Protein AF-A0A9R1QWF2-F1 (afdb_monomer_lite)

Radius of gyration: 31.18 Å; chains: 1; bounding box: 60×82×82 Å

Secondary structure (DSSP, 8-state):
--EEEEEEE-TT-HHHHHHHHHTTTEEEEEEEEEEEEPPTT---HHHHHHHHHSSPPP-BBSSSS----B-HHHHHHHHHTT---EEEEEEEEEEESSHHHHHHHHHHHTTT-HHHHHH-----SSHHHHHHHHHHHHHHHHHHHH-SS-----TT--HHHHHHHHHHHHHHH-----GGGEEEES-HHHHHHHHHHHH--SSEEEEHHHHTTS-HHHHH----S---S------EEEE-SSHHHHHHHHHHH--SEEEE---TTGGGSSHHHHHHHHHHHHHT-EEEEE-GGG---SSSPPP-HHHHHHHHSPPPTTEEEEEE----SS-TT---EEEEES-HHHHHHHHHHHHHTT-PPPHHHHHHHHHHHHHHHHHHHHHHHHHHHHHHHTT-EE----SSSEEEEE-TTTTT-EEEETTEEEE--TTTHHHHHHHHH----B-HHHHTSTTPEEEE--S-HHHHHHHHHHHHHHHHTT-

Structure (mmCIF, N/CA/C/O backbone):
data_AF-A0A9R1QWF2-F1
#
_entry.id   AF-A0A9R1QWF2-F1
#
loop_
_atom_site.group_PDB
_atom_site.id
_atom_site.type_symbol
_atom_site.label_atom_id
_atom_site.label_alt_id
_atom_site.label_comp_id
_atom_site.label_asym_id
_atom_site.label_entity_id
_atom_site.label_seq_id
_atom_site.pdbx_PDB_ins_code
_atom_site.Cartn_x
_atom_site.Cartn_y
_atom_site.Cartn_z
_atom_site.occupancy
_atom_site.B_iso_or_equiv
_atom_site.auth_seq_id
_atom_site.auth_comp_id
_atom_site.auth_asym_id
_atom_site.auth_atom_id
_atom_site.pdbx_PDB_model_num
ATOM 1 N N . MET A 1 1 ? 13.665 15.224 -20.829 1.00 56.19 1 MET A N 1
ATOM 2 C CA . MET A 1 1 ? 13.701 13.744 -20.873 1.00 56.19 1 MET A CA 1
ATOM 3 C C . MET A 1 1 ? 14.618 13.334 -22.013 1.00 56.19 1 MET A C 1
ATOM 5 O O . MET A 1 1 ? 14.443 13.864 -23.101 1.00 56.19 1 MET A O 1
ATOM 9 N N . GLY A 1 2 ? 15.626 12.495 -21.759 1.00 81.38 2 GLY A N 1
ATOM 10 C CA . GLY A 1 2 ? 16.551 12.016 -22.794 1.00 81.38 2 GLY A CA 1
ATOM 11 C C . GLY A 1 2 ? 16.104 10.662 -23.343 1.00 81.38 2 GLY A C 1
ATOM 12 O O . GLY A 1 2 ? 15.724 9.793 -22.562 1.00 81.38 2 GLY A O 1
ATOM 13 N N . ILE A 1 3 ? 16.146 10.501 -24.665 1.00 90.56 3 ILE A N 1
ATOM 14 C CA . ILE A 1 3 ? 15.928 9.225 -25.359 1.00 90.56 3 ILE A CA 1
ATOM 15 C C . ILE A 1 3 ? 17.285 8.752 -25.872 1.00 90.56 3 ILE A C 1
ATOM 17 O O . ILE A 1 3 ? 18.030 9.538 -26.458 1.00 90.56 3 ILE A O 1
ATOM 21 N N . MET A 1 4 ? 17.601 7.479 -25.658 1.00 93.19 4 MET A N 1
ATOM 22 C CA . MET A 1 4 ? 18.781 6.837 -26.231 1.00 93.19 4 MET A CA 1
ATOM 23 C C . MET A 1 4 ? 18.343 5.823 -27.277 1.00 93.19 4 MET A C 1
ATOM 25 O O . MET A 1 4 ? 17.410 5.059 -27.045 1.00 93.19 4 MET A O 1
ATOM 29 N N . VAL A 1 5 ? 19.014 5.813 -28.425 1.00 94.19 5 VAL A N 1
ATOM 30 C CA . VAL A 1 5 ? 18.746 4.851 -29.497 1.00 94.19 5 VAL A CA 1
ATOM 31 C C . VAL A 1 5 ? 19.926 3.899 -29.591 1.00 94.19 5 VAL A C 1
ATOM 33 O O . VAL A 1 5 ? 21.056 4.335 -29.805 1.00 94.19 5 VAL A O 1
ATOM 36 N N . PHE A 1 6 ? 19.661 2.605 -29.426 1.00 93.31 6 PHE A N 1
ATOM 37 C CA . PHE A 1 6 ? 20.675 1.557 -29.484 1.00 93.31 6 PHE A CA 1
ATOM 38 C C . PHE A 1 6 ? 20.437 0.656 -30.689 1.00 93.31 6 PHE A C 1
ATOM 40 O O . PHE A 1 6 ? 19.319 0.194 -30.912 1.00 93.31 6 PHE A O 1
ATOM 47 N N . ASN A 1 7 ? 21.504 0.388 -31.439 1.00 92.88 7 ASN A N 1
ATOM 48 C CA . ASN A 1 7 ? 21.533 -0.632 -32.479 1.00 92.88 7 ASN A CA 1
ATOM 49 C C . ASN A 1 7 ? 22.229 -1.881 -31.924 1.00 92.88 7 ASN A C 1
ATOM 51 O O . ASN A 1 7 ? 23.383 -1.795 -31.502 1.00 92.88 7 ASN A O 1
ATOM 55 N N . ILE A 1 8 ? 21.525 -3.013 -31.880 1.00 90.44 8 ILE A N 1
ATOM 56 C CA . ILE A 1 8 ? 21.968 -4.213 -31.165 1.00 90.44 8 ILE A CA 1
ATOM 57 C C . ILE A 1 8 ? 21.843 -5.438 -32.055 1.00 90.44 8 ILE A C 1
ATOM 59 O O . ILE A 1 8 ? 20.774 -5.735 -32.591 1.00 90.44 8 ILE A O 1
ATOM 63 N N . GLY A 1 9 ? 22.940 -6.186 -32.157 1.00 85.62 9 GLY A N 1
ATOM 64 C CA . GLY A 1 9 ? 22.927 -7.524 -32.732 1.00 85.62 9 GLY A CA 1
ATOM 65 C C . GLY A 1 9 ? 22.258 -8.506 -31.771 1.00 85.62 9 GLY A C 1
ATOM 66 O O . GLY A 1 9 ? 22.758 -8.751 -30.678 1.00 85.62 9 GLY A O 1
ATOM 67 N N . GLY A 1 10 ? 21.153 -9.102 -32.197 1.00 78.81 10 GLY A N 1
ATOM 68 C CA . GLY A 1 10 ? 20.351 -10.074 -31.458 1.00 78.81 10 GLY A CA 1
ATOM 69 C C . GLY A 1 10 ? 20.951 -11.477 -31.377 1.00 78.81 10 GLY A C 1
ATOM 70 O O . GLY A 1 10 ? 20.193 -12.429 -31.252 1.00 78.81 10 GLY A O 1
ATOM 71 N N . ARG A 1 11 ? 22.284 -11.636 -31.446 1.00 85.62 11 ARG A N 1
ATOM 72 C CA . ARG A 1 11 ? 22.936 -12.954 -31.292 1.00 85.62 11 ARG A CA 1
ATOM 73 C C . ARG A 1 11 ? 22.627 -13.601 -29.937 1.00 85.62 11 ARG A C 1
ATOM 75 O O . ARG A 1 11 ? 22.307 -14.781 -29.942 1.00 85.62 11 ARG A O 1
ATOM 82 N N . PRO A 1 12 ? 22.643 -12.874 -28.799 1.00 84.12 12 PRO A N 1
ATOM 83 C CA . PRO A 1 12 ? 22.240 -13.437 -27.505 1.00 84.12 12 PRO A CA 1
ATOM 84 C C . PRO A 1 12 ? 20.747 -13.787 -27.412 1.00 84.12 12 PRO A C 1
ATOM 86 O O . PRO A 1 12 ? 20.313 -14.315 -26.396 1.00 84.12 12 PRO A O 1
ATOM 89 N N . GLY A 1 13 ? 19.968 -13.455 -28.441 1.00 84.94 13 GLY A N 1
ATOM 90 C CA . GLY A 1 13 ? 18.524 -13.574 -28.472 1.00 84.94 13 GLY A CA 1
ATOM 91 C C . GLY A 1 13 ? 17.808 -12.281 -28.117 1.00 84.94 13 GLY A C 1
ATOM 92 O O . GLY A 1 13 ? 18.287 -11.470 -27.319 1.00 84.94 13 GLY A O 1
ATOM 93 N N . GLN A 1 14 ? 16.646 -12.067 -28.734 1.00 85.31 14 GLN A N 1
ATOM 94 C CA . GLN A 1 14 ? 15.902 -10.821 -28.576 1.00 85.31 14 GLN A CA 1
ATOM 95 C C . GLN A 1 14 ? 15.504 -10.578 -27.115 1.00 85.31 14 GLN A C 1
ATOM 97 O O . GLN A 1 14 ? 15.698 -9.473 -26.610 1.00 85.31 14 GLN A O 1
ATOM 102 N N . GLY A 1 15 ? 15.017 -11.615 -26.426 1.00 86.38 15 GLY A N 1
ATOM 103 C CA . GLY A 1 15 ? 14.621 -11.514 -25.020 1.00 86.38 15 GLY A CA 1
ATOM 104 C C . GLY A 1 15 ? 15.783 -11.113 -24.111 1.00 86.38 15 GLY A C 1
ATOM 105 O O . GLY A 1 15 ? 15.614 -10.270 -23.236 1.00 86.38 15 GLY A O 1
ATOM 106 N N . VAL A 1 16 ? 16.990 -11.634 -24.363 1.00 87.81 16 VAL A N 1
ATOM 107 C CA . VAL A 1 16 ? 18.196 -11.253 -23.609 1.00 87.81 16 VAL A CA 1
ATOM 108 C C . VAL A 1 16 ? 18.565 -9.795 -23.884 1.00 87.81 16 VAL A C 1
ATOM 110 O O . VAL A 1 16 ? 18.841 -9.046 -22.948 1.00 87.81 16 VAL A O 1
ATOM 113 N N . CYS A 1 17 ? 18.529 -9.362 -25.148 1.00 88.31 17 CYS A N 1
ATOM 114 C CA . CYS A 1 17 ? 18.815 -7.972 -25.507 1.00 88.31 17 CYS A CA 1
ATOM 115 C C . CYS A 1 17 ? 17.845 -6.982 -24.848 1.00 88.31 17 CYS A C 1
ATOM 117 O O . CYS A 1 17 ? 18.280 -5.938 -24.370 1.00 88.31 17 CYS A O 1
ATOM 119 N N . GLU A 1 18 ? 16.551 -7.297 -24.819 1.00 91.38 18 GLU A N 1
ATOM 120 C CA . GLU A 1 18 ? 15.528 -6.468 -24.172 1.00 91.38 18 GLU A CA 1
ATOM 121 C C . GLU A 1 18 ? 15.712 -6.446 -22.647 1.00 91.38 18 GLU A C 1
ATOM 123 O O . GLU A 1 18 ? 15.714 -5.374 -22.037 1.00 91.38 18 GLU A O 1
ATOM 128 N N . CYS A 1 19 ? 15.973 -7.611 -22.047 1.00 89.69 19 CYS A N 1
ATOM 129 C CA . CYS A 1 19 ? 16.187 -7.787 -20.610 1.00 89.69 19 CYS A CA 1
ATOM 130 C C . CYS A 1 19 ? 17.323 -6.902 -20.061 1.00 89.69 19 CYS A C 1
ATOM 132 O O . CYS A 1 19 ? 17.163 -6.273 -19.016 1.00 89.69 19 CYS A O 1
ATOM 134 N N . VAL A 1 20 ? 18.428 -6.736 -20.804 1.00 89.19 20 VAL A N 1
ATOM 135 C CA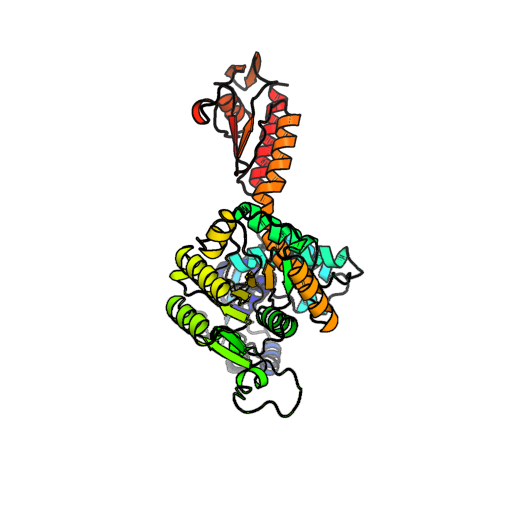 . VAL A 1 20 ? 19.549 -5.854 -20.407 1.00 89.19 20 VAL A CA 1
ATOM 136 C C . VAL A 1 20 ? 19.101 -4.411 -20.137 1.00 89.19 20 VAL A C 1
ATOM 138 O O . VAL A 1 20 ? 19.641 -3.758 -19.241 1.00 89.19 20 VAL A O 1
ATOM 141 N N . PHE A 1 21 ? 18.118 -3.900 -20.882 1.00 91.75 21 PHE A N 1
ATOM 142 C CA . PHE A 1 21 ? 17.558 -2.570 -20.637 1.00 91.75 21 PHE A CA 1
ATOM 143 C C . PHE A 1 21 ? 16.490 -2.598 -19.554 1.00 91.75 21 PHE A C 1
ATOM 145 O O . PHE A 1 21 ? 16.507 -1.757 -18.654 1.00 91.75 21 PHE A O 1
ATOM 152 N N . LEU A 1 22 ? 15.568 -3.556 -19.636 1.00 91.75 22 LEU A N 1
ATOM 153 C CA . LEU A 1 22 ? 14.432 -3.629 -18.727 1.00 91.75 22 LEU A CA 1
ATOM 154 C C . LEU A 1 22 ? 14.894 -3.780 -17.272 1.00 91.75 22 LEU A C 1
ATOM 156 O O . LEU A 1 22 ? 14.526 -2.949 -16.449 1.00 91.75 22 LEU A O 1
ATOM 160 N N . CYS A 1 23 ? 15.822 -4.697 -16.976 1.00 90.56 23 CYS A N 1
ATOM 161 C CA . CYS A 1 23 ? 16.387 -4.882 -15.631 1.00 90.56 23 CYS A CA 1
ATOM 162 C C . CYS A 1 23 ? 17.116 -3.641 -15.087 1.00 90.56 23 CYS A C 1
ATOM 164 O O . CYS A 1 23 ? 17.403 -3.556 -13.896 1.00 90.56 23 CYS A O 1
ATOM 166 N N . ARG A 1 24 ? 17.427 -2.656 -15.940 1.00 90.00 24 ARG A N 1
ATOM 167 C CA . ARG A 1 24 ? 18.054 -1.379 -15.561 1.00 90.00 24 ARG A CA 1
ATOM 168 C C . ARG A 1 24 ? 17.062 -0.218 -15.475 1.00 90.00 24 ARG A C 1
ATOM 170 O O . ARG A 1 24 ? 17.482 0.927 -15.319 1.00 90.00 24 ARG A O 1
ATOM 177 N N . GLY A 1 25 ? 15.762 -0.508 -15.529 1.00 89.44 25 GLY A N 1
ATOM 178 C CA . GLY A 1 25 ? 14.688 0.463 -15.348 1.00 89.44 25 GLY A CA 1
ATOM 179 C C . GLY A 1 25 ? 14.391 1.277 -16.604 1.00 89.44 25 GLY A C 1
ATOM 180 O O . GLY A 1 25 ? 13.864 2.384 -16.509 1.00 89.44 25 GLY A O 1
ATOM 181 N N . PHE A 1 26 ? 14.746 0.778 -17.789 1.00 91.31 26 PHE A N 1
ATOM 182 C CA . PHE A 1 26 ? 14.366 1.420 -19.044 1.00 91.31 26 PHE A CA 1
ATOM 183 C C . PHE A 1 26 ? 12.976 0.976 -19.494 1.00 91.31 26 PHE A C 1
ATOM 185 O O . PHE A 1 26 ? 12.634 -0.200 -19.450 1.00 91.31 26 PHE A O 1
ATOM 192 N N . HIS A 1 27 ? 12.200 1.922 -20.009 1.00 90.50 27 HIS A N 1
ATOM 193 C CA . HIS A 1 27 ? 11.139 1.642 -20.958 1.00 90.50 27 HIS A CA 1
ATOM 194 C C . HIS A 1 27 ? 11.763 1.523 -22.352 1.00 90.50 27 HIS A C 1
ATOM 196 O O . HIS A 1 27 ? 12.524 2.404 -22.771 1.00 90.50 27 HIS A O 1
ATOM 202 N N . ILE A 1 28 ? 11.461 0.441 -23.065 1.00 92.75 28 ILE A N 1
ATOM 203 C CA . ILE A 1 28 ? 11.996 0.192 -24.402 1.00 92.75 28 ILE A CA 1
ATOM 204 C C . ILE A 1 28 ? 10.879 0.136 -25.433 1.00 92.75 28 ILE A C 1
ATOM 206 O O . ILE A 1 28 ? 9.812 -0.423 -25.204 1.00 92.75 28 ILE A O 1
ATOM 210 N N . LYS A 1 29 ? 11.157 0.683 -26.612 1.00 93.50 29 LYS A N 1
ATOM 211 C CA . LYS A 1 29 ? 10.315 0.550 -27.794 1.00 93.50 29 LYS A CA 1
ATOM 212 C C . LYS A 1 29 ? 11.178 0.069 -28.944 1.00 93.50 29 LYS A C 1
ATOM 214 O O . LYS A 1 29 ? 12.112 0.763 -29.351 1.00 93.50 29 LYS A O 1
ATOM 219 N N . LYS A 1 30 ? 10.857 -1.101 -29.494 1.00 93.88 30 LYS A N 1
ATOM 220 C CA . LYS A 1 30 ? 11.484 -1.572 -30.728 1.00 93.88 30 LYS A CA 1
ATOM 221 C C . LYS A 1 30 ? 11.053 -0.657 -31.875 1.00 93.88 30 LYS A C 1
ATOM 223 O O . LYS A 1 30 ? 9.866 -0.534 -32.164 1.00 93.88 30 LYS A O 1
ATOM 228 N N . LEU A 1 31 ? 12.016 0.025 -32.485 1.00 95.00 31 LEU A N 1
ATOM 229 C CA . LEU A 1 31 ? 11.779 0.939 -33.601 1.00 95.00 31 LEU A CA 1
ATOM 230 C C . LEU A 1 31 ? 11.854 0.215 -34.940 1.00 95.00 31 LEU A C 1
ATOM 232 O O . LEU A 1 31 ? 11.118 0.543 -35.865 1.00 95.00 31 LEU A O 1
ATOM 236 N N . TRP A 1 32 ? 12.775 -0.742 -35.044 1.00 94.56 32 TRP A N 1
ATOM 237 C CA . TRP A 1 32 ? 13.059 -1.449 -36.281 1.00 94.56 32 TRP A CA 1
ATOM 238 C C . TRP A 1 32 ? 13.791 -2.761 -36.000 1.00 94.56 32 TRP A C 1
ATOM 240 O O . TRP A 1 32 ? 14.501 -2.876 -35.000 1.00 94.56 32 TRP A O 1
ATOM 250 N N . GLN A 1 33 ? 13.633 -3.736 -36.891 1.00 92.31 33 GLN A N 1
ATOM 251 C CA . GLN A 1 33 ? 14.361 -4.999 -36.859 1.00 92.31 33 GLN A CA 1
ATOM 252 C C . GLN A 1 33 ? 14.559 -5.524 -38.281 1.00 92.31 33 GLN A C 1
ATOM 254 O O . GLN A 1 33 ? 13.670 -5.405 -39.122 1.00 92.31 33 GLN A O 1
ATOM 259 N N . THR A 1 34 ? 15.710 -6.142 -38.528 1.00 93.00 34 THR A N 1
ATOM 260 C CA . THR A 1 34 ? 15.962 -6.977 -39.707 1.00 93.00 34 THR A CA 1
ATOM 261 C C . THR A 1 34 ? 16.809 -8.188 -39.324 1.00 93.00 34 THR A C 1
ATOM 263 O O . THR A 1 34 ? 17.256 -8.296 -38.184 1.00 93.00 34 THR A O 1
ATOM 266 N N . LYS A 1 35 ? 17.079 -9.078 -40.278 1.00 93.88 35 LYS A N 1
ATOM 267 C CA . LYS A 1 35 ? 18.139 -10.086 -40.175 1.00 93.88 35 LYS A CA 1
ATOM 268 C C . LYS A 1 35 ? 19.293 -9.679 -41.086 1.00 93.88 35 LYS A C 1
ATOM 270 O O . LYS A 1 35 ? 19.072 -9.187 -42.192 1.00 93.88 35 LYS A O 1
ATOM 275 N N . ILE A 1 36 ? 20.522 -9.854 -40.613 1.00 93.12 36 ILE A N 1
ATOM 276 C CA . ILE A 1 36 ? 21.732 -9.599 -41.398 1.00 93.12 36 ILE A CA 1
ATOM 277 C C . ILE A 1 36 ? 22.572 -10.863 -41.489 1.00 93.12 36 ILE A C 1
ATOM 279 O O . ILE A 1 36 ? 22.667 -11.630 -40.530 1.00 93.12 36 ILE A O 1
ATOM 283 N N . MET A 1 37 ? 23.185 -11.079 -42.653 1.00 93.56 37 MET A N 1
ATOM 284 C CA . MET A 1 37 ? 24.086 -12.209 -42.853 1.00 93.56 37 MET A CA 1
ATOM 285 C C . MET A 1 37 ? 25.285 -12.095 -41.917 1.00 93.56 37 MET A C 1
ATOM 287 O O . MET A 1 37 ? 25.895 -11.031 -41.792 1.00 93.56 37 MET A O 1
ATOM 291 N N . GLN A 1 38 ? 25.634 -13.205 -41.275 1.00 90.44 38 GLN A N 1
ATOM 292 C CA . GLN A 1 38 ? 26.868 -13.299 -40.517 1.00 90.44 38 GLN A CA 1
ATOM 293 C C . GLN A 1 38 ? 28.043 -13.313 -41.494 1.00 90.44 38 GLN A C 1
ATOM 295 O O . GLN A 1 38 ? 28.044 -14.071 -42.466 1.00 90.44 38 GLN A O 1
ATOM 300 N N . ALA A 1 39 ? 29.049 -12.480 -41.232 1.00 86.62 39 ALA A N 1
ATOM 301 C CA . ALA A 1 39 ? 30.271 -12.504 -42.020 1.00 86.62 39 ALA A CA 1
ATOM 302 C C . ALA A 1 39 ? 30.956 -13.874 -41.874 1.00 86.62 39 ALA A C 1
ATOM 304 O O . ALA A 1 39 ? 31.026 -14.427 -40.774 1.00 86.62 39 ALA A O 1
ATOM 305 N N . ALA A 1 40 ? 31.423 -14.431 -42.993 1.00 79.75 40 ALA A N 1
ATOM 306 C CA . ALA A 1 40 ? 31.933 -15.802 -43.061 1.00 79.75 40 ALA A CA 1
ATOM 307 C C . ALA A 1 40 ? 33.188 -16.038 -42.198 1.00 79.75 40 ALA A C 1
ATOM 309 O O . ALA A 1 40 ? 33.485 -17.173 -41.838 1.00 79.75 40 ALA A O 1
ATOM 310 N N . ASP A 1 41 ? 33.909 -14.970 -41.865 1.00 83.56 41 ASP A N 1
ATOM 311 C CA . ASP A 1 41 ? 35.109 -14.948 -41.031 1.00 83.56 41 ASP A CA 1
ATOM 312 C C . ASP A 1 41 ? 34.816 -14.762 -39.533 1.00 83.56 41 ASP A C 1
ATOM 314 O O . ASP A 1 41 ? 35.733 -14.835 -38.715 1.00 83.56 41 ASP A O 1
ATOM 318 N N . THR A 1 42 ? 33.558 -14.530 -39.141 1.00 85.12 42 THR A N 1
ATOM 319 C CA . THR A 1 42 ? 33.220 -14.367 -37.726 1.00 85.12 42 THR A CA 1
ATOM 320 C C . THR A 1 42 ? 33.252 -15.710 -37.011 1.00 85.12 42 THR A C 1
ATOM 322 O O . THR A 1 42 ? 32.419 -16.580 -37.270 1.00 85.12 42 THR A O 1
ATOM 325 N N . ASP A 1 43 ? 34.163 -15.852 -36.052 1.00 87.00 43 ASP A N 1
ATOM 326 C CA . ASP A 1 43 ? 34.163 -17.005 -35.162 1.00 87.00 43 ASP A CA 1
ATOM 327 C C . ASP A 1 43 ? 33.065 -16.876 -34.096 1.00 87.00 43 ASP A C 1
ATOM 329 O O . ASP A 1 43 ? 33.016 -15.908 -33.335 1.00 87.00 43 ASP A O 1
ATOM 333 N N . ILE A 1 44 ? 32.173 -17.866 -34.054 1.00 89.81 44 ILE A N 1
ATOM 334 C CA . ILE A 1 44 ? 31.098 -17.978 -33.060 1.00 89.81 44 ILE A CA 1
ATOM 335 C C . ILE A 1 44 ? 31.347 -19.108 -32.051 1.00 89.81 44 ILE A C 1
ATOM 337 O O . ILE A 1 44 ? 30.464 -19.404 -31.251 1.00 89.81 44 ILE A O 1
ATOM 341 N N . SER A 1 45 ? 32.529 -19.737 -32.064 1.00 89.56 45 SER A N 1
ATOM 342 C CA . SER A 1 45 ? 32.904 -20.821 -31.141 1.00 89.56 45 SER A CA 1
ATOM 343 C C . SER A 1 45 ? 32.735 -20.432 -29.666 1.00 89.56 45 SER A C 1
ATOM 345 O O . SER A 1 45 ? 32.169 -21.199 -28.892 1.00 89.56 45 SER A O 1
ATOM 347 N N . ALA A 1 46 ? 33.096 -19.198 -29.302 1.00 89.44 46 ALA A N 1
ATOM 348 C CA . ALA A 1 46 ? 32.910 -18.663 -27.953 1.00 89.44 46 ALA A CA 1
ATOM 349 C C . ALA A 1 46 ? 31.433 -18.636 -27.512 1.00 89.44 46 ALA A C 1
ATOM 351 O O . ALA A 1 46 ? 31.130 -18.815 -26.337 1.00 89.44 46 ALA A O 1
ATOM 352 N N . LEU A 1 47 ? 30.490 -18.444 -28.444 1.00 90.31 47 LEU A N 1
ATOM 353 C CA . LEU A 1 47 ? 29.057 -18.482 -28.128 1.00 90.31 47 LEU A CA 1
ATOM 354 C C . LEU A 1 47 ? 28.570 -19.914 -27.881 1.00 90.31 47 LEU A C 1
ATOM 356 O O . LEU A 1 47 ? 27.672 -20.112 -27.070 1.00 90.31 47 LEU A O 1
ATOM 360 N N . VAL A 1 48 ? 29.181 -20.910 -28.534 1.00 90.31 48 VAL A N 1
ATOM 361 C CA . VAL A 1 48 ? 28.916 -22.332 -28.259 1.00 90.31 48 VAL A CA 1
ATOM 362 C C . VAL A 1 48 ? 29.379 -22.697 -26.848 1.00 90.31 48 VAL A C 1
ATOM 364 O O . VAL A 1 48 ? 28.642 -23.352 -26.120 1.00 90.31 48 VAL A O 1
ATOM 367 N N . GLU A 1 49 ? 30.560 -22.225 -26.441 1.00 89.56 49 GLU A N 1
ATOM 368 C CA . GLU A 1 49 ? 31.091 -22.441 -25.088 1.00 89.56 49 GLU A CA 1
ATOM 369 C C . GLU A 1 49 ? 30.229 -21.759 -24.010 1.00 89.56 49 GLU A C 1
ATOM 371 O O . GLU A 1 49 ? 29.978 -22.330 -22.946 1.00 89.56 49 GLU A O 1
ATOM 376 N N . ILE A 1 50 ? 29.714 -20.555 -24.288 1.00 86.50 50 ILE A N 1
ATOM 377 C CA . ILE A 1 50 ? 28.776 -19.867 -23.389 1.00 86.50 50 ILE A CA 1
ATOM 378 C C . ILE A 1 50 ? 27.478 -20.672 -23.232 1.00 86.50 50 ILE A C 1
ATOM 380 O O . ILE A 1 50 ? 27.019 -20.843 -22.106 1.00 86.50 50 ILE A O 1
ATOM 384 N N . GLU A 1 51 ? 26.908 -21.204 -24.320 1.00 89.56 51 GLU A N 1
ATOM 385 C CA . GLU A 1 51 ? 25.696 -22.043 -24.271 1.00 89.56 51 GLU A CA 1
ATOM 386 C C . GLU A 1 51 ? 25.884 -23.352 -23.484 1.00 89.56 51 GLU A C 1
ATOM 388 O O . GLU A 1 51 ? 24.907 -23.928 -23.010 1.00 89.56 51 GLU A O 1
ATOM 393 N N . GLU A 1 52 ? 27.113 -23.850 -23.340 1.00 86.94 52 GLU A N 1
ATOM 394 C CA . GLU A 1 52 ? 27.399 -25.049 -22.538 1.00 86.94 52 GLU A CA 1
ATOM 395 C C . GLU A 1 52 ? 27.386 -24.776 -21.037 1.00 86.94 52 GLU A C 1
ATOM 397 O O . GLU A 1 52 ? 27.030 -25.653 -20.250 1.00 86.94 52 GLU A O 1
ATOM 402 N N . ASN A 1 53 ? 27.728 -23.548 -20.651 1.00 86.81 53 ASN A N 1
ATOM 403 C CA . ASN A 1 53 ? 27.862 -23.131 -19.259 1.00 86.81 53 ASN A CA 1
ATOM 404 C C . ASN A 1 53 ? 26.715 -22.217 -18.791 1.00 86.81 53 ASN A C 1
ATOM 406 O O . ASN A 1 53 ? 26.694 -21.793 -17.636 1.00 86.81 53 ASN A O 1
ATOM 410 N N . SER A 1 54 ? 25.761 -21.896 -19.671 1.00 81.75 54 SER A N 1
ATOM 411 C CA . SER A 1 54 ? 24.662 -20.965 -19.417 1.00 81.75 54 SER A CA 1
ATOM 412 C C . SER A 1 54 ? 23.320 -21.537 -19.885 1.00 81.75 54 SER A C 1
ATOM 414 O O . SER A 1 54 ? 23.258 -22.177 -20.932 1.00 81.75 54 SER A O 1
ATOM 416 N N . PRO A 1 55 ? 22.208 -21.264 -19.175 1.00 80.56 55 PRO A N 1
ATOM 417 C CA . PRO A 1 55 ? 20.872 -21.605 -19.664 1.00 80.56 55 PRO A CA 1
ATOM 418 C C . PRO A 1 55 ? 20.433 -20.756 -20.874 1.00 80.56 55 PRO A C 1
ATOM 420 O O . PRO A 1 55 ? 19.418 -21.066 -21.499 1.00 80.56 55 PRO A O 1
ATOM 423 N N . HIS A 1 56 ? 21.156 -19.680 -21.206 1.00 82.12 56 HIS A N 1
ATOM 424 C CA . HIS A 1 56 ? 20.814 -18.800 -22.319 1.00 82.12 56 HIS A CA 1
ATOM 425 C C . HIS A 1 56 ? 21.222 -19.401 -23.664 1.00 82.12 56 HIS A C 1
ATOM 427 O O . HIS A 1 56 ? 22.368 -19.794 -23.863 1.00 82.12 56 HIS A O 1
ATOM 433 N N . ARG A 1 57 ? 20.277 -19.418 -24.610 1.00 85.31 57 ARG A N 1
ATOM 434 C CA . ARG A 1 57 ? 20.511 -19.827 -25.997 1.00 85.31 57 ARG A CA 1
ATOM 435 C C . ARG A 1 57 ? 20.653 -18.607 -26.890 1.00 85.31 57 ARG A C 1
ATOM 437 O O . ARG A 1 57 ? 19.829 -17.702 -26.829 1.00 85.31 57 ARG A O 1
ATOM 444 N N . SER A 1 58 ? 21.669 -18.625 -27.741 1.00 90.62 58 SER A N 1
ATOM 445 C CA . SER A 1 58 ? 21.822 -17.656 -28.819 1.00 90.62 58 SER A CA 1
ATOM 446 C C . SER A 1 58 ? 20.750 -17.874 -29.890 1.00 90.62 58 SER A C 1
ATOM 448 O O . SER A 1 58 ? 20.285 -18.997 -30.099 1.00 90.62 58 SER A O 1
ATOM 450 N N . GLU A 1 59 ? 20.393 -16.811 -30.605 1.00 93.06 59 GLU A N 1
ATOM 451 C CA . GLU A 1 59 ? 19.433 -16.847 -31.709 1.00 93.06 59 GLU A CA 1
ATOM 452 C C . GLU A 1 59 ? 20.137 -16.545 -33.037 1.00 93.06 59 GLU A C 1
ATOM 454 O O . GLU A 1 59 ? 20.506 -15.406 -33.340 1.00 93.06 59 GLU A O 1
ATOM 459 N N . PHE A 1 60 ? 20.295 -17.587 -33.850 1.00 94.44 60 PHE A N 1
ATOM 460 C CA . PHE A 1 60 ? 20.743 -17.501 -35.239 1.00 94.44 60 PHE A CA 1
ATOM 461 C C . PHE A 1 60 ? 19.667 -18.031 -36.178 1.00 94.44 60 PHE A C 1
ATOM 463 O O . PHE A 1 60 ? 18.815 -18.806 -35.768 1.00 94.44 60 PHE A O 1
ATOM 470 N N . PHE A 1 61 ? 19.734 -17.680 -37.455 1.00 95.25 61 PHE A N 1
ATOM 471 C CA . PHE A 1 61 ? 18.837 -18.204 -38.483 1.00 95.25 61 PHE A CA 1
ATOM 472 C C . PHE A 1 61 ? 19.668 -18.778 -39.629 1.00 95.25 61 PHE A C 1
ATOM 474 O O . PHE A 1 61 ? 20.776 -18.317 -39.894 1.00 95.25 61 PHE A O 1
ATOM 481 N N . MET A 1 62 ? 19.156 -19.804 -40.304 1.00 94.19 62 MET A N 1
ATOM 482 C CA . MET A 1 62 ? 19.870 -20.476 -41.402 1.00 94.19 62 MET A CA 1
ATOM 483 C C . MET A 1 62 ? 19.750 -19.740 -42.747 1.00 94.19 62 MET A C 1
ATOM 485 O O . MET A 1 62 ? 20.377 -20.141 -43.724 1.00 94.19 62 MET A O 1
ATOM 489 N N . ASP A 1 63 ? 18.951 -18.673 -42.801 1.00 90.69 63 ASP A N 1
ATOM 490 C CA . ASP A 1 63 ? 18.787 -17.777 -43.944 1.00 90.69 63 ASP A CA 1
ATOM 491 C C . ASP A 1 63 ? 18.231 -16.408 -43.467 1.00 90.69 63 ASP A C 1
ATOM 493 O O . ASP A 1 63 ? 18.195 -16.133 -42.264 1.00 90.69 63 ASP A O 1
ATOM 497 N N . LEU A 1 64 ? 17.857 -15.509 -44.387 1.00 92.06 64 LEU A N 1
ATOM 498 C CA . LEU A 1 64 ? 17.314 -14.174 -44.065 1.00 92.06 64 LEU A CA 1
ATOM 499 C C . LEU A 1 64 ? 15.789 -14.130 -43.877 1.00 92.06 64 LEU A C 1
ATOM 501 O O . LEU A 1 64 ? 15.272 -13.128 -43.388 1.00 92.06 64 LEU A O 1
ATOM 505 N N . VAL A 1 65 ? 15.065 -15.166 -44.289 1.00 89.19 65 VAL A N 1
ATOM 506 C CA . VAL A 1 65 ? 13.597 -15.181 -44.387 1.00 89.19 65 VAL A CA 1
ATOM 507 C C . VAL A 1 65 ? 12.970 -16.046 -43.292 1.00 89.19 65 VAL A C 1
ATOM 509 O O . VAL A 1 65 ? 11.924 -15.697 -42.764 1.00 89.19 65 VAL A O 1
ATOM 512 N N . GLY A 1 66 ? 13.615 -17.141 -42.908 1.00 85.38 66 GLY A N 1
ATOM 513 C CA . GLY A 1 66 ? 13.148 -18.124 -41.947 1.00 85.38 66 GLY A CA 1
ATOM 514 C C . GLY A 1 66 ? 13.066 -17.557 -40.539 1.00 85.38 66 GLY A C 1
ATOM 515 O O . GLY A 1 66 ? 13.994 -16.911 -40.056 1.00 85.38 66 GLY A O 1
ATOM 516 N N . ASP A 1 67 ? 11.946 -17.807 -39.871 1.00 86.44 67 ASP A N 1
ATOM 517 C CA . ASP A 1 67 ? 11.629 -17.235 -38.557 1.00 86.44 67 ASP A CA 1
ATOM 518 C C . ASP A 1 67 ? 11.973 -18.146 -37.385 1.00 86.44 67 ASP A C 1
ATOM 520 O O . ASP A 1 67 ? 11.841 -17.743 -36.233 1.00 86.44 67 ASP A O 1
ATOM 524 N N . GLN A 1 68 ? 12.441 -19.362 -37.664 1.00 92.00 68 GLN A N 1
ATOM 525 C CA . GLN A 1 68 ? 12.809 -20.309 -36.627 1.00 92.00 68 GLN A CA 1
ATOM 526 C C . GLN A 1 68 ? 14.286 -20.141 -36.248 1.00 92.00 68 GLN A C 1
ATOM 528 O O . GLN A 1 68 ? 15.157 -20.443 -37.071 1.00 92.00 68 GLN A O 1
ATOM 533 N N . PRO A 1 69 ? 14.589 -19.678 -35.020 1.00 93.31 69 PRO A N 1
ATOM 534 C CA . PRO A 1 69 ? 15.962 -19.551 -34.579 1.00 93.31 69 PRO A CA 1
ATOM 535 C C . PRO A 1 69 ? 16.573 -20.920 -34.253 1.00 93.31 69 PRO A C 1
ATOM 537 O O . PRO A 1 69 ? 15.896 -21.853 -33.812 1.00 93.31 69 PRO A O 1
ATOM 540 N N . VAL A 1 70 ? 17.887 -21.013 -34.420 1.00 93.94 70 VAL A N 1
ATOM 541 C CA . VAL A 1 70 ? 18.739 -22.131 -34.014 1.00 93.94 70 VAL A CA 1
ATOM 542 C C . VAL A 1 70 ? 19.791 -21.642 -33.016 1.00 93.94 70 VAL A C 1
ATOM 544 O O . VAL A 1 70 ? 20.209 -20.485 -33.058 1.00 93.94 70 VAL A O 1
ATOM 547 N N . CYS A 1 71 ? 20.229 -22.531 -32.121 1.00 93.19 71 CYS A N 1
ATOM 548 C CA . CYS A 1 71 ? 21.264 -22.220 -31.132 1.00 93.19 71 CYS A CA 1
ATOM 549 C C . CYS A 1 71 ? 22.656 -22.069 -31.768 1.00 93.19 71 CYS A C 1
ATOM 551 O O . CYS A 1 71 ? 22.887 -22.534 -32.892 1.00 93.19 71 CYS A O 1
ATOM 553 N N . ALA A 1 72 ? 23.607 -21.489 -31.030 1.00 93.56 72 ALA A N 1
ATOM 554 C CA . ALA A 1 72 ? 24.983 -21.290 -31.485 1.00 93.56 72 ALA A CA 1
ATOM 555 C C . ALA A 1 72 ? 25.638 -22.606 -31.918 1.00 93.56 72 ALA A C 1
ATOM 557 O O . ALA A 1 72 ? 26.285 -22.644 -32.963 1.00 93.56 72 ALA A O 1
ATOM 558 N N . ARG A 1 73 ? 25.424 -23.709 -31.182 1.00 93.31 73 ARG A N 1
ATOM 559 C CA . ARG A 1 73 ? 25.974 -25.030 -31.556 1.00 93.31 73 ARG A CA 1
ATOM 560 C C . ARG A 1 73 ? 25.514 -25.487 -32.944 1.00 93.31 73 ARG A C 1
ATOM 562 O O . ARG A 1 73 ? 26.322 -25.958 -33.745 1.00 93.31 73 ARG A O 1
ATOM 569 N N . THR A 1 74 ? 24.222 -25.342 -33.234 1.00 94.38 74 THR A N 1
ATOM 570 C CA . THR A 1 74 ? 23.641 -25.738 -34.529 1.00 94.38 74 THR A CA 1
ATOM 571 C C . THR A 1 74 ? 24.115 -24.804 -35.637 1.00 94.38 74 THR A C 1
ATOM 573 O O . THR A 1 74 ? 24.528 -25.267 -36.698 1.00 94.38 74 THR A O 1
ATOM 576 N N . ALA A 1 75 ? 24.122 -23.496 -35.371 1.00 94.19 75 ALA A N 1
ATOM 577 C CA . ALA A 1 75 ? 24.617 -22.486 -36.298 1.00 94.19 75 ALA A CA 1
ATOM 578 C C . ALA A 1 75 ? 26.091 -22.718 -36.670 1.00 94.19 75 ALA A C 1
ATOM 580 O O . ALA A 1 75 ? 26.445 -22.676 -37.847 1.00 94.19 75 ALA A O 1
ATOM 581 N N . TRP A 1 76 ? 26.935 -23.042 -35.687 1.00 93.81 76 TRP A N 1
ATOM 582 C CA . TRP A 1 76 ? 28.353 -23.329 -35.893 1.00 93.81 76 TRP A CA 1
ATOM 583 C C . TRP A 1 76 ? 28.567 -24.590 -36.735 1.00 93.81 76 TRP A C 1
ATOM 585 O O . TRP A 1 76 ? 29.328 -24.562 -37.703 1.00 93.81 76 TRP A O 1
ATOM 595 N N . ALA A 1 77 ? 27.850 -25.678 -36.432 1.00 93.81 77 ALA A N 1
ATOM 596 C CA . ALA A 1 77 ? 27.915 -26.911 -37.220 1.00 93.81 77 ALA A CA 1
ATOM 597 C C . ALA A 1 77 ? 27.441 -26.699 -38.670 1.00 93.81 77 ALA A C 1
ATOM 599 O O . ALA A 1 77 ? 28.055 -27.206 -39.615 1.00 93.81 77 ALA A O 1
ATOM 600 N N . TYR A 1 78 ? 26.384 -25.904 -38.860 1.00 94.25 78 TYR A N 1
ATOM 601 C CA . TYR A 1 78 ? 25.869 -25.559 -40.182 1.00 94.25 78 TYR A CA 1
ATOM 602 C C . TYR A 1 78 ? 26.868 -24.708 -40.982 1.00 94.25 78 TYR A C 1
ATOM 604 O O . TYR A 1 78 ? 27.156 -25.039 -42.133 1.00 94.25 78 TYR A O 1
ATOM 612 N N . MET A 1 79 ? 27.487 -23.697 -40.357 1.00 92.31 79 MET A N 1
ATOM 613 C CA . MET A 1 79 ? 28.559 -22.901 -40.975 1.00 92.31 79 MET A CA 1
ATOM 614 C C . MET A 1 79 ? 29.754 -23.759 -41.400 1.00 92.31 79 MET A C 1
ATOM 616 O O . MET A 1 79 ? 30.252 -23.621 -42.516 1.00 92.31 79 MET A O 1
ATOM 620 N N . LYS A 1 80 ? 30.208 -24.683 -40.540 1.00 91.31 80 LYS A N 1
ATOM 621 C CA . LYS A 1 80 ? 31.322 -25.597 -40.859 1.00 91.31 80 LYS A CA 1
ATOM 622 C C . LYS A 1 80 ? 31.016 -26.537 -42.024 1.00 91.31 80 LYS A C 1
ATOM 624 O O . LYS A 1 80 ? 31.943 -26.989 -42.688 1.00 91.31 80 LYS A O 1
ATOM 629 N N . SER A 1 81 ? 29.736 -26.781 -42.295 1.00 92.69 81 SER A N 1
ATOM 630 C CA . SER A 1 81 ? 29.264 -27.594 -43.419 1.00 92.69 81 SER A CA 1
ATOM 631 C C . SER A 1 81 ? 29.087 -26.792 -44.721 1.00 92.69 81 SER A C 1
ATOM 633 O O . SER A 1 81 ? 28.585 -27.332 -45.701 1.00 92.69 81 SER A O 1
ATOM 635 N N . GLY A 1 82 ? 29.484 -25.512 -44.745 1.00 91.12 82 GLY A N 1
ATOM 636 C CA . GLY A 1 82 ? 29.345 -24.617 -45.901 1.00 91.12 82 GLY A CA 1
ATOM 637 C C . GLY A 1 82 ? 28.029 -23.834 -45.946 1.00 91.12 82 GLY A C 1
ATOM 638 O O . GLY A 1 82 ? 27.782 -23.125 -46.919 1.00 91.12 82 GLY A O 1
ATOM 639 N N . GLY A 1 83 ? 27.186 -23.947 -44.915 1.00 91.44 83 GLY A N 1
ATOM 640 C CA . GLY A 1 83 ? 25.970 -23.151 -44.776 1.00 91.44 83 GLY A CA 1
ATOM 641 C C . GLY A 1 83 ? 26.264 -21.700 -44.390 1.00 91.44 83 GLY A C 1
ATOM 642 O O . GLY A 1 83 ? 27.292 -21.385 -43.791 1.00 91.44 83 GLY A O 1
ATOM 643 N N . HIS A 1 84 ? 25.332 -20.802 -44.695 1.00 91.88 84 HIS A N 1
ATOM 644 C CA . HIS A 1 84 ? 25.387 -19.418 -44.233 1.00 91.88 84 HIS A CA 1
ATOM 645 C C . HIS A 1 84 ? 24.360 -19.194 -43.130 1.00 91.88 84 HIS A C 1
ATOM 647 O O . HIS A 1 84 ? 23.256 -19.716 -43.207 1.00 91.88 84 HIS A O 1
ATOM 653 N N . ILE A 1 85 ? 24.706 -18.400 -42.121 1.00 94.69 85 ILE A N 1
ATOM 654 C CA . ILE A 1 85 ? 23.774 -18.032 -41.052 1.00 94.69 85 ILE A CA 1
ATOM 655 C C . ILE A 1 85 ? 23.528 -16.527 -41.052 1.00 94.69 85 ILE A C 1
ATOM 657 O O . ILE A 1 85 ? 24.342 -15.742 -41.542 1.00 94.69 85 ILE A O 1
ATOM 661 N N . SER A 1 86 ? 22.415 -16.123 -40.464 1.00 94.25 86 SER A N 1
ATOM 662 C CA . SER A 1 86 ? 22.074 -14.737 -40.185 1.00 94.25 86 SER A CA 1
ATOM 663 C C . SER A 1 86 ? 21.744 -14.564 -38.700 1.00 94.25 86 SER A C 1
ATOM 665 O O . SER A 1 86 ? 21.554 -15.537 -37.966 1.00 94.25 86 SER A O 1
ATOM 667 N N . HIS A 1 87 ? 21.712 -13.320 -38.235 1.00 93.31 87 HIS A N 1
ATOM 668 C CA . HIS A 1 87 ? 21.227 -12.971 -36.901 1.00 93.31 87 HIS A CA 1
ATOM 669 C C . HIS A 1 87 ? 20.362 -11.715 -36.966 1.00 93.31 87 HIS A C 1
ATOM 671 O O . HIS A 1 87 ? 20.483 -10.901 -37.886 1.00 93.31 87 HIS A O 1
ATOM 677 N N . SER A 1 88 ? 19.496 -11.549 -35.969 1.00 92.31 88 SER A N 1
ATOM 678 C CA . SER A 1 88 ? 18.665 -10.352 -35.844 1.00 92.31 88 SER A CA 1
ATOM 679 C C . SER A 1 88 ? 19.524 -9.112 -35.591 1.00 92.31 88 SER A C 1
ATOM 681 O O . SER A 1 88 ? 20.476 -9.155 -34.819 1.00 92.31 88 SER A O 1
ATOM 683 N N . LEU A 1 89 ? 19.156 -7.987 -36.188 1.00 92.62 89 LEU A N 1
ATOM 684 C CA . LEU A 1 89 ? 19.660 -6.656 -35.877 1.00 92.62 89 LEU A CA 1
ATOM 685 C C . LEU A 1 89 ? 18.456 -5.789 -35.519 1.00 92.62 89 LEU A C 1
ATOM 687 O O . LEU A 1 89 ? 17.581 -5.579 -36.360 1.00 92.62 89 LEU A O 1
ATOM 691 N N . SER A 1 90 ? 18.410 -5.304 -34.283 1.00 94.00 90 SER A N 1
ATOM 692 C CA . SER A 1 90 ? 17.274 -4.551 -33.754 1.00 94.00 90 SER A CA 1
ATOM 693 C C . SER A 1 90 ? 17.703 -3.163 -33.307 1.00 94.00 90 SER A C 1
ATOM 695 O O . SER A 1 90 ? 18.757 -2.984 -32.695 1.00 94.00 90 SER A O 1
ATOM 697 N N . VAL A 1 91 ? 16.846 -2.181 -33.575 1.00 94.88 91 VAL A N 1
ATOM 698 C CA . VAL A 1 91 ? 16.996 -0.810 -33.092 1.00 94.88 91 VAL A CA 1
ATOM 699 C C . VAL A 1 91 ? 15.948 -0.555 -32.020 1.00 94.88 91 VAL A C 1
ATOM 701 O O . VAL A 1 91 ? 14.745 -0.652 -32.278 1.00 94.88 91 VAL A O 1
ATOM 704 N N . TYR A 1 92 ? 16.407 -0.193 -30.826 1.00 95.12 92 TYR A N 1
ATOM 705 C CA . TYR A 1 92 ? 15.555 0.126 -29.685 1.00 95.12 92 TYR A CA 1
ATOM 706 C C . TYR A 1 92 ? 15.667 1.605 -29.324 1.00 95.12 92 TYR A C 1
ATOM 708 O O . TYR A 1 92 ? 16.763 2.162 -29.265 1.00 95.12 92 TYR A O 1
ATOM 716 N N . SER A 1 93 ? 14.523 2.228 -29.057 1.00 95.44 93 SER A N 1
ATOM 717 C CA . SER A 1 93 ? 14.427 3.482 -28.316 1.00 95.44 93 SER A CA 1
ATOM 718 C C . SER A 1 93 ? 14.301 3.146 -26.841 1.00 95.44 93 SER A C 1
ATOM 720 O O . SER A 1 93 ? 13.337 2.491 -26.449 1.00 95.44 93 SER A O 1
ATOM 722 N N . CYS A 1 94 ? 15.234 3.623 -26.030 1.00 94.69 94 CYS A N 1
ATOM 723 C CA . CYS A 1 94 ? 15.278 3.383 -24.597 1.00 94.69 94 CYS A CA 1
ATOM 724 C C . CYS A 1 94 ? 15.109 4.706 -23.849 1.00 94.69 94 CYS A C 1
ATOM 726 O O . CYS A 1 94 ? 15.835 5.677 -24.086 1.00 94.69 94 CYS A O 1
ATOM 728 N N . GLN A 1 95 ? 14.165 4.730 -22.916 1.00 92.38 95 GLN A N 1
ATOM 729 C CA . GLN A 1 95 ? 13.883 5.868 -22.053 1.00 92.38 95 GLN A CA 1
ATOM 730 C C . GLN A 1 95 ? 13.936 5.418 -20.598 1.00 92.38 95 GLN A C 1
ATOM 732 O O . GLN A 1 95 ? 13.260 4.473 -20.210 1.00 92.38 95 GLN A O 1
ATOM 737 N N . LEU A 1 96 ? 14.760 6.075 -19.784 1.00 90.38 96 LEU A N 1
ATOM 738 C CA . LEU A 1 96 ? 14.903 5.707 -18.378 1.00 90.38 96 LEU A CA 1
ATOM 739 C C . LEU A 1 96 ? 13.636 6.092 -17.598 1.00 90.38 96 LEU A C 1
ATOM 741 O O . LEU A 1 96 ? 13.210 7.251 -17.665 1.00 90.38 96 LEU A O 1
ATOM 745 N N . ARG A 1 97 ? 13.058 5.145 -16.851 1.00 87.75 97 ARG A N 1
ATOM 746 C CA . ARG A 1 97 ? 11.975 5.420 -15.894 1.00 87.75 97 ARG A CA 1
ATOM 747 C C . ARG A 1 97 ? 12.528 6.275 -14.760 1.00 87.75 97 ARG A C 1
ATOM 749 O O . ARG A 1 97 ? 13.657 6.060 -14.331 1.00 87.75 97 ARG A O 1
ATOM 756 N N . ASN A 1 98 ? 11.760 7.270 -14.315 1.00 85.44 98 ASN A N 1
ATOM 757 C CA . ASN A 1 98 ? 12.075 8.129 -13.163 1.00 85.44 98 ASN A CA 1
ATOM 758 C C . ASN A 1 98 ? 13.589 8.467 -13.040 1.00 85.44 98 ASN A C 1
ATOM 760 O O . ASN A 1 98 ? 14.240 8.057 -12.074 1.00 85.44 98 ASN A O 1
ATOM 764 N N . PRO A 1 99 ? 14.194 9.186 -14.015 1.00 89.25 99 PRO A N 1
ATOM 765 C CA . PRO A 1 99 ? 15.655 9.257 -14.160 1.00 89.25 99 PRO A CA 1
ATOM 766 C C . PRO A 1 99 ? 16.400 9.745 -12.915 1.00 89.25 99 PRO A C 1
ATOM 768 O O . PRO A 1 99 ? 17.496 9.276 -12.615 1.00 89.25 99 PRO A O 1
ATOM 771 N N . ASN A 1 100 ? 15.802 10.681 -12.175 1.00 87.88 100 ASN A N 1
ATOM 772 C CA . ASN A 1 100 ? 16.389 11.227 -10.955 1.00 87.88 100 ASN A CA 1
ATOM 773 C C . ASN A 1 100 ? 16.412 10.190 -9.824 1.00 87.88 100 ASN A C 1
ATOM 775 O O . ASN A 1 100 ? 17.389 10.110 -9.084 1.00 87.88 100 ASN A O 1
ATOM 779 N N . GLN A 1 101 ? 15.351 9.395 -9.693 1.00 89.44 101 GLN A N 1
ATOM 780 C CA . GLN A 1 101 ? 15.231 8.324 -8.710 1.00 89.44 101 GLN A CA 1
ATOM 781 C C . GLN A 1 101 ? 16.210 7.194 -9.036 1.00 89.44 101 GLN A C 1
ATOM 783 O O . GLN A 1 101 ? 17.003 6.812 -8.179 1.00 89.44 101 GLN A O 1
ATOM 788 N N . VAL A 1 102 ? 16.245 6.739 -10.292 1.00 91.06 102 VAL A N 1
ATOM 789 C CA . VAL A 1 102 ? 17.188 5.696 -10.724 1.00 91.06 102 VAL A CA 1
ATOM 790 C C . VAL A 1 102 ? 18.637 6.141 -10.531 1.00 91.06 102 VAL A C 1
ATOM 792 O O . VAL A 1 102 ? 19.457 5.376 -10.023 1.00 91.06 102 VAL A O 1
ATOM 795 N N . LYS A 1 103 ? 18.955 7.405 -10.840 1.00 90.12 103 LYS A N 1
ATOM 796 C CA . LYS A 1 103 ? 20.276 7.979 -10.559 1.00 90.12 103 LYS A CA 1
ATOM 797 C C . LYS A 1 103 ? 20.648 7.858 -9.076 1.00 90.12 103 LYS A C 1
ATOM 799 O O . LYS A 1 103 ? 21.743 7.384 -8.788 1.00 90.12 103 LYS A O 1
ATOM 804 N N . LYS A 1 104 ? 19.750 8.221 -8.151 1.00 90.81 104 LYS A N 1
ATOM 805 C CA . LYS A 1 104 ? 19.994 8.103 -6.699 1.00 90.81 104 LYS A CA 1
ATOM 806 C C . LYS A 1 104 ? 20.286 6.663 -6.271 1.00 90.81 104 LYS A C 1
ATOM 808 O O . LYS A 1 104 ? 21.214 6.447 -5.497 1.00 90.81 104 LYS A O 1
ATOM 813 N N . ILE A 1 105 ? 19.533 5.692 -6.798 1.00 92.75 105 ILE A N 1
ATOM 814 C CA . ILE A 1 105 ? 19.736 4.263 -6.505 1.00 92.75 105 ILE A CA 1
ATOM 815 C C . ILE A 1 105 ? 21.147 3.837 -6.924 1.00 92.75 105 ILE A C 1
ATOM 817 O O . ILE A 1 105 ? 21.911 3.318 -6.113 1.00 92.75 105 ILE A O 1
ATOM 821 N N . PHE A 1 106 ? 21.535 4.103 -8.175 1.00 90.62 106 PHE A N 1
ATOM 822 C CA . PHE A 1 106 ? 22.850 3.693 -8.673 1.00 90.62 106 PHE A CA 1
ATOM 823 C C . PHE A 1 106 ? 24.012 4.483 -8.059 1.00 90.62 106 PHE A C 1
ATOM 825 O O . PHE A 1 106 ? 25.109 3.943 -7.946 1.00 90.62 106 PHE A O 1
ATOM 832 N N . GLU A 1 107 ? 23.811 5.738 -7.652 1.00 91.38 107 GLU A N 1
ATOM 833 C CA . GLU A 1 107 ? 24.815 6.494 -6.892 1.00 91.38 107 GLU A CA 1
ATOM 834 C C . GLU A 1 107 ? 25.077 5.875 -5.519 1.00 91.38 107 GLU A C 1
ATOM 836 O O . GLU A 1 107 ? 26.235 5.767 -5.128 1.00 91.38 107 GLU A O 1
ATOM 841 N N . PHE A 1 108 ? 24.032 5.425 -4.819 1.00 90.94 108 PHE A N 1
ATOM 842 C CA . PHE A 1 108 ? 24.178 4.690 -3.562 1.00 90.94 108 PHE A CA 1
ATOM 843 C C . PHE A 1 108 ? 24.891 3.349 -3.769 1.00 90.94 108 PHE A C 1
ATOM 845 O O . PHE A 1 108 ? 25.836 3.034 -3.056 1.00 90.94 108 PHE A O 1
ATOM 852 N N . LEU A 1 109 ? 24.505 2.584 -4.794 1.00 90.69 109 LEU A N 1
ATOM 853 C CA . LEU A 1 109 ? 25.084 1.258 -5.036 1.00 90.69 109 LEU A CA 1
ATOM 854 C C . LEU A 1 109 ? 26.568 1.284 -5.430 1.00 90.69 109 LEU A C 1
ATOM 856 O O . LEU A 1 109 ? 27.285 0.310 -5.205 1.00 90.69 109 LEU A O 1
ATOM 860 N N . LYS A 1 110 ? 27.045 2.393 -6.008 1.00 88.56 110 LYS A N 1
ATOM 861 C CA . LYS A 1 110 ? 28.474 2.597 -6.296 1.00 88.56 110 LYS A CA 1
ATOM 862 C C . LYS A 1 110 ? 29.326 2.718 -5.029 1.00 88.56 110 LYS A C 1
ATOM 864 O O . LYS A 1 110 ? 30.527 2.483 -5.107 1.00 88.56 110 LYS A O 1
ATOM 869 N N . ASP A 1 111 ? 28.726 3.059 -3.893 1.00 83.62 111 ASP A N 1
ATOM 870 C CA . ASP A 1 111 ? 29.405 3.263 -2.613 1.00 83.62 111 ASP A CA 1
ATOM 871 C C . ASP A 1 111 ? 29.469 1.954 -1.800 1.00 83.62 111 ASP A C 1
ATOM 873 O O . ASP A 1 111 ? 28.880 1.825 -0.730 1.00 83.62 111 ASP A O 1
ATOM 877 N N . GLY A 1 112 ? 30.144 0.934 -2.347 1.00 76.19 112 GLY A N 1
ATOM 878 C CA . GLY A 1 112 ? 30.449 -0.315 -1.630 1.00 76.19 112 GLY A CA 1
ATOM 879 C C . GLY A 1 112 ? 29.453 -1.474 -1.786 1.00 76.19 112 GLY A C 1
ATOM 880 O O . GLY A 1 112 ? 29.682 -2.531 -1.206 1.00 76.19 112 GLY A O 1
ATOM 881 N N . PHE A 1 113 ? 28.402 -1.343 -2.606 1.00 84.38 113 PHE A N 1
ATOM 882 C CA . PHE A 1 113 ? 27.381 -2.385 -2.823 1.00 84.38 113 PHE A CA 1
ATOM 883 C C . PHE A 1 113 ? 27.458 -3.022 -4.222 1.00 84.38 113 PHE A C 1
ATOM 885 O O . PHE A 1 113 ? 26.451 -3.174 -4.918 1.00 84.38 113 PHE A O 1
ATOM 892 N N . HIS A 1 114 ? 28.659 -3.408 -4.663 1.00 82.31 114 HIS A N 1
ATOM 893 C CA . HIS A 1 114 ? 28.870 -3.948 -6.013 1.00 82.31 114 HIS A CA 1
ATOM 894 C C . HIS A 1 114 ? 28.063 -5.226 -6.305 1.00 82.31 114 HIS A C 1
ATOM 896 O O . HIS A 1 114 ? 27.505 -5.339 -7.394 1.00 82.31 114 HIS A O 1
ATOM 902 N N . GLU A 1 115 ? 27.940 -6.139 -5.337 1.00 82.88 115 GLU A N 1
ATOM 903 C CA . GLU A 1 115 ? 27.149 -7.377 -5.477 1.00 82.88 115 GLU A CA 1
ATOM 904 C C . GLU A 1 115 ? 25.639 -7.109 -5.590 1.00 82.88 115 GLU A C 1
ATOM 906 O O . GLU A 1 115 ? 24.920 -7.777 -6.333 1.00 82.88 115 GLU A O 1
ATOM 911 N N . VAL A 1 116 ? 25.142 -6.082 -4.895 1.00 84.38 116 VAL A N 1
ATOM 912 C CA . VAL A 1 116 ? 23.741 -5.650 -5.014 1.00 84.38 116 VAL A CA 1
ATOM 913 C C . VAL A 1 116 ? 23.518 -4.945 -6.354 1.00 84.38 116 VAL A C 1
ATOM 915 O O . VAL A 1 116 ? 22.488 -5.115 -6.993 1.00 84.38 116 VAL A O 1
ATOM 918 N N . SER A 1 117 ? 24.506 -4.188 -6.839 1.00 84.44 117 SER A N 1
ATOM 919 C CA . SER A 1 117 ? 24.441 -3.497 -8.134 1.00 84.44 117 SER A CA 1
ATOM 920 C C . SER A 1 117 ? 24.336 -4.447 -9.329 1.00 84.44 117 SER A C 1
ATOM 922 O O . SER A 1 117 ? 23.680 -4.122 -10.321 1.00 84.44 117 SER A O 1
ATOM 924 N N . SER A 1 118 ? 24.976 -5.618 -9.257 1.00 80.75 118 SER A N 1
ATOM 925 C CA . SER A 1 118 ? 24.868 -6.645 -10.297 1.00 80.75 118 SER A CA 1
ATOM 926 C C . SER A 1 118 ? 23.563 -7.441 -10.228 1.00 80.75 118 SER A C 1
ATOM 928 O O . SER A 1 118 ? 23.145 -7.959 -11.259 1.00 80.75 118 SER A O 1
ATOM 930 N N . SER A 1 119 ? 22.921 -7.513 -9.059 1.00 84.62 119 SER A N 1
ATOM 931 C CA . SER A 1 119 ? 21.679 -8.266 -8.829 1.00 84.62 119 SER A CA 1
ATOM 932 C C . SER A 1 119 ? 20.408 -7.410 -8.805 1.00 84.62 119 SER A C 1
ATOM 934 O O . SER A 1 119 ? 19.311 -7.964 -8.789 1.00 84.62 119 SER A O 1
ATOM 936 N N . LEU A 1 120 ? 20.524 -6.076 -8.819 1.00 88.25 120 LEU A N 1
ATOM 937 C CA . LEU A 1 120 ? 19.371 -5.181 -8.862 1.00 88.25 120 LEU A CA 1
ATOM 938 C C . LEU A 1 120 ? 18.562 -5.414 -10.142 1.00 88.25 120 LEU A C 1
ATOM 940 O O . LEU A 1 120 ? 19.026 -5.100 -11.240 1.00 88.25 120 LEU A O 1
ATOM 944 N N . ASP A 1 121 ? 17.330 -5.879 -9.957 1.00 88.44 121 ASP A N 1
ATOM 945 C CA . ASP A 1 121 ? 16.370 -6.091 -11.030 1.00 88.44 121 ASP A CA 1
ATOM 946 C C . ASP A 1 121 ? 15.222 -5.068 -10.973 1.00 88.44 121 ASP A C 1
ATOM 948 O O . ASP A 1 121 ? 14.427 -5.010 -10.021 1.00 88.44 121 ASP A O 1
ATOM 952 N N . LEU A 1 122 ? 15.181 -4.233 -12.011 1.00 91.12 122 LEU A N 1
ATOM 953 C CA . LEU A 1 122 ? 14.135 -3.253 -12.295 1.00 91.12 122 LEU A CA 1
ATOM 954 C C . LEU A 1 122 ? 13.291 -3.659 -13.518 1.00 91.12 122 LEU A C 1
ATOM 956 O O . LEU A 1 122 ? 12.750 -2.790 -14.201 1.00 91.12 122 LEU A O 1
ATOM 960 N N . LEU A 1 123 ? 13.209 -4.955 -13.823 1.00 88.69 123 LEU A N 1
ATOM 961 C CA . LEU A 1 123 ? 12.210 -5.503 -14.732 1.00 88.69 123 LEU A CA 1
ATOM 962 C C . LEU A 1 123 ? 10.834 -5.457 -14.058 1.00 88.69 123 LEU A C 1
ATOM 964 O O . LEU A 1 123 ? 10.688 -5.787 -12.880 1.00 88.69 123 LEU A O 1
ATOM 968 N N . PHE A 1 124 ? 9.826 -5.046 -14.822 1.00 85.88 124 PHE A N 1
ATOM 969 C CA . PHE A 1 124 ? 8.451 -4.923 -14.357 1.00 85.88 124 PHE A CA 1
ATOM 970 C C . PHE A 1 124 ? 7.497 -5.405 -15.440 1.00 85.88 124 PHE A C 1
ATOM 972 O O . PHE A 1 124 ? 7.633 -4.994 -16.594 1.00 85.88 124 PHE A O 1
ATOM 979 N N . ASP A 1 125 ? 6.517 -6.215 -15.048 1.00 81.06 125 ASP A N 1
ATOM 980 C CA . ASP A 1 125 ? 5.409 -6.606 -15.924 1.00 81.06 125 ASP A CA 1
ATOM 981 C C . ASP A 1 125 ? 4.327 -5.513 -15.999 1.00 81.06 125 ASP A C 1
ATOM 983 O O . ASP A 1 125 ? 3.626 -5.398 -17.003 1.00 81.06 125 ASP A O 1
ATOM 987 N N . ASP A 1 126 ? 4.214 -4.690 -14.950 1.00 83.38 126 ASP A N 1
ATOM 988 C CA . ASP A 1 126 ? 3.229 -3.615 -14.807 1.00 83.38 126 ASP A CA 1
ATOM 989 C C . ASP A 1 126 ? 3.931 -2.288 -14.468 1.00 83.38 126 ASP A C 1
ATOM 991 O O . ASP A 1 126 ? 4.759 -2.211 -13.554 1.00 83.38 126 ASP A O 1
ATOM 995 N N . ASP A 1 127 ? 3.591 -1.229 -15.205 1.00 81.69 127 ASP A N 1
ATOM 996 C CA . ASP A 1 127 ? 4.138 0.114 -15.001 1.00 81.69 127 ASP A CA 1
ATOM 997 C C . ASP A 1 127 ? 3.812 0.671 -13.606 1.00 81.69 127 ASP A C 1
ATOM 999 O O . ASP A 1 127 ? 4.649 1.357 -13.022 1.00 81.69 127 ASP A O 1
ATOM 1003 N N . SER A 1 128 ? 2.662 0.314 -13.025 1.00 82.38 128 SER A N 1
ATOM 1004 C CA . SER A 1 128 ? 2.273 0.744 -11.676 1.00 82.38 128 SER A CA 1
ATOM 1005 C C . SER A 1 128 ? 3.206 0.201 -10.588 1.00 82.38 128 SER A C 1
ATOM 1007 O O . SER A 1 128 ? 3.543 0.916 -9.645 1.00 82.38 128 SER A O 1
ATOM 1009 N N . VAL A 1 129 ? 3.711 -1.027 -10.752 1.00 87.62 129 VAL A N 1
ATOM 1010 C CA . VAL A 1 129 ? 4.710 -1.620 -9.848 1.00 87.62 129 VAL A CA 1
ATOM 1011 C C . VAL A 1 129 ? 6.035 -0.865 -9.959 1.00 87.62 129 VAL A C 1
ATOM 1013 O O . VAL A 1 129 ? 6.705 -0.634 -8.950 1.00 87.62 129 VAL A O 1
ATOM 1016 N N . ALA A 1 130 ? 6.415 -0.442 -11.168 1.00 86.44 130 ALA A N 1
ATOM 1017 C CA . ALA A 1 130 ? 7.615 0.363 -11.388 1.00 86.44 130 ALA A CA 1
ATOM 1018 C C . ALA A 1 130 ? 7.506 1.747 -10.730 1.00 86.44 130 ALA A C 1
ATOM 1020 O O . ALA A 1 130 ? 8.457 2.198 -10.079 1.00 86.44 130 ALA A O 1
ATOM 1021 N N . ASP A 1 131 ? 6.343 2.382 -10.883 1.00 83.44 131 ASP A N 1
ATOM 1022 C CA . ASP A 1 131 ? 6.031 3.706 -10.346 1.00 83.44 131 ASP A CA 1
ATOM 1023 C C . ASP A 1 131 ? 6.023 3.735 -8.812 1.00 83.44 131 ASP A C 1
ATOM 1025 O O . ASP A 1 131 ? 6.263 4.790 -8.233 1.00 83.44 131 ASP A O 1
ATOM 1029 N N . GLU A 1 132 ? 5.847 2.590 -8.149 1.00 87.00 132 GLU A N 1
ATOM 1030 C CA . GLU A 1 132 ? 5.964 2.464 -6.693 1.00 87.00 132 GLU A CA 1
ATOM 1031 C C . GLU A 1 132 ? 7.371 2.014 -6.245 1.00 87.00 132 GLU A C 1
ATOM 1033 O O . GLU A 1 132 ? 7.996 2.627 -5.368 1.00 87.00 132 GLU A O 1
ATOM 1038 N N . LYS A 1 133 ? 7.930 0.968 -6.875 1.00 91.06 133 LYS A N 1
ATOM 1039 C CA . LYS A 1 133 ? 9.218 0.371 -6.475 1.00 91.06 133 LYS A CA 1
ATOM 1040 C C . LYS A 1 133 ? 10.382 1.339 -6.654 1.00 91.06 133 LYS A C 1
ATOM 1042 O O . LYS A 1 133 ? 11.244 1.430 -5.780 1.00 91.06 133 LYS A O 1
ATOM 1047 N N . ILE A 1 134 ? 10.452 2.049 -7.785 1.00 90.56 134 ILE A N 1
ATOM 1048 C CA . ILE A 1 134 ? 11.599 2.918 -8.095 1.00 90.56 134 ILE A CA 1
ATOM 1049 C C . ILE A 1 134 ? 11.685 4.098 -7.109 1.00 90.56 134 ILE A C 1
ATOM 1051 O O . ILE A 1 134 ? 12.771 4.322 -6.559 1.00 90.56 134 ILE A O 1
ATOM 1055 N N . PRO A 1 135 ? 10.601 4.852 -6.832 1.00 88.56 135 PRO A N 1
ATOM 1056 C CA . PRO A 1 135 ? 10.634 5.887 -5.802 1.00 88.56 135 PRO A CA 1
ATOM 1057 C C . PRO A 1 135 ? 10.980 5.347 -4.418 1.00 88.56 135 PRO A C 1
ATOM 1059 O O . PRO A 1 135 ? 11.821 5.951 -3.746 1.00 88.56 135 PRO A O 1
ATOM 1062 N N . PHE A 1 136 ? 10.420 4.199 -4.019 1.00 91.44 136 PHE A N 1
ATOM 1063 C CA . PHE A 1 136 ? 10.747 3.605 -2.725 1.00 91.44 136 PHE A CA 1
ATOM 1064 C C . PHE A 1 136 ? 12.225 3.213 -2.621 1.00 91.44 136 PHE A C 1
ATOM 1066 O O . PHE A 1 136 ? 12.878 3.559 -1.640 1.00 91.44 136 PHE A O 1
ATOM 1073 N N . LEU A 1 137 ? 12.800 2.561 -3.635 1.00 92.62 137 LEU A N 1
ATOM 1074 C CA . LEU A 1 137 ? 14.225 2.214 -3.639 1.00 92.62 137 LEU A CA 1
ATOM 1075 C C . LEU A 1 137 ? 15.119 3.457 -3.571 1.00 92.62 137 LEU A C 1
ATOM 1077 O O . LEU A 1 137 ? 16.135 3.452 -2.876 1.00 92.62 137 LEU A O 1
ATOM 1081 N N . ALA A 1 138 ? 14.744 4.540 -4.256 1.00 91.31 138 ALA A N 1
ATOM 1082 C CA . ALA A 1 138 ? 15.471 5.803 -4.174 1.00 91.31 138 ALA A CA 1
ATOM 1083 C C . ALA A 1 138 ? 15.367 6.439 -2.778 1.00 91.31 138 ALA A C 1
ATOM 1085 O O . ALA A 1 138 ? 16.359 6.970 -2.274 1.00 91.31 138 ALA A O 1
ATOM 1086 N N . TYR A 1 139 ? 14.192 6.370 -2.146 1.00 90.44 139 TYR A N 1
ATOM 1087 C CA . TYR A 1 139 ? 13.995 6.784 -0.758 1.00 90.44 139 TYR A CA 1
ATOM 1088 C C . TYR A 1 139 ? 14.838 5.939 0.202 1.00 90.44 139 TYR A C 1
ATOM 1090 O O . TYR A 1 139 ? 15.561 6.498 1.023 1.00 90.44 139 TYR A O 1
ATOM 1098 N N . LEU A 1 140 ? 14.803 4.612 0.063 1.00 91.00 140 LEU A N 1
ATOM 1099 C CA . LEU A 1 140 ? 15.554 3.675 0.891 1.00 91.00 140 LEU A CA 1
ATOM 1100 C C . LEU A 1 140 ? 17.062 3.917 0.772 1.00 91.00 140 LEU A C 1
ATOM 1102 O O . LEU A 1 140 ? 17.752 3.974 1.784 1.00 91.00 140 LEU A O 1
ATOM 1106 N N . ALA A 1 141 ? 17.567 4.135 -0.444 1.00 90.62 141 ALA A N 1
ATOM 1107 C CA . ALA A 1 141 ? 18.963 4.490 -0.684 1.00 90.62 141 ALA A CA 1
ATOM 1108 C C . ALA A 1 141 ? 19.371 5.775 0.061 1.00 90.62 141 ALA A C 1
ATOM 1110 O O . ALA A 1 141 ? 20.422 5.815 0.698 1.00 90.62 141 ALA A O 1
ATOM 1111 N N . SER A 1 142 ? 18.535 6.820 0.027 1.00 88.31 142 SER A N 1
ATOM 1112 C CA . SER A 1 142 ? 18.770 8.042 0.812 1.00 88.31 142 SER A CA 1
ATOM 1113 C C . SER A 1 142 ? 18.698 7.778 2.318 1.00 88.31 142 SER A C 1
ATOM 1115 O O . SER A 1 142 ? 19.600 8.174 3.050 1.00 88.31 142 SER A O 1
ATOM 1117 N N . PHE A 1 143 ? 17.682 7.046 2.777 1.00 85.88 143 PHE A N 1
ATOM 1118 C CA . PHE A 1 143 ? 17.496 6.709 4.185 1.00 85.88 143 PHE A CA 1
ATOM 1119 C C . PHE A 1 143 ? 18.695 5.950 4.766 1.00 85.88 143 PHE A C 1
ATOM 1121 O O . PHE A 1 143 ? 19.181 6.322 5.832 1.00 85.88 143 PHE A O 1
ATOM 1128 N N . LEU A 1 144 ? 19.194 4.930 4.060 1.00 86.69 144 LEU A N 1
ATOM 1129 C CA . LEU A 1 144 ? 20.345 4.126 4.481 1.00 86.69 144 LEU A CA 1
ATOM 1130 C C . LEU A 1 144 ? 21.657 4.918 4.443 1.00 86.69 144 LEU A C 1
ATOM 1132 O O . LEU A 1 144 ? 22.538 4.693 5.270 1.00 86.69 144 LEU A O 1
ATOM 1136 N N . LYS A 1 145 ? 21.792 5.855 3.498 1.00 86.50 145 LYS A N 1
ATOM 1137 C CA . LYS A 1 145 ? 22.961 6.735 3.413 1.00 86.50 145 LYS A CA 1
ATOM 1138 C C . LYS A 1 145 ? 23.023 7.717 4.585 1.00 86.50 145 LYS A C 1
ATOM 1140 O O . LYS A 1 145 ? 24.100 7.929 5.145 1.00 86.50 145 LYS A O 1
ATOM 1145 N N . ASP A 1 146 ? 21.879 8.293 4.946 1.00 83.06 146 ASP A N 1
ATOM 1146 C CA . ASP A 1 146 ? 21.778 9.324 5.980 1.00 83.06 146 ASP A CA 1
ATOM 1147 C C . ASP A 1 146 ? 21.748 8.720 7.398 1.00 83.06 146 ASP A C 1
ATOM 1149 O O . ASP A 1 146 ? 22.320 9.289 8.329 1.00 83.06 146 ASP A O 1
ATOM 1153 N N . ASN A 1 147 ? 21.150 7.535 7.572 1.00 69.50 147 ASN A N 1
ATOM 1154 C CA . ASN A 1 147 ? 21.007 6.859 8.866 1.00 69.50 147 ASN A CA 1
ATOM 1155 C C . ASN A 1 147 ? 21.948 5.655 8.986 1.00 69.50 147 ASN A C 1
ATOM 1157 O O . ASN A 1 147 ? 21.535 4.501 8.880 1.00 69.50 147 ASN A O 1
ATOM 1161 N N . LYS A 1 148 ? 23.231 5.917 9.266 1.00 61.53 148 LYS A N 1
ATOM 1162 C CA . LYS A 1 148 ? 24.239 4.852 9.460 1.00 61.53 148 LYS A CA 1
ATOM 1163 C C . LYS A 1 148 ? 23.961 3.944 10.661 1.00 61.53 148 LYS A C 1
ATOM 1165 O O . LYS A 1 148 ? 24.409 2.802 10.683 1.00 61.53 148 LYS A O 1
ATOM 1170 N N . THR A 1 149 ? 23.250 4.443 11.668 1.00 60.81 149 THR A N 1
ATOM 1171 C CA . THR A 1 149 ? 22.801 3.653 12.817 1.00 60.81 149 THR A CA 1
ATOM 1172 C C . THR A 1 149 ? 21.319 3.376 12.650 1.00 60.81 149 THR A C 1
ATOM 1174 O O . THR A 1 149 ? 20.527 4.309 12.738 1.00 60.81 149 THR A O 1
ATOM 1177 N N . ASN A 1 150 ? 20.946 2.120 12.411 1.00 60.09 150 ASN A N 1
ATOM 1178 C CA . ASN A 1 150 ? 19.546 1.709 12.382 1.00 60.09 150 ASN A CA 1
ATOM 1179 C C . ASN A 1 150 ? 18.998 1.742 13.823 1.00 60.09 150 ASN A C 1
ATOM 1181 O O . ASN A 1 150 ? 19.426 0.912 14.632 1.00 60.09 150 ASN A O 1
ATOM 1185 N N . PRO A 1 151 ? 18.145 2.713 14.202 1.00 66.62 151 PRO A N 1
ATOM 1186 C CA . PRO A 1 151 ? 17.669 2.791 15.572 1.00 66.62 151 PRO A CA 1
ATOM 1187 C C . PRO A 1 151 ? 16.728 1.616 15.852 1.00 66.62 151 PRO A C 1
ATOM 1189 O O . PRO A 1 151 ? 15.863 1.282 15.043 1.00 66.62 151 PRO A O 1
ATOM 1192 N N . CYS A 1 152 ? 16.872 0.990 17.021 1.00 69.44 152 CYS A N 1
ATOM 1193 C CA . CYS A 1 152 ? 15.861 0.056 17.501 1.00 69.44 152 CYS A CA 1
ATOM 1194 C C . CYS A 1 152 ? 14.554 0.823 17.728 1.00 69.44 152 CYS A C 1
ATOM 1196 O O . CYS A 1 152 ? 14.450 1.619 18.662 1.00 69.44 152 CYS A O 1
ATOM 1198 N N . GLU A 1 153 ? 13.561 0.568 16.881 1.00 81.62 153 GLU A N 1
ATOM 1199 C CA . GLU A 1 153 ? 12.223 1.138 17.022 1.00 81.62 153 GLU A CA 1
ATOM 1200 C C . GLU A 1 153 ? 11.560 0.667 18.328 1.00 81.62 153 GLU A C 1
ATOM 1202 O O . GLU A 1 153 ? 11.854 -0.439 18.815 1.00 81.62 153 GLU A O 1
ATOM 1207 N N . PRO A 1 154 ? 10.662 1.478 18.921 1.00 88.50 154 PRO A N 1
ATOM 1208 C CA . PRO A 1 154 ? 9.952 1.078 20.123 1.00 88.50 154 PRO A CA 1
ATOM 1209 C C . PRO A 1 154 ? 9.067 -0.146 19.828 1.00 88.50 154 PRO A C 1
ATOM 1211 O O . PRO A 1 154 ? 8.657 -0.343 18.682 1.00 88.50 154 PRO A O 1
ATOM 1214 N N . PRO A 1 155 ? 8.725 -0.963 20.840 1.00 89.88 155 PRO A N 1
ATOM 1215 C CA . PRO A 1 155 ? 8.000 -2.216 20.615 1.00 89.88 155 PRO A CA 1
ATOM 1216 C C . PRO A 1 155 ? 6.643 -2.036 19.920 1.00 89.88 155 PRO A C 1
ATOM 1218 O O . PRO A 1 155 ? 6.247 -2.881 19.127 1.00 89.88 155 PRO A O 1
ATOM 1221 N N . ALA A 1 156 ? 5.965 -0.905 20.142 1.00 92.56 156 ALA A N 1
ATOM 1222 C CA . ALA A 1 156 ? 4.716 -0.563 19.459 1.00 92.56 156 ALA A CA 1
ATOM 1223 C C . ALA A 1 156 ? 4.880 -0.207 17.966 1.00 92.56 156 ALA A C 1
ATOM 1225 O O . ALA A 1 156 ? 3.879 -0.006 17.282 1.00 92.56 156 ALA A O 1
ATOM 1226 N N . GLY A 1 157 ? 6.111 -0.093 17.464 1.00 92.81 157 GLY A N 1
ATOM 1227 C CA . GLY A 1 157 ? 6.439 0.363 16.116 1.00 92.81 157 GLY A CA 1
ATOM 1228 C C . GLY A 1 157 ? 6.814 1.843 16.035 1.00 92.81 157 GLY A C 1
ATOM 1229 O O . GLY A 1 157 ? 6.541 2.646 16.937 1.00 92.81 157 GLY A O 1
ATOM 1230 N N . CYS A 1 158 ? 7.420 2.205 14.906 1.00 91.75 158 CYS A N 1
ATOM 1231 C CA . CYS A 1 158 ? 7.938 3.532 14.614 1.00 91.75 158 CYS A CA 1
ATOM 1232 C C . CYS A 1 158 ? 6.885 4.613 14.832 1.00 91.75 158 CYS A C 1
ATOM 1234 O O . CYS A 1 158 ? 5.766 4.534 14.317 1.00 91.75 158 CYS A O 1
ATOM 1236 N N . LEU A 1 159 ? 7.250 5.656 15.582 1.00 92.19 159 LEU A N 1
ATOM 1237 C CA . LEU A 1 159 ? 6.346 6.771 15.862 1.00 92.19 159 LEU A CA 1
ATOM 1238 C C . LEU A 1 159 ? 5.880 7.452 14.568 1.00 92.19 159 LEU A C 1
ATOM 1240 O O . LEU A 1 159 ? 4.704 7.788 14.444 1.00 92.19 159 LEU A O 1
ATOM 1244 N N . ASN A 1 160 ? 6.780 7.614 13.592 1.00 91.31 160 ASN A N 1
ATOM 1245 C CA . ASN A 1 160 ? 6.437 8.203 12.302 1.00 91.31 160 ASN A CA 1
ATOM 1246 C C . ASN A 1 160 ? 5.397 7.353 11.559 1.00 91.31 160 ASN A C 1
ATOM 1248 O O . ASN A 1 160 ? 4.371 7.873 11.129 1.00 91.31 160 ASN A O 1
ATOM 1252 N N . PHE A 1 161 ? 5.609 6.036 11.486 1.00 94.31 161 PHE A N 1
ATOM 1253 C CA . PHE A 1 161 ? 4.661 5.121 10.850 1.00 94.31 161 PHE A CA 1
ATOM 1254 C C . PHE A 1 161 ? 3.289 5.140 11.540 1.00 94.31 161 PHE A C 1
ATOM 1256 O O . PHE A 1 161 ? 2.261 5.286 10.881 1.00 94.31 161 PHE A O 1
ATOM 1263 N N . ARG A 1 162 ? 3.253 5.093 12.877 1.00 96.25 162 ARG A N 1
ATOM 1264 C CA . ARG A 1 162 ? 1.996 5.178 13.640 1.00 96.25 162 ARG A CA 1
ATOM 1265 C C . ARG A 1 162 ? 1.262 6.504 13.422 1.00 96.25 162 ARG A C 1
ATOM 1267 O O . ARG A 1 162 ? 0.039 6.508 13.297 1.00 96.25 162 ARG A O 1
ATOM 1274 N N . ASN A 1 163 ? 1.988 7.619 13.332 1.00 94.69 163 ASN A N 1
ATOM 1275 C CA . ASN A 1 163 ? 1.404 8.923 13.007 1.00 94.69 163 ASN A CA 1
ATOM 1276 C C . ASN A 1 163 ? 0.817 8.953 11.590 1.00 94.69 163 ASN A C 1
ATOM 1278 O O . ASN A 1 163 ? -0.242 9.542 11.389 1.00 94.69 163 ASN A O 1
ATOM 1282 N N . LEU A 1 164 ? 1.471 8.306 10.623 1.00 94.69 164 LEU A N 1
ATOM 1283 C CA . LEU A 1 164 ? 0.969 8.183 9.255 1.00 94.69 164 LEU A CA 1
ATOM 1284 C C . LEU A 1 164 ? -0.313 7.343 9.193 1.00 94.69 164 LEU A C 1
ATOM 1286 O O . LEU A 1 164 ? -1.282 7.772 8.570 1.00 94.69 164 LEU A O 1
ATOM 1290 N N . VAL A 1 165 ? -0.378 6.217 9.910 1.00 96.00 165 VAL A N 1
ATOM 1291 C CA . VAL A 1 165 ? -1.609 5.413 10.039 1.00 96.00 165 VAL A CA 1
ATOM 1292 C C . VAL A 1 165 ? -2.741 6.240 10.658 1.00 96.00 165 VAL A C 1
ATOM 1294 O O . VAL A 1 165 ? -3.848 6.281 10.118 1.00 96.00 165 VAL A O 1
ATOM 1297 N N . ALA A 1 166 ? -2.472 6.942 11.763 1.00 94.75 166 ALA A N 1
ATOM 1298 C CA . ALA A 1 166 ? -3.461 7.805 12.409 1.00 94.75 166 ALA A CA 1
ATOM 1299 C C . ALA A 1 166 ? -3.924 8.944 11.482 1.00 94.75 166 ALA A C 1
ATOM 1301 O O . ALA A 1 166 ? -5.119 9.236 11.396 1.00 94.75 166 ALA A O 1
ATOM 1302 N N . GLY A 1 167 ? -2.991 9.551 10.742 1.00 91.88 167 GLY A N 1
ATOM 1303 C CA . GLY A 1 167 ? -3.271 10.562 9.727 1.00 91.88 167 GLY A CA 1
ATOM 1304 C C . GLY A 1 167 ? -4.172 10.029 8.617 1.00 91.88 167 GLY A C 1
ATOM 1305 O O . GLY A 1 167 ? -5.176 10.660 8.299 1.00 91.88 167 GLY A O 1
ATOM 1306 N N . PHE A 1 168 ? -3.871 8.844 8.083 1.00 92.50 168 PHE A N 1
ATOM 1307 C CA . PHE A 1 168 ? -4.669 8.186 7.049 1.00 92.50 168 PHE A CA 1
ATOM 1308 C C . PHE A 1 168 ? -6.098 7.920 7.524 1.00 92.50 168 PHE A C 1
ATOM 1310 O O . PHE A 1 168 ? -7.057 8.341 6.877 1.00 92.50 168 PHE A O 1
ATOM 1317 N N . MET A 1 169 ? -6.251 7.318 8.705 1.00 93.12 169 MET A N 1
ATOM 1318 C CA . MET A 1 169 ? -7.562 7.041 9.299 1.00 93.12 169 MET A CA 1
ATOM 1319 C C . MET A 1 169 ? -8.380 8.320 9.529 1.00 93.12 169 MET A C 1
ATOM 1321 O O . MET A 1 169 ? -9.589 8.340 9.287 1.00 93.12 169 MET A O 1
ATOM 1325 N N . LYS A 1 170 ? -7.728 9.418 9.918 1.00 91.06 170 LYS A N 1
ATOM 1326 C CA . LYS A 1 170 ? -8.377 10.723 10.086 1.00 91.06 170 LYS A CA 1
ATOM 1327 C C . LYS A 1 170 ? -8.796 11.344 8.752 1.00 91.06 170 LYS A C 1
ATOM 1329 O O . LYS A 1 170 ? -9.924 11.818 8.629 1.00 91.06 170 LYS A O 1
ATOM 1334 N N . CYS A 1 171 ? -7.895 11.362 7.775 1.00 86.94 171 CYS A N 1
ATOM 1335 C CA . CYS A 1 171 ? -8.082 12.033 6.490 1.00 86.94 171 CYS A CA 1
ATOM 1336 C C . CYS A 1 171 ? -9.072 11.312 5.569 1.00 86.94 171 CYS A C 1
ATOM 1338 O O . CYS A 1 171 ? -9.900 11.966 4.941 1.00 86.94 171 CYS A O 1
ATOM 1340 N N . TYR A 1 172 ? -9.002 9.981 5.505 1.00 88.31 172 TYR A N 1
ATOM 1341 C CA . TYR A 1 172 ? -9.772 9.174 4.554 1.00 88.31 172 TYR A CA 1
ATOM 1342 C C . TYR A 1 172 ? -11.007 8.516 5.160 1.00 88.31 172 TYR A C 1
ATOM 1344 O O . TYR A 1 172 ? -11.983 8.269 4.454 1.00 88.31 172 TYR A O 1
ATOM 1352 N N . HIS A 1 173 ? -10.981 8.236 6.463 1.00 89.88 173 HIS A N 1
ATOM 1353 C CA . HIS A 1 173 ? -12.063 7.520 7.134 1.00 89.88 173 HIS A CA 1
ATOM 1354 C C . HIS A 1 173 ? -12.750 8.341 8.227 1.00 89.88 173 HIS A C 1
ATOM 1356 O O . HIS A 1 173 ? -13.721 7.867 8.805 1.00 89.88 173 HIS A O 1
ATOM 1362 N N . HIS A 1 174 ? -12.301 9.575 8.488 1.00 89.69 174 HIS A N 1
ATOM 1363 C CA . HIS A 1 174 ? -12.842 10.459 9.530 1.00 89.69 174 HIS A CA 1
ATOM 1364 C C . HIS A 1 174 ? -12.778 9.859 10.944 1.00 89.69 174 HIS A C 1
ATOM 1366 O O . HIS A 1 174 ? -13.588 10.169 11.815 1.00 89.69 174 HIS A O 1
ATOM 1372 N N . ILE A 1 175 ? -11.779 9.010 11.187 1.00 91.19 175 ILE A N 1
ATOM 1373 C CA . ILE A 1 175 ? -11.547 8.344 12.465 1.00 91.19 175 ILE A CA 1
ATOM 1374 C C . ILE A 1 175 ? -10.426 9.097 13.194 1.00 91.19 175 ILE A C 1
ATOM 1376 O O . ILE A 1 175 ? -9.258 9.016 12.824 1.00 91.19 175 ILE A O 1
ATOM 1380 N N . SER A 1 176 ? -10.772 9.848 14.241 1.00 89.88 176 SER A N 1
ATOM 1381 C CA . SER A 1 176 ? -9.794 10.577 15.066 1.00 89.88 176 SER A CA 1
ATOM 1382 C C . SER A 1 176 ? -8.959 9.618 15.920 1.00 89.88 176 SER A C 1
ATOM 1384 O O . SER A 1 176 ? -9.447 9.154 16.948 1.00 89.88 176 SER A O 1
ATOM 1386 N N . LEU A 1 177 ? -7.734 9.308 15.498 1.00 91.12 177 LEU A N 1
ATOM 1387 C CA . LEU A 1 177 ? -6.759 8.491 16.235 1.00 91.12 177 LEU A CA 1
ATOM 1388 C C . LEU A 1 177 ? -5.518 9.314 16.581 1.00 91.12 177 LEU A C 1
ATOM 1390 O O . LEU A 1 177 ? -5.184 10.273 15.880 1.00 91.12 177 LEU A O 1
ATOM 1394 N N . THR A 1 178 ? -4.808 8.901 17.626 1.00 92.69 178 THR A N 1
ATOM 1395 C CA . THR A 1 178 ? -3.413 9.279 17.877 1.00 92.69 178 THR A CA 1
ATOM 1396 C C . THR A 1 178 ? -2.512 8.066 17.639 1.00 92.69 178 THR A C 1
ATOM 1398 O O . THR A 1 178 ? -2.982 6.937 17.488 1.00 92.69 178 THR A O 1
ATOM 1401 N N . SER A 1 179 ? -1.195 8.271 17.609 1.00 93.69 179 SER A N 1
ATOM 1402 C CA . SER A 1 179 ? -0.240 7.162 17.507 1.00 93.69 179 SER A CA 1
ATOM 1403 C C . SER A 1 179 ? -0.279 6.208 18.705 1.00 93.69 179 SER A C 1
ATOM 1405 O O . SER A 1 179 ? 0.157 5.067 18.568 1.00 93.69 179 SER A O 1
ATOM 1407 N N . ASP A 1 180 ? -0.832 6.621 19.847 1.00 94.12 180 ASP A N 1
ATOM 1408 C CA . ASP A 1 180 ? -1.003 5.765 21.030 1.00 94.12 180 ASP A CA 1
ATOM 1409 C C . ASP A 1 180 ? -2.125 4.730 20.858 1.00 94.12 180 ASP A C 1
ATOM 1411 O O . ASP A 1 180 ? -2.133 3.698 21.528 1.00 94.12 180 ASP A O 1
ATOM 1415 N N . ASN A 1 181 ? -3.048 4.966 19.921 1.00 94.56 181 ASN A N 1
ATOM 1416 C CA . ASN A 1 181 ? -4.100 4.012 19.576 1.00 94.56 181 ASN A CA 1
ATOM 1417 C C . ASN A 1 181 ? -3.622 2.891 18.641 1.00 94.56 181 ASN A C 1
ATOM 1419 O O . ASN A 1 181 ? -4.407 1.997 18.334 1.00 94.56 181 ASN A O 1
ATOM 1423 N N . VAL A 1 182 ? -2.382 2.955 18.141 1.00 96.50 182 VAL A N 1
ATOM 1424 C CA . VAL A 1 182 ? -1.870 2.070 17.086 1.00 96.50 182 VAL A CA 1
ATOM 1425 C C . VAL A 1 182 ? -0.684 1.261 17.605 1.00 96.50 182 VAL A C 1
ATOM 1427 O O . VAL A 1 182 ? 0.286 1.826 18.106 1.00 96.50 182 VAL A O 1
ATOM 1430 N N . VAL A 1 183 ? -0.730 -0.059 17.427 1.00 97.12 183 VAL A N 1
ATOM 1431 C CA . VAL A 1 183 ? 0.383 -0.977 17.727 1.00 97.12 183 VAL A CA 1
ATOM 1432 C C . VAL A 1 183 ? 0.720 -1.779 16.476 1.00 97.12 183 VAL A C 1
ATOM 1434 O O . VAL A 1 183 ? -0.173 -2.368 15.876 1.00 97.12 183 VAL A O 1
ATOM 1437 N N . VAL A 1 184 ? 1.988 -1.794 16.072 1.00 97.12 184 VAL A N 1
ATOM 1438 C CA . VAL A 1 184 ? 2.456 -2.369 14.802 1.00 97.12 184 VAL A CA 1
ATOM 1439 C C . VAL A 1 184 ? 3.077 -3.747 15.020 1.00 97.12 184 VAL A C 1
ATOM 1441 O O . VAL A 1 184 ? 3.875 -3.936 15.934 1.00 97.12 184 VAL A O 1
ATOM 1444 N N . PHE A 1 185 ? 2.771 -4.685 14.129 1.00 96.38 185 PHE A N 1
ATOM 1445 C CA . PHE A 1 185 ? 3.227 -6.069 14.149 1.00 96.38 185 PHE A CA 1
ATOM 1446 C C . PHE A 1 185 ? 3.860 -6.478 12.805 1.00 96.38 185 PHE A C 1
ATOM 1448 O O . PHE A 1 185 ? 3.456 -5.967 11.756 1.00 96.38 185 PHE A O 1
ATOM 1455 N N . PRO A 1 186 ? 4.789 -7.454 12.807 1.00 94.06 186 PRO A N 1
ATOM 1456 C CA . PRO A 1 186 ? 5.402 -7.983 11.587 1.00 94.06 186 PRO A CA 1
ATOM 1457 C C . PRO A 1 186 ? 4.408 -8.612 10.610 1.00 94.06 186 PRO A C 1
ATOM 1459 O O . PRO A 1 186 ? 4.642 -8.609 9.413 1.00 94.06 186 PRO A O 1
ATOM 1462 N N . SER A 1 187 ? 3.316 -9.191 11.109 1.00 94.06 187 SER A N 1
ATOM 1463 C CA . SER A 1 187 ? 2.304 -9.839 10.276 1.00 94.06 187 SER A CA 1
ATOM 1464 C C . SER A 1 187 ? 0.975 -9.963 11.007 1.00 94.06 187 SER A C 1
ATOM 1466 O O . SER A 1 187 ? 0.902 -9.854 12.238 1.00 94.06 187 SER A O 1
ATOM 1468 N N . ARG A 1 188 ? -0.083 -10.254 10.246 1.00 93.88 188 ARG A N 1
ATOM 1469 C CA . ARG A 1 188 ? -1.422 -10.552 10.761 1.00 93.88 188 ARG A CA 1
ATOM 1470 C C . ARG A 1 188 ? -1.401 -11.724 11.739 1.00 93.88 188 ARG A C 1
ATOM 1472 O O . ARG A 1 188 ? -2.019 -11.653 12.799 1.00 93.88 188 ARG A O 1
ATOM 147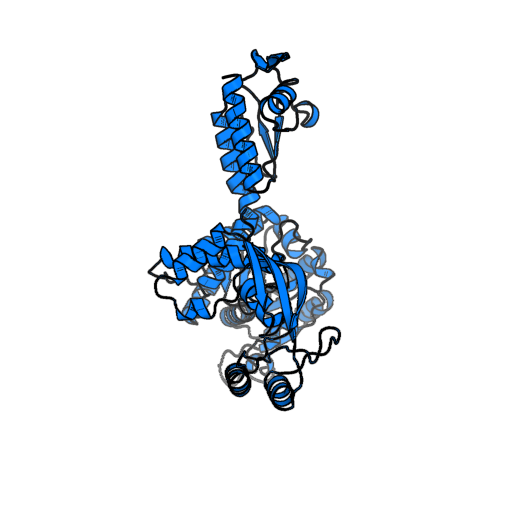9 N N . ALA A 1 189 ? -0.655 -12.777 11.402 1.00 93.00 189 ALA A N 1
ATOM 1480 C CA . ALA A 1 189 ? -0.492 -13.958 12.245 1.00 93.00 189 ALA A CA 1
ATOM 1481 C C . ALA A 1 189 ? 0.170 -13.614 13.586 1.00 93.00 189 ALA A C 1
ATOM 1483 O O . ALA A 1 189 ? -0.318 -14.007 14.644 1.00 93.00 189 ALA A O 1
ATOM 1484 N N . VAL A 1 190 ? 1.241 -12.816 13.553 1.00 93.88 190 VAL A N 1
ATOM 1485 C CA . VAL A 1 190 ? 1.945 -12.396 14.767 1.00 93.88 190 VAL A CA 1
ATOM 1486 C C . VAL A 1 190 ? 1.048 -11.528 15.649 1.00 93.88 190 VAL A C 1
ATOM 1488 O O . VAL A 1 190 ? 1.024 -11.738 16.862 1.00 93.88 190 VAL A O 1
ATOM 1491 N N . ALA A 1 191 ? 0.284 -10.595 15.074 1.00 95.25 191 ALA A N 1
ATOM 1492 C CA . ALA A 1 191 ? -0.666 -9.774 15.828 1.00 95.25 191 ALA A CA 1
ATOM 1493 C C . ALA A 1 191 ? -1.726 -10.629 16.541 1.00 95.25 191 ALA A C 1
ATOM 1495 O O . ALA A 1 191 ? -1.996 -10.434 17.728 1.00 95.25 191 ALA A O 1
ATOM 1496 N N . LEU A 1 192 ? -2.278 -11.615 15.831 1.00 94.94 192 LEU A N 1
ATOM 1497 C CA . LEU A 1 192 ? -3.268 -12.545 16.361 1.00 94.94 192 LEU A CA 1
ATOM 1498 C C . LEU A 1 192 ? -2.714 -13.395 17.512 1.00 94.94 192 LEU A C 1
ATOM 1500 O O . LEU A 1 192 ? -3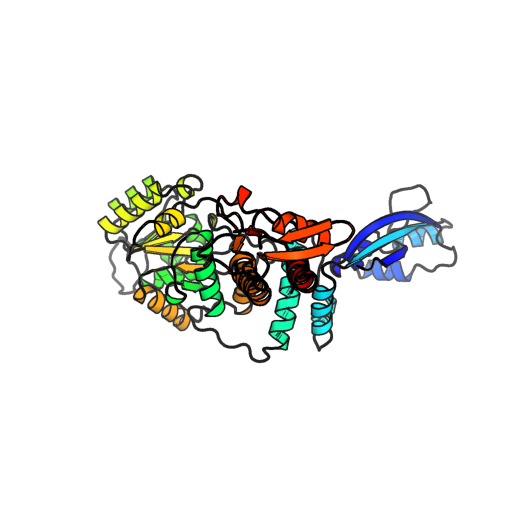.330 -13.475 18.574 1.00 94.94 192 LEU A O 1
ATOM 1504 N N . GLU A 1 193 ? -1.543 -14.006 17.325 1.00 93.75 193 GLU A N 1
ATOM 1505 C CA . GLU A 1 193 ? -0.903 -14.799 18.375 1.00 93.75 193 GLU A CA 1
ATOM 1506 C C . GLU A 1 193 ? -0.597 -13.962 19.621 1.00 93.75 193 GLU A C 1
ATOM 1508 O O . GLU A 1 193 ? -0.836 -14.424 20.735 1.00 93.75 193 GLU A O 1
ATOM 1513 N N . ASN A 1 194 ? -0.102 -12.731 19.442 1.00 93.50 194 ASN A N 1
ATOM 1514 C CA . ASN A 1 194 ? 0.167 -11.818 20.555 1.00 93.50 194 ASN A CA 1
ATOM 1515 C C . ASN A 1 194 ? -1.118 -11.481 21.318 1.00 93.50 194 ASN A C 1
ATOM 1517 O O . ASN A 1 194 ? -1.115 -11.503 22.545 1.00 93.50 194 ASN A O 1
ATOM 1521 N N . ALA A 1 195 ? -2.219 -11.209 20.613 1.00 93.88 195 ALA A N 1
ATOM 1522 C CA . ALA A 1 195 ? -3.500 -10.918 21.250 1.00 93.88 195 ALA A CA 1
ATOM 1523 C C . ALA A 1 195 ? -4.024 -12.120 22.056 1.00 93.88 195 ALA A C 1
ATOM 1525 O O . ALA A 1 195 ? -4.442 -11.959 23.202 1.00 93.88 195 ALA A O 1
ATOM 1526 N N . LEU A 1 196 ? -3.964 -13.332 21.497 1.00 94.19 196 LEU A N 1
ATOM 1527 C CA . LEU A 1 196 ? -4.409 -14.543 22.193 1.00 94.19 196 LEU A CA 1
ATOM 1528 C C . LEU A 1 196 ? -3.526 -14.875 23.402 1.00 94.19 196 LEU A C 1
ATOM 1530 O O . LEU A 1 196 ? -4.058 -15.241 24.445 1.00 94.19 196 LEU A O 1
ATOM 1534 N N . GLN A 1 197 ? -2.207 -14.696 23.310 1.00 91.88 197 GLN A N 1
ATOM 1535 C CA . GLN A 1 197 ? -1.308 -14.880 24.456 1.00 91.88 197 GLN A CA 1
ATOM 1536 C C . GLN A 1 197 ? -1.528 -13.821 25.536 1.00 91.88 197 GLN A C 1
ATOM 1538 O O . GLN A 1 197 ? -1.589 -14.164 26.714 1.00 91.88 197 GLN A O 1
ATOM 1543 N N . LEU A 1 198 ? -1.713 -12.555 25.149 1.00 92.38 198 LEU A N 1
ATOM 1544 C CA . LEU A 1 198 ? -1.984 -11.466 26.086 1.00 92.38 198 LEU A CA 1
ATOM 1545 C C . LEU A 1 198 ? -3.226 -11.752 26.938 1.00 92.38 198 LEU A C 1
ATOM 1547 O O . LEU A 1 198 ? -3.204 -11.552 28.150 1.00 92.38 198 LEU A O 1
ATOM 1551 N N . PHE A 1 199 ? -4.311 -12.204 26.307 1.00 90.94 199 PHE A N 1
ATOM 1552 C CA . PHE A 1 199 ? -5.556 -12.482 27.022 1.00 90.94 199 PHE A CA 1
ATOM 1553 C C . PHE A 1 199 ? -5.602 -13.880 27.646 1.00 90.94 199 PHE A C 1
ATOM 1555 O O . PHE A 1 199 ? -6.425 -14.097 28.531 1.00 90.94 199 PHE A O 1
ATOM 1562 N N . SER A 1 200 ? -4.753 -14.807 27.185 1.00 91.00 200 SER A N 1
ATOM 1563 C CA . SER A 1 200 ? -4.680 -16.210 27.620 1.00 91.00 200 SER A CA 1
ATOM 1564 C C . SER A 1 200 ? -6.060 -16.850 27.859 1.00 91.00 200 SER A C 1
ATOM 1566 O O . SER A 1 200 ? -6.341 -17.336 28.957 1.00 91.00 200 SER A O 1
ATOM 1568 N N . PRO A 1 201 ? -6.968 -16.822 26.862 1.00 92.50 201 PRO A N 1
ATOM 1569 C CA . PRO A 1 201 ? -8.336 -17.249 27.082 1.00 92.50 201 PRO A CA 1
ATOM 1570 C C . PRO A 1 201 ? -8.433 -18.767 27.248 1.00 92.50 201 PRO A C 1
ATOM 1572 O O . PRO A 1 201 ? -7.834 -19.531 26.493 1.00 92.50 201 PRO A O 1
ATOM 1575 N N . ALA A 1 202 ? -9.278 -19.210 28.178 1.00 90.12 202 ALA A N 1
ATOM 1576 C CA . ALA A 1 202 ? -9.677 -20.610 28.306 1.00 90.12 202 ALA A CA 1
ATOM 1577 C C . ALA A 1 202 ? -10.393 -21.108 27.042 1.00 90.12 202 ALA A C 1
ATOM 1579 O O . ALA A 1 202 ? -10.206 -22.251 26.636 1.00 90.12 202 ALA A O 1
ATOM 1580 N N . LEU A 1 203 ? -11.202 -20.237 26.433 1.00 92.94 203 LEU A N 1
ATOM 1581 C CA . LEU A 1 203 ? -11.868 -20.482 25.163 1.00 92.94 203 LEU A CA 1
ATOM 1582 C C . LEU A 1 203 ? -11.851 -19.213 24.309 1.00 92.94 203 LEU A C 1
ATOM 1584 O O . LEU A 1 203 ? -12.372 -18.168 24.720 1.00 92.94 203 LEU A O 1
ATOM 1588 N N . ALA A 1 204 ? -11.303 -19.338 23.106 1.00 95.88 204 ALA A N 1
ATOM 1589 C CA . ALA A 1 204 ? -11.393 -18.361 22.039 1.00 95.88 204 ALA A CA 1
ATOM 1590 C C . ALA A 1 204 ? -12.110 -18.950 20.823 1.00 95.88 204 ALA A C 1
ATOM 1592 O O . ALA A 1 204 ? -11.964 -20.129 20.502 1.00 95.88 204 ALA A O 1
ATOM 1593 N N . ILE A 1 205 ? -12.859 -18.103 20.128 1.00 95.50 205 ILE A N 1
ATOM 1594 C CA . ILE A 1 205 ? -13.424 -18.422 18.818 1.00 95.50 205 ILE A CA 1
ATOM 1595 C C . ILE A 1 205 ? -12.667 -17.610 17.776 1.00 95.50 205 ILE A C 1
ATOM 1597 O O . ILE A 1 205 ? -12.514 -16.402 17.948 1.00 95.50 205 ILE A O 1
ATOM 1601 N N . VAL A 1 206 ? -12.179 -18.259 16.721 1.00 96.19 206 VAL A N 1
ATOM 1602 C CA . VAL A 1 206 ? -11.341 -17.629 15.694 1.00 96.19 206 VAL A CA 1
ATOM 1603 C C . VAL A 1 206 ? -11.850 -18.001 14.306 1.00 96.19 206 VAL A C 1
ATOM 1605 O O . VAL A 1 206 ? -12.130 -19.167 14.050 1.00 96.19 206 VAL A O 1
ATOM 1608 N N . ASP A 1 207 ? -11.954 -17.017 13.413 1.00 94.19 207 ASP A N 1
ATOM 1609 C CA . ASP A 1 207 ? -12.269 -17.231 11.994 1.00 94.19 207 ASP A CA 1
ATOM 1610 C C . ASP A 1 207 ? -11.374 -18.320 11.377 1.00 94.19 207 ASP A C 1
ATOM 1612 O O . ASP A 1 207 ? -10.147 -18.283 11.518 1.00 94.19 207 ASP A O 1
ATOM 1616 N N . GLU A 1 208 ? -11.987 -19.274 10.674 1.00 90.75 208 GLU A N 1
ATOM 1617 C CA . GLU A 1 208 ? -11.311 -20.428 10.062 1.00 90.75 208 GLU A CA 1
ATOM 1618 C C . GLU A 1 208 ? -10.113 -20.056 9.162 1.00 90.75 208 GLU A C 1
ATOM 1620 O O . GLU A 1 208 ? -9.146 -20.810 9.041 1.00 90.75 208 GLU A O 1
ATOM 1625 N N . HIS A 1 209 ? -10.122 -18.877 8.532 1.00 88.69 209 HIS A N 1
ATOM 1626 C CA . HIS A 1 209 ? -9.030 -18.455 7.650 1.00 88.69 209 HIS A CA 1
ATOM 1627 C C . HIS A 1 209 ? -7.788 -18.033 8.436 1.00 88.69 209 HIS A C 1
ATOM 1629 O O . HIS A 1 209 ? -6.674 -18.056 7.908 1.00 88.69 209 HIS A O 1
ATOM 1635 N N . LEU A 1 210 ? -7.972 -17.652 9.699 1.00 90.69 210 LEU A N 1
ATOM 1636 C CA . LEU A 1 210 ? -6.921 -17.149 10.571 1.00 90.69 210 LEU A CA 1
ATOM 1637 C C . LEU A 1 210 ? -6.299 -18.257 11.434 1.00 90.69 210 LEU A C 1
ATOM 1639 O O . LEU A 1 210 ? -5.171 -18.098 11.903 1.00 90.69 210 LEU A O 1
ATOM 1643 N N . THR A 1 211 ? -6.973 -19.400 11.604 1.00 90.12 211 THR A N 1
ATOM 1644 C CA . THR A 1 211 ? -6.483 -20.504 12.450 1.00 90.12 211 THR A CA 1
ATOM 1645 C C . THR A 1 211 ? -5.278 -21.236 11.875 1.00 90.12 211 THR A C 1
ATOM 1647 O O . THR A 1 211 ? -4.484 -21.789 12.633 1.00 90.12 211 THR A O 1
ATOM 1650 N N . ARG A 1 212 ? -5.071 -21.183 10.553 1.00 87.31 212 ARG A N 1
ATOM 1651 C CA . ARG A 1 212 ? -3.948 -21.849 9.863 1.00 87.31 212 ARG A CA 1
ATOM 1652 C C . ARG A 1 212 ? -2.574 -21.447 10.393 1.00 87.31 212 ARG A C 1
ATOM 1654 O O . ARG A 1 212 ? -1.633 -22.233 10.307 1.00 87.31 212 ARG A O 1
ATOM 1661 N N . HIS A 1 213 ? -2.465 -20.229 10.911 1.00 84.94 213 HIS A N 1
ATOM 1662 C CA . HIS A 1 213 ? -1.217 -19.679 11.425 1.00 84.94 213 HIS A CA 1
ATOM 1663 C C . HIS A 1 213 ? -1.049 -19.881 12.931 1.00 84.94 213 HIS A C 1
ATOM 1665 O O . HIS A 1 213 ? 0.008 -19.565 13.459 1.00 84.94 213 HIS A O 1
ATOM 1671 N N . LEU A 1 214 ? -2.063 -20.408 13.623 1.00 89.94 214 LEU A N 1
ATOM 1672 C CA . LEU A 1 214 ? -2.011 -20.601 15.064 1.00 89.94 214 LEU A CA 1
ATOM 1673 C C . LEU A 1 214 ? -1.252 -21.879 15.448 1.00 89.94 214 LEU A C 1
ATOM 1675 O O . LEU A 1 214 ? -1.261 -22.873 14.711 1.00 89.94 214 LEU A O 1
ATOM 1679 N N . PRO A 1 215 ? -0.646 -21.915 16.649 1.00 89.38 215 PRO A N 1
ATOM 1680 C CA . PRO A 1 215 ? -0.068 -23.131 17.198 1.00 89.38 215 PRO A CA 1
ATOM 1681 C C . PRO A 1 215 ? -1.077 -24.286 17.206 1.00 89.38 215 PRO A C 1
ATOM 1683 O O . PRO A 1 215 ? -2.118 -24.216 17.855 1.00 89.38 215 PRO A O 1
ATOM 1686 N N . LYS A 1 216 ? -0.732 -25.407 16.556 1.00 87.44 216 LYS A N 1
ATOM 1687 C CA . LYS A 1 216 ? -1.599 -26.603 16.454 1.00 87.44 216 LYS A CA 1
ATOM 1688 C C . LYS A 1 216 ? -2.091 -27.123 17.807 1.00 87.44 216 LYS A C 1
ATOM 1690 O O . LYS A 1 216 ? -3.143 -27.749 17.875 1.00 87.44 216 LYS A O 1
ATOM 1695 N N . GLN A 1 217 ? -1.329 -26.888 18.873 1.00 86.44 217 GLN A N 1
ATOM 1696 C CA . GLN A 1 217 ? -1.716 -27.249 20.235 1.00 86.44 217 GLN A CA 1
ATOM 1697 C C . GLN A 1 217 ? -2.979 -26.516 20.706 1.00 86.44 217 GLN A C 1
ATOM 1699 O O . GLN A 1 217 ? -3.782 -27.146 21.377 1.00 86.44 217 GLN A O 1
ATOM 1704 N N . TRP A 1 218 ? -3.194 -25.257 20.301 1.00 89.06 218 TRP A N 1
ATOM 1705 C CA . TRP A 1 218 ? -4.376 -24.470 20.682 1.00 89.06 218 TRP A CA 1
ATOM 1706 C C . TRP A 1 218 ? -5.659 -24.952 19.997 1.00 89.06 218 TRP A C 1
ATOM 1708 O O . TRP A 1 218 ? -6.748 -24.774 20.526 1.00 89.06 218 TRP A O 1
ATOM 1718 N N . LEU A 1 219 ? -5.529 -25.577 18.824 1.00 84.88 219 LEU A N 1
ATOM 1719 C CA . LEU A 1 219 ? -6.650 -26.172 18.084 1.00 84.88 219 LEU A CA 1
ATOM 1720 C C . LEU A 1 219 ? -6.985 -27.587 18.579 1.00 84.88 219 LEU A C 1
ATOM 1722 O O . LEU A 1 219 ? -8.095 -28.073 18.397 1.00 84.88 219 LEU A O 1
ATOM 1726 N N . ARG A 1 220 ? -6.010 -28.277 19.184 1.00 74.75 220 ARG A N 1
ATOM 1727 C CA . ARG A 1 220 ? -6.165 -29.643 19.713 1.00 74.75 220 ARG A CA 1
ATOM 1728 C C . ARG A 1 220 ? -6.600 -29.668 21.176 1.00 74.75 220 ARG A C 1
ATOM 1730 O O . ARG A 1 220 ? -7.138 -30.676 21.623 1.00 74.75 220 ARG A O 1
ATOM 1737 N N . SER A 1 221 ? -6.372 -28.586 21.916 1.00 62.41 221 SER A N 1
ATOM 1738 C CA . SER A 1 221 ? -6.738 -28.403 23.323 1.00 62.41 221 SER A CA 1
ATOM 1739 C C . SER A 1 221 ? -8.238 -28.144 23.506 1.00 62.41 221 SER A C 1
ATOM 1741 O O . SER A 1 221 ? -8.647 -27.185 24.150 1.00 62.41 221 SER A O 1
ATOM 1743 N N . LEU A 1 222 ? -9.087 -29.035 22.994 1.00 58.75 222 LEU A N 1
ATOM 1744 C CA . LEU A 1 222 ? -10.475 -29.151 23.446 1.00 58.75 222 LEU A CA 1
ATOM 1745 C C . LEU A 1 222 ? -10.557 -30.228 24.530 1.00 58.75 222 LEU A C 1
ATOM 1747 O O . LEU A 1 222 ? -11.316 -31.187 24.432 1.00 58.75 222 LEU A O 1
ATOM 1751 N N . ALA A 1 223 ? -9.752 -30.075 25.583 1.00 48.25 223 ALA A N 1
ATOM 1752 C CA . ALA A 1 223 ? -9.980 -30.809 26.819 1.00 48.25 223 ALA A CA 1
ATOM 1753 C C . ALA A 1 223 ? -11.147 -30.131 27.552 1.00 48.25 223 ALA A C 1
ATOM 1755 O O . ALA A 1 223 ? -10.968 -29.299 28.438 1.00 48.25 223 ALA A O 1
ATOM 1756 N N . ILE A 1 224 ? -12.363 -30.469 27.120 1.00 51.62 224 ILE A N 1
ATOM 1757 C CA . ILE A 1 224 ? -13.587 -30.297 27.915 1.00 51.62 224 ILE A CA 1
ATOM 1758 C C . ILE A 1 224 ? -13.547 -31.247 29.137 1.00 51.62 224 ILE A C 1
ATOM 1760 O O . ILE A 1 224 ? -14.307 -31.072 30.085 1.00 51.62 224 ILE A O 1
ATOM 1764 N N . GLU A 1 225 ? -12.606 -32.197 29.167 1.00 44.47 225 GLU A N 1
ATOM 1765 C CA . GLU A 1 225 ? -12.392 -33.138 30.265 1.00 44.47 225 GLU A CA 1
ATOM 1766 C C . GLU A 1 225 ? -11.198 -32.722 31.146 1.00 44.47 225 GLU A C 1
ATOM 1768 O O . GLU A 1 225 ? -10.056 -32.651 30.699 1.00 44.47 225 GLU A O 1
ATOM 1773 N N . GLU A 1 226 ? -11.539 -32.389 32.394 1.00 46.31 226 GLU A N 1
ATOM 1774 C CA . GLU A 1 226 ? -10.730 -32.273 33.616 1.00 46.31 226 GLU A CA 1
ATOM 1775 C C . GLU A 1 226 ? -9.275 -31.776 33.486 1.00 46.31 226 GLU A C 1
ATOM 1777 O O . GLU A 1 226 ? -8.326 -32.510 33.211 1.00 46.31 226 GLU A O 1
ATOM 1782 N N . ARG A 1 227 ? -9.088 -30.492 33.827 1.00 50.72 227 ARG A N 1
ATOM 1783 C CA . ARG A 1 227 ? -7.785 -29.849 34.057 1.00 50.72 227 ARG A CA 1
ATOM 1784 C C . ARG A 1 227 ? -7.072 -30.480 35.262 1.00 50.72 227 ARG A C 1
ATOM 1786 O O . ARG A 1 227 ? -7.179 -29.973 36.375 1.00 50.72 227 ARG A O 1
ATOM 1793 N N . ALA A 1 228 ? -6.341 -31.568 35.037 1.00 43.06 228 ALA A N 1
ATOM 1794 C CA . ALA A 1 228 ? -5.505 -32.203 36.059 1.00 43.06 228 ALA A CA 1
ATOM 1795 C C . ALA A 1 228 ? -4.093 -31.591 36.171 1.00 43.06 228 ALA A C 1
ATOM 1797 O O . ALA A 1 228 ? -3.452 -31.747 37.204 1.00 43.06 228 ALA A O 1
ATOM 1798 N N . ASP A 1 229 ? -3.627 -30.844 35.164 1.00 45.34 229 ASP A N 1
ATOM 1799 C CA . ASP A 1 229 ? -2.314 -30.189 35.177 1.00 45.34 229 ASP A CA 1
ATOM 1800 C C . ASP A 1 229 ? -2.481 -28.692 34.899 1.00 45.34 229 ASP A C 1
ATOM 1802 O O . ASP A 1 229 ? -2.975 -28.298 33.843 1.00 45.34 229 ASP A O 1
ATOM 1806 N N . GLY A 1 230 ? -2.092 -27.845 35.854 1.00 49.88 230 GLY A N 1
ATOM 1807 C CA . GLY A 1 230 ? -2.272 -26.387 35.857 1.00 49.88 230 GLY A CA 1
ATOM 1808 C C . GLY A 1 230 ? -1.466 -25.604 34.808 1.00 49.88 230 GLY A C 1
ATOM 1809 O O . GLY A 1 230 ? -0.850 -24.598 35.146 1.00 49.88 230 GLY A O 1
ATOM 1810 N N . LYS A 1 231 ? -1.446 -26.046 33.546 1.00 54.91 231 LYS A N 1
ATOM 1811 C CA . LYS A 1 231 ? -0.941 -25.267 32.409 1.00 54.91 231 LYS A CA 1
ATOM 1812 C C . LYS A 1 231 ? -2.085 -24.495 31.757 1.00 54.91 231 LYS A C 1
ATOM 1814 O O . LYS A 1 231 ? -3.028 -25.100 31.242 1.00 54.91 231 LYS A O 1
ATOM 1819 N N . ASP A 1 232 ? -1.960 -23.170 31.729 1.00 57.72 232 ASP A N 1
ATOM 1820 C CA . ASP A 1 232 ? -2.824 -22.257 30.973 1.00 57.72 232 ASP A CA 1
ATOM 1821 C C . ASP A 1 232 ? -2.753 -22.590 29.478 1.00 57.72 232 ASP A C 1
ATOM 1823 O O . ASP A 1 232 ? -1.889 -22.123 28.736 1.00 57.72 232 ASP A O 1
ATOM 1827 N N . THR A 1 233 ? -3.637 -23.483 29.040 1.00 75.94 233 THR A N 1
ATOM 1828 C CA . THR A 1 233 ? -3.669 -23.961 27.662 1.00 75.94 233 THR A CA 1
ATOM 1829 C C . THR A 1 233 ? -4.811 -23.253 26.955 1.00 75.94 233 THR A C 1
ATOM 1831 O O . THR A 1 233 ? -5.978 -23.494 27.256 1.00 75.94 233 THR A O 1
ATOM 1834 N N . ILE A 1 234 ? -4.467 -22.349 26.040 1.00 88.19 234 ILE A N 1
ATOM 1835 C CA . ILE A 1 234 ? -5.436 -21.630 25.210 1.00 88.19 234 ILE A CA 1
ATOM 1836 C C . ILE A 1 234 ? -6.198 -22.653 24.360 1.00 88.19 234 ILE A C 1
ATOM 1838 O O . ILE A 1 234 ? -5.571 -23.458 23.667 1.00 88.19 234 ILE A O 1
ATOM 1842 N N . GLY A 1 235 ? -7.530 -22.640 24.427 1.00 90.19 235 GLY A N 1
ATOM 1843 C CA . GLY A 1 235 ? -8.410 -23.447 23.579 1.00 90.19 235 GLY A CA 1
ATOM 1844 C C . GLY A 1 235 ? -9.022 -22.594 22.472 1.00 90.19 235 GLY A C 1
ATOM 1845 O O . GLY A 1 235 ? -9.629 -21.563 22.761 1.00 90.19 235 GLY A O 1
ATOM 1846 N N . VAL A 1 236 ? -8.866 -23.003 21.213 1.00 93.44 236 VAL A N 1
ATOM 1847 C CA . VAL A 1 236 ? -9.390 -22.290 20.039 1.00 93.44 236 VAL A CA 1
ATOM 1848 C C . VAL A 1 236 ? -10.386 -23.168 19.292 1.00 93.44 236 VAL A C 1
ATOM 1850 O O . VAL A 1 236 ? -10.078 -24.305 18.945 1.00 93.44 236 VAL A O 1
ATOM 1853 N N . ILE A 1 237 ? -11.561 -22.608 19.005 1.00 92.75 237 ILE A N 1
ATOM 1854 C CA . ILE A 1 237 ? -12.564 -23.197 18.115 1.00 92.75 237 ILE A CA 1
ATOM 1855 C C . ILE A 1 237 ? -12.643 -22.366 16.835 1.00 92.75 237 ILE A C 1
ATOM 1857 O O . ILE A 1 237 ? -12.703 -21.135 16.884 1.00 92.75 237 ILE A O 1
ATOM 1861 N N . GLU A 1 238 ? -12.661 -23.051 15.695 1.00 93.44 238 GLU A N 1
ATOM 1862 C CA . GLU A 1 238 ? -12.877 -22.440 14.385 1.00 93.44 238 GLU A CA 1
ATOM 1863 C C . GLU A 1 238 ? -14.317 -21.942 14.242 1.00 93.44 238 GLU A C 1
ATOM 1865 O O . GLU A 1 238 ? -15.270 -22.642 14.591 1.00 93.44 238 GLU A O 1
ATOM 1870 N N . ALA A 1 239 ? -14.474 -20.728 13.720 1.00 91.50 239 ALA A N 1
ATOM 1871 C CA . ALA A 1 239 ? -15.771 -20.139 13.432 1.00 91.50 239 ALA A CA 1
ATOM 1872 C C . ALA A 1 239 ? -15.967 -19.819 11.950 1.00 91.50 239 ALA A C 1
ATOM 1874 O O . ALA A 1 239 ? -15.015 -19.438 11.260 1.00 91.50 239 ALA A O 1
ATOM 1875 N N . PRO A 1 240 ? -17.229 -19.888 11.486 1.00 91.31 240 PRO A N 1
ATOM 1876 C CA . PRO A 1 240 ? -17.607 -19.396 10.180 1.00 91.31 240 PRO A CA 1
ATOM 1877 C C . PRO A 1 240 ? -17.475 -17.875 10.123 1.00 91.31 240 PRO A C 1
ATOM 1879 O O . PRO A 1 240 ? -17.654 -17.161 11.111 1.00 91.31 240 PRO A O 1
ATOM 1882 N N . ARG A 1 241 ? -17.244 -17.386 8.909 1.00 89.56 241 ARG A N 1
ATOM 1883 C CA . ARG A 1 241 ? -17.037 -15.966 8.627 1.00 89.56 241 ARG A CA 1
ATOM 1884 C C . ARG A 1 241 ? -18.323 -15.133 8.564 1.00 89.56 241 ARG A C 1
ATOM 1886 O O . ARG A 1 241 ? -18.260 -13.908 8.571 1.00 89.56 241 ARG A O 1
ATOM 1893 N N . GLN A 1 242 ? -19.484 -15.783 8.463 1.00 92.06 242 GLN A N 1
ATOM 1894 C CA . GLN A 1 242 ? -20.781 -15.107 8.417 1.00 92.06 242 GLN A CA 1
ATOM 1895 C C . GLN A 1 242 ? -21.200 -14.639 9.815 1.00 92.06 242 GLN A C 1
ATOM 1897 O O . GLN A 1 242 ? -21.252 -15.440 10.754 1.00 92.06 242 GLN A O 1
ATOM 1902 N N . SER A 1 243 ? -21.551 -13.356 9.935 1.00 92.81 243 SER A N 1
ATOM 1903 C CA . SER A 1 243 ? -21.813 -12.729 11.233 1.00 92.81 243 SER A CA 1
ATOM 1904 C C . SER A 1 243 ? -22.953 -13.383 12.028 1.00 92.81 243 SER A C 1
ATOM 1906 O O . SER A 1 243 ? -22.795 -13.596 13.229 1.00 92.81 243 SER A O 1
ATOM 1908 N N . ASP A 1 244 ? -24.057 -13.781 11.387 1.00 93.81 244 ASP A N 1
ATOM 1909 C CA . ASP A 1 244 ? -25.203 -14.406 12.071 1.00 93.81 244 ASP A CA 1
ATOM 1910 C C . ASP A 1 244 ? -24.840 -15.731 12.763 1.00 93.81 244 ASP A C 1
ATOM 1912 O O . ASP A 1 244 ? -25.178 -15.946 13.930 1.00 93.81 244 ASP A O 1
ATOM 1916 N N . LEU A 1 245 ? -24.098 -16.599 12.065 1.00 95.06 245 LEU A N 1
ATOM 1917 C CA . LEU A 1 245 ? -23.644 -17.888 12.598 1.00 95.06 245 LEU A CA 1
ATOM 1918 C C . LEU A 1 245 ? -22.626 -17.689 13.726 1.00 95.06 245 LEU A C 1
ATOM 1920 O O . LEU A 1 245 ? -22.677 -18.365 14.755 1.00 95.06 245 LEU A O 1
ATOM 1924 N N . LEU A 1 246 ? -21.719 -16.724 13.559 1.00 95.44 246 LEU A N 1
ATOM 1925 C CA . LEU A 1 246 ? -20.755 -16.368 14.592 1.00 95.44 246 LEU A CA 1
ATOM 1926 C C . LEU A 1 246 ? -21.455 -15.837 15.855 1.00 95.44 246 LEU A C 1
ATOM 1928 O O . LEU A 1 246 ? -21.096 -16.227 16.964 1.00 95.44 246 LEU A O 1
ATOM 1932 N N . ILE A 1 247 ? -22.486 -14.998 15.716 1.00 96.44 247 ILE A N 1
ATOM 1933 C CA . ILE A 1 247 ? -23.280 -14.492 16.847 1.00 96.44 247 ILE A CA 1
ATOM 1934 C C . ILE A 1 247 ? -23.955 -15.637 17.607 1.00 96.44 247 ILE A C 1
ATOM 1936 O O . ILE A 1 247 ? -23.978 -15.623 18.843 1.00 96.44 247 ILE A O 1
ATOM 1940 N N . GLU A 1 248 ? -24.491 -16.632 16.898 1.00 96.44 248 GLU A N 1
ATOM 1941 C CA . GLU A 1 248 ? -25.060 -17.822 17.530 1.00 96.44 248 GLU A CA 1
ATOM 1942 C C . GLU A 1 248 ? -24.008 -18.562 18.369 1.00 96.44 248 GLU A C 1
ATOM 1944 O O . GLU A 1 248 ? -24.244 -18.834 19.552 1.00 96.44 248 GLU A O 1
ATOM 1949 N N . LEU A 1 249 ? -22.819 -18.804 17.806 1.00 95.56 249 LEU A N 1
ATOM 1950 C CA . LEU A 1 249 ? -21.711 -19.451 18.514 1.00 95.56 249 LEU A CA 1
ATOM 1951 C C . LEU A 1 249 ? -21.263 -18.659 19.745 1.00 95.56 249 LEU A C 1
ATOM 1953 O O . LEU A 1 249 ? -21.102 -19.243 20.817 1.00 95.56 249 LEU A O 1
ATOM 1957 N N . ILE A 1 250 ? -21.121 -17.335 19.631 1.00 96.75 250 ILE A N 1
ATOM 1958 C CA . ILE A 1 250 ? -20.744 -16.456 20.749 1.00 96.75 250 ILE A CA 1
ATOM 1959 C C . ILE A 1 250 ? -21.738 -16.609 21.905 1.00 96.75 250 ILE A C 1
ATOM 1961 O O . ILE A 1 250 ? -21.336 -16.812 23.051 1.00 96.75 250 ILE A O 1
ATOM 1965 N N . ARG A 1 251 ? -23.043 -16.569 21.612 1.00 96.56 251 ARG A N 1
ATOM 1966 C CA . ARG A 1 251 ? -24.095 -16.673 22.636 1.00 96.56 251 ARG A CA 1
ATOM 1967 C C . ARG A 1 251 ? -24.147 -18.049 23.299 1.00 96.56 251 ARG A C 1
ATOM 1969 O O . ARG A 1 251 ? -24.454 -18.133 24.489 1.00 96.56 251 ARG A O 1
ATOM 1976 N N . LYS A 1 252 ? -23.875 -19.120 22.547 1.00 96.19 252 LYS A N 1
ATOM 1977 C CA . LYS A 1 252 ? -23.919 -20.503 23.049 1.00 96.19 252 LYS A CA 1
ATOM 1978 C C . LYS A 1 252 ? -22.674 -20.882 23.843 1.00 96.19 252 LYS A C 1
ATOM 1980 O O . LYS A 1 252 ? -22.803 -21.457 24.919 1.00 96.19 252 LYS A O 1
ATOM 1985 N N . LEU A 1 253 ? -21.495 -20.564 23.316 1.00 94.38 253 LEU A N 1
ATOM 1986 C CA . LEU A 1 253 ? -20.212 -21.022 23.851 1.00 94.38 253 LEU A CA 1
ATOM 1987 C C . LEU A 1 253 ? -19.589 -20.041 24.848 1.00 94.38 253 LEU A C 1
ATOM 1989 O O . LEU A 1 253 ? -18.718 -20.434 25.617 1.00 94.38 253 LEU A O 1
ATOM 1993 N N . LYS A 1 254 ? -20.047 -18.783 24.854 1.00 96.06 254 LYS A N 1
ATOM 1994 C CA . LYS A 1 254 ? -19.594 -17.721 25.761 1.00 96.06 254 LYS A CA 1
ATOM 1995 C C . LYS A 1 254 ? -18.059 -17.602 25.852 1.00 96.06 254 LYS A C 1
ATOM 1997 O O . LYS A 1 254 ? -17.504 -17.688 26.950 1.00 96.06 254 LYS A O 1
ATOM 2002 N N . PRO A 1 255 ? -17.353 -17.438 24.717 1.00 95.88 255 PRO A N 1
ATOM 2003 C CA . PRO A 1 255 ? -15.895 -17.367 24.711 1.00 95.88 255 PRO A CA 1
ATOM 2004 C C . PRO A 1 255 ? -15.390 -16.099 25.406 1.00 95.88 255 PRO A C 1
ATOM 2006 O O . PRO A 1 255 ? -16.082 -15.084 25.470 1.00 95.88 255 PRO A O 1
ATOM 2009 N N . GLN A 1 256 ? -14.145 -16.121 25.873 1.00 96.00 256 GLN A N 1
ATOM 2010 C CA . GLN A 1 256 ? -13.509 -14.933 26.455 1.00 96.00 256 GLN A CA 1
ATOM 2011 C C . GLN A 1 256 ? -12.977 -13.987 25.373 1.00 96.00 256 GLN A C 1
ATOM 2013 O O . GLN A 1 256 ? -13.012 -12.767 25.540 1.00 96.00 256 GLN A O 1
ATOM 2018 N N . VAL A 1 257 ? -12.513 -14.543 24.252 1.00 96.94 257 VAL A N 1
ATOM 2019 C CA . VAL A 1 257 ? -11.992 -13.790 23.106 1.00 96.94 257 VAL A CA 1
ATOM 2020 C C . VAL A 1 257 ? -12.641 -14.292 21.822 1.00 96.94 257 VAL A C 1
ATOM 2022 O O . VAL A 1 257 ? -12.775 -15.494 21.604 1.00 96.94 257 VAL A O 1
ATOM 2025 N N . VAL A 1 258 ? -13.031 -13.361 20.962 1.00 97.50 258 VAL A N 1
ATOM 2026 C CA . VAL A 1 258 ? -13.552 -13.624 19.623 1.00 97.50 258 VAL A CA 1
ATOM 2027 C C . VAL A 1 258 ? -12.652 -12.921 18.623 1.00 97.50 258 VAL A C 1
ATOM 2029 O O . VAL A 1 258 ? -12.422 -11.720 18.742 1.00 97.50 258 VAL A O 1
ATOM 2032 N N . VAL A 1 259 ? -12.168 -13.655 17.629 1.00 96.88 259 VAL A N 1
ATOM 2033 C CA . VAL A 1 259 ? -11.415 -13.120 16.498 1.00 96.88 259 VAL A CA 1
ATOM 2034 C C . VAL A 1 259 ? -12.234 -13.366 15.244 1.00 96.88 259 VAL A C 1
ATOM 2036 O O . VAL A 1 259 ? -12.409 -14.509 14.829 1.00 96.88 259 VAL A O 1
ATOM 2039 N N . ALA A 1 260 ? -12.750 -12.296 14.656 1.00 95.44 260 ALA A N 1
ATOM 2040 C CA . ALA A 1 260 ? -13.699 -12.380 13.555 1.00 95.44 260 ALA A CA 1
ATOM 2041 C C . ALA A 1 260 ? -13.130 -11.721 12.302 1.00 95.44 260 ALA A C 1
ATOM 2043 O O . ALA A 1 260 ? -12.649 -10.592 12.372 1.00 95.44 260 ALA A O 1
ATOM 2044 N N . GLY A 1 261 ? -13.216 -12.396 11.157 1.00 92.75 261 GLY A N 1
ATOM 2045 C CA . GLY A 1 261 ? -13.192 -11.730 9.862 1.00 92.75 261 GLY A CA 1
ATOM 2046 C C . GLY A 1 261 ? -14.591 -11.234 9.489 1.00 92.75 261 GLY A C 1
ATOM 2047 O O . GLY A 1 261 ? -15.572 -11.493 10.180 1.00 92.75 261 GLY A O 1
ATOM 2048 N N . MET A 1 262 ? -14.691 -10.536 8.358 1.00 89.75 262 MET A N 1
ATOM 2049 C CA . MET A 1 262 ? -15.981 -10.151 7.769 1.00 89.75 262 MET A CA 1
ATOM 2050 C C . MET A 1 262 ? -16.120 -10.751 6.377 1.00 89.75 262 MET A C 1
ATOM 2052 O O . MET A 1 262 ? -15.170 -10.678 5.587 1.00 89.75 262 MET A O 1
ATOM 2056 N N . ALA A 1 263 ? -17.289 -11.303 6.056 1.00 89.62 263 ALA A N 1
ATOM 2057 C CA . ALA A 1 263 ? -17.615 -11.689 4.688 1.00 89.62 263 ALA A CA 1
ATOM 2058 C C . ALA A 1 263 ? -17.687 -10.447 3.779 1.00 89.62 263 ALA A C 1
ATOM 2060 O O . ALA A 1 263 ? -18.030 -9.350 4.224 1.00 89.62 263 ALA A O 1
ATOM 2061 N N . GLN A 1 264 ? -17.377 -10.604 2.487 1.00 88.06 264 GLN A N 1
ATOM 2062 C CA . GLN A 1 264 ? -17.235 -9.472 1.559 1.00 88.06 264 GLN A CA 1
ATOM 2063 C C . GLN A 1 264 ? -18.492 -8.591 1.457 1.00 88.06 264 GLN A C 1
ATOM 2065 O O . GLN A 1 264 ? -18.378 -7.370 1.385 1.00 88.06 264 GLN A O 1
ATOM 2070 N N . PHE A 1 265 ? -19.686 -9.187 1.489 1.00 87.62 265 PHE A N 1
ATOM 2071 C CA . PHE A 1 265 ? -20.949 -8.444 1.427 1.00 87.62 265 PHE A CA 1
ATOM 2072 C C . PHE A 1 265 ? -21.296 -7.743 2.754 1.00 87.62 265 PHE A C 1
ATOM 2074 O O . PHE A 1 265 ? -21.876 -6.657 2.743 1.00 87.62 265 PHE A O 1
ATOM 2081 N N . GLU A 1 266 ? -20.902 -8.316 3.895 1.00 90.69 266 GLU A N 1
ATOM 2082 C CA . GLU A 1 266 ? -21.133 -7.739 5.228 1.00 90.69 266 GLU A CA 1
ATOM 2083 C C . GLU A 1 266 ? -20.160 -6.598 5.532 1.00 90.69 266 GLU A C 1
ATOM 2085 O O . GLU A 1 266 ? -20.493 -5.671 6.267 1.00 90.69 266 GLU A O 1
ATOM 2090 N N . ALA A 1 267 ? -18.972 -6.625 4.925 1.00 88.88 267 ALA A N 1
ATOM 2091 C CA . ALA A 1 267 ? -17.920 -5.641 5.143 1.00 88.88 267 ALA A CA 1
ATOM 2092 C C . ALA A 1 267 ? -18.246 -4.236 4.608 1.00 88.88 267 ALA A C 1
ATOM 2094 O O . ALA A 1 267 ? -17.519 -3.297 4.917 1.00 88.88 267 ALA A O 1
ATOM 2095 N N . ILE A 1 268 ? -19.315 -4.051 3.824 1.00 88.50 268 ILE A N 1
ATOM 2096 C CA . ILE A 1 268 ? -19.657 -2.761 3.195 1.00 88.50 268 ILE A CA 1
ATOM 2097 C C . ILE A 1 268 ? -20.469 -1.860 4.145 1.00 88.50 268 ILE A C 1
ATOM 2099 O O . ILE A 1 268 ? -20.305 -0.634 4.129 1.00 88.50 268 ILE A O 1
ATOM 2103 N N . THR A 1 269 ? -21.333 -2.445 4.981 1.00 89.81 269 THR A N 1
ATOM 2104 C CA . THR A 1 269 ? -22.262 -1.716 5.866 1.00 89.81 269 THR A CA 1
ATOM 2105 C C . THR A 1 269 ? -21.943 -1.957 7.341 1.00 89.81 269 THR A C 1
ATOM 2107 O O . THR A 1 269 ? -21.316 -2.948 7.697 1.00 89.81 269 THR A O 1
ATOM 2110 N N . SER A 1 270 ? -22.366 -1.056 8.228 1.00 92.19 270 SER A N 1
ATOM 2111 C CA . SER A 1 270 ? -22.102 -1.182 9.668 1.00 92.19 270 SER A CA 1
ATOM 2112 C C . SER A 1 270 ? -23.022 -2.177 10.391 1.00 92.19 270 SER A C 1
ATOM 2114 O O . SER A 1 270 ? -22.791 -2.448 11.564 1.00 92.19 270 SER A O 1
ATOM 2116 N N . ALA A 1 271 ? -24.045 -2.737 9.733 1.00 92.44 271 ALA A N 1
ATOM 2117 C CA . ALA A 1 271 ? -25.084 -3.540 10.389 1.00 92.44 271 ALA A CA 1
ATOM 2118 C C . ALA A 1 271 ? -24.529 -4.798 11.081 1.00 92.44 271 ALA A C 1
ATOM 2120 O O . ALA A 1 271 ? -24.748 -4.999 12.275 1.00 92.44 271 ALA A O 1
ATOM 2121 N N . ALA A 1 272 ? -23.750 -5.605 10.358 1.00 91.94 272 ALA A N 1
ATOM 2122 C CA . ALA A 1 272 ? -23.131 -6.814 10.904 1.00 91.94 272 ALA A CA 1
ATOM 2123 C C . ALA A 1 272 ? -22.149 -6.493 12.048 1.00 91.94 272 ALA A C 1
ATOM 2125 O O . ALA A 1 272 ? -22.122 -7.182 13.066 1.00 91.94 272 ALA A O 1
ATOM 2126 N N . VAL A 1 273 ? -21.409 -5.386 11.927 1.00 93.38 273 VAL A N 1
ATOM 2127 C CA . VAL A 1 273 ? -20.471 -4.910 12.957 1.00 93.38 273 VAL A CA 1
ATOM 2128 C C . VAL A 1 273 ? -21.214 -4.550 14.242 1.00 93.38 273 VAL A C 1
ATOM 2130 O O . VAL A 1 273 ? -20.819 -4.984 15.319 1.00 93.38 273 VAL A O 1
ATOM 2133 N N . VAL A 1 274 ? -22.319 -3.806 14.141 1.00 94.31 274 VAL A N 1
ATOM 2134 C CA . VAL A 1 274 ? -23.152 -3.435 15.296 1.00 94.31 274 VAL A CA 1
ATOM 2135 C C . VAL A 1 274 ? -23.690 -4.679 16.007 1.00 94.31 274 VAL A C 1
ATOM 2137 O O . VAL A 1 274 ? -23.617 -4.764 17.235 1.00 94.31 274 VAL A O 1
ATOM 2140 N N . ASN A 1 275 ? -24.170 -5.669 15.252 1.00 94.44 275 ASN A N 1
ATOM 2141 C CA . ASN A 1 275 ? -24.701 -6.908 15.820 1.00 94.44 275 ASN A CA 1
ATOM 2142 C C . ASN A 1 275 ? -23.616 -7.729 16.537 1.00 94.44 275 ASN A C 1
ATOM 2144 O O . ASN A 1 275 ? -23.844 -8.199 17.655 1.00 94.44 275 ASN A O 1
ATOM 2148 N N . LEU A 1 276 ? -22.423 -7.850 15.944 1.00 95.25 276 LEU A N 1
ATOM 2149 C CA . LEU A 1 276 ? -21.275 -8.526 16.563 1.00 95.25 276 LEU A CA 1
ATOM 2150 C C . LEU A 1 276 ? -20.807 -7.815 17.838 1.00 95.25 276 LEU A C 1
ATOM 2152 O O . LEU A 1 276 ? -20.543 -8.461 18.855 1.00 95.25 276 LEU A O 1
ATOM 2156 N N . LEU A 1 277 ? -20.744 -6.483 17.813 1.00 95.12 277 LEU A N 1
ATOM 2157 C CA . LEU A 1 277 ? -20.389 -5.674 18.977 1.00 95.12 277 LEU A CA 1
ATOM 2158 C C . LEU A 1 277 ? -21.383 -5.842 20.126 1.00 95.12 277 LEU A C 1
ATOM 2160 O O . LEU A 1 277 ? -20.959 -5.952 21.277 1.00 95.12 277 LEU A O 1
ATOM 2164 N N . SER A 1 278 ? -22.683 -5.896 19.825 1.00 95.06 278 SER A N 1
ATOM 2165 C CA . SER A 1 278 ? -23.718 -6.163 20.829 1.00 95.06 278 SER A CA 1
ATOM 2166 C C . SER A 1 278 ? -23.563 -7.562 21.416 1.00 95.06 278 SER A C 1
ATOM 2168 O O . SER A 1 278 ? -23.466 -7.705 22.629 1.00 95.06 278 SER A O 1
ATOM 2170 N N . ALA A 1 279 ? -23.471 -8.592 20.569 1.00 96.38 279 ALA A N 1
ATOM 2171 C CA . ALA A 1 279 ? -23.397 -9.980 21.019 1.00 96.38 279 ALA A CA 1
ATOM 2172 C C . ALA A 1 279 ? -22.165 -10.253 21.897 1.00 96.38 279 ALA A C 1
ATOM 2174 O O . ALA A 1 279 ? -22.270 -10.930 22.918 1.00 96.38 279 ALA A O 1
ATOM 2175 N N . THR A 1 280 ? -21.007 -9.703 21.526 1.00 96.88 280 THR A N 1
ATOM 2176 C CA . THR A 1 280 ? -19.776 -9.825 22.325 1.00 96.88 280 THR A CA 1
ATOM 2177 C C . THR A 1 280 ? -19.869 -9.069 23.643 1.00 96.88 280 THR A C 1
ATOM 2179 O O . THR A 1 280 ? -19.464 -9.600 24.677 1.00 96.88 280 THR A O 1
ATOM 2182 N N . LYS A 1 281 ? -20.468 -7.873 23.644 1.00 95.50 281 LYS A N 1
ATOM 2183 C CA . LYS A 1 281 ? -20.694 -7.096 24.865 1.00 95.50 281 LYS A CA 1
ATOM 2184 C C . LYS A 1 281 ? -21.632 -7.812 25.839 1.00 95.50 281 LYS A C 1
ATOM 2186 O O . LYS A 1 281 ? -21.330 -7.849 27.027 1.00 95.50 281 LYS A O 1
ATOM 2191 N N . ASP A 1 282 ? -22.721 -8.399 25.344 1.00 96.06 282 ASP A N 1
ATOM 2192 C CA . ASP A 1 282 ? -23.717 -9.109 26.161 1.00 96.06 282 ASP A CA 1
ATOM 2193 C C . ASP A 1 282 ? -23.115 -10.320 26.889 1.00 96.06 282 ASP A C 1
ATOM 2195 O O . ASP A 1 282 ? -23.493 -10.640 28.014 1.00 96.06 282 ASP A O 1
ATOM 2199 N N . VAL A 1 283 ? -22.159 -10.994 26.246 1.00 96.12 283 VAL A N 1
ATOM 2200 C CA . VAL A 1 283 ? -21.437 -12.144 26.808 1.00 96.12 283 VAL A CA 1
ATOM 2201 C C . VAL A 1 283 ? -20.257 -11.716 27.690 1.00 96.12 283 VAL A C 1
ATOM 2203 O O . VAL A 1 283 ? -19.841 -12.475 28.564 1.00 96.12 283 VAL A O 1
ATOM 2206 N N . GLY A 1 284 ? -19.726 -10.507 27.490 1.00 95.38 284 GLY A N 1
ATOM 2207 C CA . GLY A 1 284 ? -18.489 -10.044 28.121 1.00 95.38 284 GLY A CA 1
ATOM 2208 C C . GLY A 1 284 ? -17.219 -10.519 27.403 1.00 95.38 284 GLY A C 1
ATOM 2209 O O . GLY A 1 284 ? -16.146 -10.540 28.004 1.00 95.38 284 GLY A O 1
ATOM 2210 N N . SER A 1 285 ? -17.327 -10.907 26.131 1.00 96.19 285 SER A N 1
ATOM 2211 C CA . SER A 1 285 ? -16.192 -11.307 25.295 1.00 96.19 285 SER A CA 1
ATOM 2212 C C . SER A 1 285 ? -15.423 -10.089 24.782 1.00 96.19 285 SER A C 1
ATOM 2214 O O . SER A 1 285 ? -16.022 -9.078 24.409 1.00 96.19 285 SER A O 1
ATOM 2216 N N . ARG A 1 286 ? -14.096 -10.201 24.661 1.00 96.19 286 ARG A N 1
ATOM 2217 C CA . ARG A 1 286 ? -13.296 -9.252 23.869 1.00 96.19 286 ARG A CA 1
ATOM 2218 C C . ARG A 1 286 ? -13.384 -9.597 22.385 1.00 96.19 286 ARG A C 1
ATOM 2220 O O . ARG A 1 286 ? -13.317 -10.771 22.030 1.00 96.19 286 ARG A O 1
ATOM 2227 N N . LEU A 1 287 ? -13.496 -8.583 21.531 1.00 96.62 287 LEU A N 1
ATOM 2228 C CA . LEU A 1 287 ? -13.552 -8.741 20.077 1.00 96.62 287 LEU A CA 1
ATOM 2229 C C . LEU A 1 287 ? -12.269 -8.213 19.426 1.00 96.62 287 LEU A C 1
ATOM 2231 O O . LEU A 1 287 ? -11.909 -7.055 19.613 1.00 96.62 287 LEU A O 1
ATOM 2235 N N . LEU A 1 288 ? -11.616 -9.038 18.614 1.00 96.75 288 LEU A N 1
ATOM 2236 C CA . LEU A 1 288 ? -10.593 -8.622 17.660 1.00 96.75 288 LEU A CA 1
ATOM 2237 C C . LEU A 1 288 ? -11.166 -8.781 16.250 1.00 96.75 288 LEU A C 1
ATOM 2239 O O . LEU A 1 288 ? -11.379 -9.899 15.785 1.00 96.75 288 LEU A O 1
ATOM 2243 N N . LEU A 1 289 ? -11.454 -7.669 15.582 1.00 95.94 289 LEU A N 1
ATOM 2244 C CA . LEU A 1 289 ? -12.089 -7.679 14.266 1.00 95.94 289 LEU A CA 1
ATOM 2245 C C . LEU A 1 289 ? -11.037 -7.484 13.169 1.00 95.94 289 LEU A C 1
ATOM 2247 O O . LEU A 1 289 ? -10.448 -6.408 13.072 1.00 95.94 289 LEU A O 1
ATOM 2251 N N . ASP A 1 290 ? -10.801 -8.511 12.355 1.00 95.75 290 ASP A N 1
ATOM 2252 C CA . ASP A 1 290 ? -9.880 -8.472 11.218 1.00 95.75 290 ASP A CA 1
ATOM 2253 C C . ASP A 1 290 ? -10.546 -7.849 9.988 1.00 95.75 290 ASP A C 1
ATOM 2255 O O . ASP A 1 290 ? -11.483 -8.402 9.403 1.00 95.75 290 ASP A O 1
ATOM 2259 N N . ILE A 1 291 ? -10.024 -6.697 9.565 1.00 94.94 291 ILE A N 1
ATOM 2260 C CA . ILE A 1 291 ? -10.440 -6.010 8.339 1.00 94.94 291 ILE A CA 1
ATOM 2261 C C . ILE A 1 291 ? -9.361 -6.027 7.257 1.00 94.94 291 ILE A C 1
ATOM 2263 O O . ILE A 1 291 ? -9.507 -5.314 6.269 1.00 94.94 291 ILE A O 1
ATOM 2267 N N . SER A 1 292 ? -8.300 -6.827 7.404 1.00 94.56 292 SER A N 1
ATOM 2268 C CA . SER A 1 292 ? -7.140 -6.831 6.495 1.00 94.56 292 SER A CA 1
ATOM 2269 C C . SER A 1 292 ? -7.517 -6.980 5.017 1.00 94.56 292 SER A C 1
ATOM 2271 O O . SER A 1 292 ? -7.037 -6.234 4.168 1.00 94.56 292 SER A O 1
ATOM 2273 N N . GLU A 1 293 ? -8.444 -7.884 4.691 1.00 91.31 293 GLU A N 1
ATOM 2274 C CA . GLU A 1 293 ? -8.902 -8.082 3.305 1.00 91.31 293 GLU A CA 1
ATOM 2275 C C . GLU A 1 293 ? -9.722 -6.901 2.759 1.00 91.31 293 GLU A C 1
ATOM 2277 O O . GLU A 1 293 ? -9.787 -6.676 1.548 1.00 91.31 293 GLU A O 1
ATOM 2282 N N . HIS A 1 294 ? -10.311 -6.109 3.653 1.00 91.81 294 HIS A N 1
ATOM 2283 C CA . HIS A 1 294 ? -11.205 -4.990 3.341 1.00 91.81 294 HIS A CA 1
ATOM 2284 C C . HIS A 1 294 ? -10.546 -3.625 3.537 1.00 91.81 294 HIS A C 1
ATOM 2286 O O . HIS A 1 294 ? -11.196 -2.601 3.326 1.00 91.81 294 HIS A O 1
ATOM 2292 N N . LEU A 1 295 ? -9.276 -3.597 3.944 1.00 91.69 295 LEU A N 1
ATOM 2293 C CA . LEU A 1 295 ? -8.465 -2.392 3.993 1.00 91.69 295 LEU A CA 1
ATOM 2294 C C . LEU A 1 295 ? -7.869 -2.137 2.607 1.00 91.69 295 LEU A C 1
ATOM 2296 O O . LEU A 1 295 ? -7.385 -3.050 1.932 1.00 91.69 295 LEU A O 1
ATOM 2300 N N . GLU A 1 296 ? -7.939 -0.894 2.154 1.00 88.88 296 GLU A N 1
ATOM 2301 C CA . GLU A 1 296 ? -7.446 -0.475 0.847 1.00 88.88 296 GLU A CA 1
ATOM 2302 C C . GLU A 1 296 ? -6.657 0.820 1.017 1.00 88.88 296 GLU A C 1
ATOM 2304 O O . GLU A 1 296 ? -7.198 1.829 1.469 1.00 88.88 296 GLU A O 1
ATOM 2309 N N . LEU A 1 297 ? -5.369 0.772 0.675 1.00 88.81 297 LEU A N 1
ATOM 2310 C CA . LEU A 1 297 ? -4.518 1.953 0.615 1.00 88.81 297 LEU A CA 1
ATOM 2311 C C . LEU A 1 297 ? -4.712 2.601 -0.752 1.00 88.81 297 LEU A C 1
ATOM 2313 O O . LEU A 1 297 ? -4.087 2.214 -1.732 1.00 88.81 297 LEU A O 1
ATOM 2317 N N . SER A 1 298 ? -5.650 3.538 -0.827 1.00 83.88 298 SER A N 1
ATOM 2318 C CA . SER A 1 298 ? -6.004 4.222 -2.066 1.00 83.88 298 SER A CA 1
ATOM 2319 C C . SER A 1 298 ? -6.456 5.643 -1.771 1.00 83.88 298 SER A C 1
ATOM 2321 O O . SER A 1 298 ? -6.958 5.941 -0.687 1.00 83.88 298 SER A O 1
ATOM 2323 N N . SER A 1 299 ? -6.317 6.518 -2.765 1.00 80.31 299 SER A N 1
ATOM 2324 C CA . SER A 1 299 ? -6.910 7.854 -2.747 1.00 80.31 299 SER A CA 1
ATOM 2325 C C . SER A 1 299 ? -8.442 7.821 -2.873 1.00 80.31 299 SER A C 1
ATOM 2327 O O . SER A 1 299 ? -9.104 8.806 -2.549 1.00 80.31 299 SER A O 1
ATOM 2329 N N . LEU A 1 300 ? -9.008 6.684 -3.294 1.00 80.00 300 LEU A N 1
ATOM 2330 C CA . LEU A 1 300 ? -10.442 6.420 -3.424 1.00 80.00 300 LEU A CA 1
ATOM 2331 C C . LEU A 1 300 ? -10.806 5.114 -2.694 1.00 80.00 300 LEU A C 1
ATOM 2333 O O . LEU A 1 300 ? -11.185 4.134 -3.341 1.00 80.00 300 LEU A O 1
ATOM 2337 N N . PRO A 1 301 ? -10.659 5.053 -1.358 1.00 84.25 301 PRO A N 1
ATOM 2338 C CA . PRO A 1 301 ? -10.868 3.814 -0.625 1.00 84.25 301 PRO A CA 1
ATOM 2339 C C . PRO A 1 301 ? -12.336 3.380 -0.699 1.00 84.25 301 PRO A C 1
ATOM 2341 O O . PRO A 1 301 ? -13.258 4.192 -0.556 1.00 84.25 301 PRO A O 1
ATOM 2344 N N . ARG A 1 302 ? -12.569 2.078 -0.892 1.00 85.56 302 ARG A N 1
ATOM 2345 C CA . ARG A 1 302 ? -13.923 1.514 -0.874 1.00 85.56 302 ARG A CA 1
ATOM 2346 C C . ARG A 1 302 ? -14.608 1.700 0.479 1.00 85.56 302 ARG A C 1
ATOM 2348 O O . ARG A 1 302 ? -13.993 1.836 1.536 1.00 85.56 302 ARG A O 1
ATOM 2355 N N . SER A 1 303 ? -15.937 1.644 0.441 1.00 84.88 303 SER A N 1
ATOM 2356 C CA . SER A 1 303 ? -16.764 1.636 1.645 1.00 84.88 303 SER A CA 1
ATOM 2357 C C . SER A 1 303 ? -16.437 0.437 2.534 1.00 84.88 303 SER A C 1
ATOM 2359 O O . SER A 1 303 ? -16.601 -0.702 2.108 1.00 84.88 303 SER A O 1
ATOM 2361 N N . ASN A 1 304 ? -16.103 0.708 3.795 1.00 92.44 304 ASN A N 1
ATOM 2362 C CA . ASN A 1 304 ? -15.892 -0.302 4.824 1.00 92.44 304 ASN A CA 1
ATOM 2363 C C . ASN A 1 304 ? -16.811 -0.020 6.025 1.00 92.44 304 ASN A C 1
ATOM 2365 O O . ASN A 1 304 ? -16.766 1.056 6.621 1.00 92.44 304 ASN A O 1
ATOM 2369 N N . GLY A 1 305 ? -17.662 -0.982 6.365 1.00 92.00 305 GLY A N 1
ATOM 2370 C CA . GLY A 1 305 ? -18.669 -0.903 7.416 1.00 92.00 305 GLY A CA 1
ATOM 2371 C C . GLY A 1 305 ? -18.089 -0.731 8.816 1.00 92.00 305 GLY A C 1
ATOM 2372 O O . GLY A 1 305 ? -18.661 0.004 9.621 1.00 92.00 305 GLY A O 1
ATOM 2373 N N . VAL A 1 306 ? -16.929 -1.340 9.084 1.00 93.56 306 VAL A N 1
ATOM 2374 C CA . VAL A 1 306 ? -16.195 -1.190 10.350 1.00 93.56 306 VAL A CA 1
ATOM 2375 C C . VAL A 1 306 ? -15.673 0.233 10.473 1.00 93.56 306 VAL A C 1
ATOM 2377 O O . VAL A 1 306 ? -15.945 0.907 11.462 1.00 93.56 306 VAL A O 1
ATOM 2380 N N . LEU A 1 307 ? -14.994 0.734 9.439 1.00 93.56 307 LEU A N 1
ATOM 2381 C CA . LEU A 1 307 ? -14.451 2.095 9.445 1.00 93.56 307 LEU A CA 1
ATOM 2382 C C . LEU A 1 307 ? -15.569 3.151 9.511 1.00 93.56 307 LEU A C 1
ATOM 2384 O O . LEU A 1 307 ? -15.475 4.099 10.287 1.00 93.56 307 LEU A O 1
ATOM 2388 N N . LYS A 1 308 ? -16.680 2.945 8.787 1.00 92.62 308 LYS A N 1
ATOM 2389 C CA . LYS A 1 308 ? -17.888 3.787 8.877 1.00 92.62 308 LYS A CA 1
ATOM 2390 C C . LYS A 1 308 ? -18.477 3.816 10.285 1.00 92.62 308 LYS A C 1
ATOM 2392 O O . LYS A 1 308 ? -18.866 4.881 10.759 1.00 92.62 308 LYS A O 1
ATOM 2397 N N . TYR A 1 309 ? -18.544 2.665 10.955 1.00 93.25 309 TYR A N 1
ATOM 2398 C CA . TYR A 1 309 ? -19.006 2.597 12.339 1.00 93.25 309 TYR A CA 1
ATOM 2399 C C . TYR A 1 309 ? -18.097 3.422 13.265 1.00 93.25 309 TYR A C 1
ATOM 2401 O O . TYR A 1 309 ? -18.601 4.238 14.037 1.00 93.25 309 TYR A O 1
ATOM 2409 N N . LEU A 1 310 ? -16.773 3.272 13.141 1.00 91.75 310 LEU A N 1
ATOM 2410 C CA . LEU A 1 310 ? -15.778 3.977 13.964 1.00 91.75 310 LEU A CA 1
ATOM 2411 C C . LEU A 1 310 ? -15.729 5.494 13.729 1.00 91.75 310 LEU A C 1
ATOM 2413 O O . LEU A 1 310 ? -15.265 6.220 14.607 1.00 91.75 310 LEU A O 1
ATOM 2417 N N . ALA A 1 311 ? -16.169 5.967 12.562 1.00 91.06 311 ALA A N 1
ATOM 2418 C CA . ALA A 1 311 ? -16.233 7.391 12.236 1.00 91.06 311 ALA A CA 1
ATOM 2419 C C . ALA A 1 311 ? -17.388 8.112 12.955 1.00 91.06 311 ALA A C 1
ATOM 2421 O O . ALA A 1 311 ? -17.264 9.281 13.309 1.00 91.06 311 ALA A O 1
ATOM 2422 N N . GLY A 1 312 ? -18.518 7.422 13.158 1.00 86.50 312 GLY A N 1
ATOM 2423 C CA . GLY A 1 312 ? -19.750 8.017 13.692 1.00 86.50 312 GLY A CA 1
ATOM 2424 C C . GLY A 1 312 ? -20.068 7.690 15.151 1.00 86.50 312 GLY A C 1
ATOM 2425 O O . GLY A 1 312 ? -21.001 8.269 15.700 1.00 86.50 312 GLY A O 1
ATOM 2426 N N . ASN A 1 313 ? -19.342 6.763 15.781 1.00 86.94 313 ASN A N 1
ATOM 2427 C CA . ASN A 1 313 ? -19.680 6.246 17.108 1.00 86.94 313 ASN A CA 1
ATOM 2428 C C . ASN A 1 313 ? -18.501 6.332 18.075 1.00 86.94 313 ASN A C 1
ATOM 2430 O O . ASN A 1 313 ? -17.335 6.273 17.676 1.00 86.94 313 ASN A O 1
ATOM 2434 N N . SER A 1 314 ? -18.813 6.401 19.372 1.00 77.06 314 SER A N 1
ATOM 2435 C CA . SER A 1 314 ? -17.816 6.129 20.401 1.00 77.06 314 SER A CA 1
ATOM 2436 C C . SER A 1 314 ? -17.355 4.680 20.272 1.00 77.06 314 SER A C 1
ATOM 2438 O O . SER A 1 314 ? -18.140 3.748 20.070 1.00 77.06 314 SER A O 1
ATOM 2440 N N . ARG A 1 315 ? -16.042 4.493 20.316 1.00 73.94 315 ARG A N 1
ATOM 2441 C CA . ARG A 1 315 ? -15.445 3.197 20.023 1.00 73.94 315 ARG A CA 1
ATOM 2442 C C . ARG A 1 315 ? -15.593 2.273 21.242 1.00 73.94 315 ARG A C 1
ATOM 2444 O O . ARG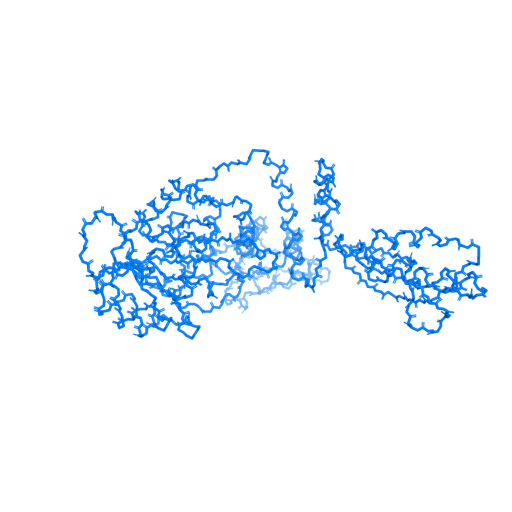 A 1 315 ? -15.421 2.733 22.373 1.00 73.94 315 ARG A O 1
ATOM 2451 N N . PRO A 1 316 ? -15.920 0.987 21.048 1.00 80.12 316 PRO A N 1
ATOM 2452 C CA . PRO A 1 316 ? -16.128 0.058 22.152 1.00 80.12 316 PRO A CA 1
ATOM 2453 C C . PRO A 1 316 ? -14.799 -0.312 22.821 1.00 80.12 316 PRO A C 1
ATOM 2455 O O . PRO A 1 316 ? -13.878 -0.764 22.149 1.00 80.12 316 PRO A O 1
ATOM 2458 N N . SER A 1 317 ? -14.714 -0.194 24.147 1.00 85.94 317 SER A N 1
ATOM 2459 C CA . SER A 1 317 ? -13.500 -0.526 24.914 1.00 85.94 317 SER A CA 1
ATOM 2460 C C . SER A 1 317 ? -13.140 -2.017 24.899 1.00 85.94 317 SER A C 1
ATOM 2462 O O . SER A 1 317 ? -11.990 -2.381 25.129 1.00 85.94 317 SER A O 1
ATOM 2464 N N . HIS A 1 318 ? -14.103 -2.899 24.614 1.00 92.62 318 HIS A N 1
ATOM 2465 C CA . HIS A 1 318 ? -13.883 -4.344 24.511 1.00 92.62 318 HIS A CA 1
ATOM 2466 C C . HIS A 1 318 ? -13.454 -4.799 23.110 1.00 92.62 318 HIS A C 1
ATOM 2468 O O . HIS A 1 318 ? -13.341 -6.002 22.881 1.00 92.62 318 HIS A O 1
ATOM 2474 N N . THR A 1 319 ? -13.251 -3.868 22.171 1.00 94.06 319 THR A N 1
ATOM 2475 C CA . THR A 1 319 ? -12.946 -4.172 20.767 1.00 94.06 319 THR A CA 1
ATOM 2476 C C . THR A 1 319 ? -11.604 -3.599 20.332 1.00 94.06 319 THR A C 1
ATOM 2478 O O . THR A 1 319 ? -11.291 -2.444 20.611 1.00 94.06 319 THR A O 1
ATOM 2481 N N . ALA A 1 320 ? -10.850 -4.393 19.578 1.00 95.81 320 ALA A N 1
ATOM 2482 C CA . ALA A 1 320 ? -9.681 -3.963 18.827 1.00 95.81 320 ALA A CA 1
ATOM 2483 C C . ALA A 1 320 ? -9.857 -4.321 17.344 1.00 95.81 320 ALA A C 1
ATOM 2485 O O . ALA A 1 320 ? -10.501 -5.315 17.004 1.00 95.81 320 ALA A O 1
ATOM 2486 N N . ILE A 1 321 ? -9.296 -3.507 16.455 1.00 96.38 321 ILE A N 1
ATOM 2487 C CA . ILE A 1 321 ? -9.386 -3.699 15.004 1.00 96.38 321 ILE A CA 1
ATOM 2488 C C . ILE A 1 321 ? -8.022 -4.117 14.481 1.00 96.38 321 ILE A C 1
ATOM 2490 O O . ILE A 1 321 ? -7.048 -3.395 14.680 1.00 96.38 321 ILE A O 1
ATOM 2494 N N . LEU A 1 322 ? -7.958 -5.266 13.818 1.00 97.00 322 LEU A N 1
ATOM 2495 C CA . LEU A 1 322 ? -6.755 -5.772 13.175 1.00 97.00 322 LEU A CA 1
ATOM 2496 C C . LEU A 1 322 ? -6.752 -5.379 11.696 1.00 97.00 322 LEU A C 1
ATOM 2498 O O . LEU A 1 322 ? -7.690 -5.662 10.952 1.00 97.00 322 LEU A O 1
ATOM 2502 N N . CYS A 1 323 ? -5.667 -4.738 11.283 1.00 96.25 323 CYS A N 1
ATOM 2503 C CA . CYS A 1 323 ? -5.429 -4.266 9.931 1.00 96.25 323 CYS A CA 1
ATOM 2504 C C . CYS A 1 323 ? -4.081 -4.800 9.447 1.00 96.25 323 CYS A C 1
ATOM 2506 O O . CYS A 1 323 ? -3.055 -4.431 10.004 1.00 96.25 323 CYS A O 1
ATOM 2508 N N . SER A 1 324 ? -4.050 -5.623 8.406 1.00 94.62 324 SER A N 1
ATOM 2509 C CA . SER A 1 324 ? -2.810 -6.049 7.751 1.00 94.62 324 SER A CA 1
ATOM 2510 C C . SER A 1 324 ? -2.751 -5.566 6.309 1.00 94.62 324 SER A C 1
ATOM 2512 O O . SER A 1 324 ? -3.753 -5.559 5.589 1.00 94.62 324 SER A O 1
ATOM 2514 N N . LEU A 1 325 ? -1.560 -5.143 5.894 1.00 93.94 325 LEU A N 1
ATOM 2515 C CA . LEU A 1 325 ? -1.265 -4.633 4.562 1.00 93.94 325 LEU A CA 1
ATOM 2516 C C . LEU A 1 325 ? -0.903 -5.806 3.641 1.00 93.94 325 LEU A C 1
ATOM 2518 O O . LEU A 1 325 ? 0.250 -6.023 3.301 1.00 93.94 325 LEU A O 1
ATOM 2522 N N . VAL A 1 326 ? -1.915 -6.597 3.274 1.00 89.00 326 VAL A N 1
ATOM 2523 C CA . VAL A 1 326 ? -1.753 -7.895 2.580 1.00 89.00 326 VAL A CA 1
ATOM 2524 C C . VAL A 1 326 ? -1.853 -7.824 1.051 1.00 89.00 326 VAL A C 1
ATOM 2526 O O . VAL A 1 326 ? -1.760 -8.845 0.379 1.00 89.00 326 VAL A O 1
ATOM 2529 N N . LYS A 1 327 ? -2.095 -6.638 0.484 1.00 89.31 327 LYS A N 1
ATOM 2530 C CA . LYS A 1 327 ? -2.352 -6.437 -0.959 1.00 89.31 327 LYS A CA 1
ATOM 2531 C C . LYS A 1 327 ? -1.122 -5.939 -1.725 1.00 89.31 327 LYS A C 1
ATOM 2533 O O . LYS A 1 327 ? -1.263 -5.307 -2.768 1.00 89.31 327 LYS A O 1
ATOM 2538 N N . ASN A 1 328 ? 0.068 -6.183 -1.186 1.00 89.44 328 ASN A N 1
ATOM 2539 C CA . ASN A 1 328 ? 1.318 -5.708 -1.757 1.00 89.44 328 ASN A CA 1
ATOM 2540 C C . ASN A 1 328 ? 1.711 -6.525 -2.996 1.00 89.44 328 ASN A C 1
ATOM 2542 O O . ASN A 1 328 ? 1.966 -7.724 -2.898 1.00 89.44 328 ASN A O 1
ATOM 2546 N N . GLN A 1 329 ? 1.767 -5.860 -4.150 1.00 88.00 329 GLN A N 1
ATOM 2547 C CA . GLN A 1 329 ? 2.212 -6.460 -5.412 1.00 88.00 329 GLN A CA 1
ATOM 2548 C C . GLN A 1 329 ? 3.708 -6.242 -5.674 1.00 88.00 329 GLN A C 1
ATOM 2550 O O . GLN A 1 329 ? 4.306 -6.993 -6.439 1.00 88.00 329 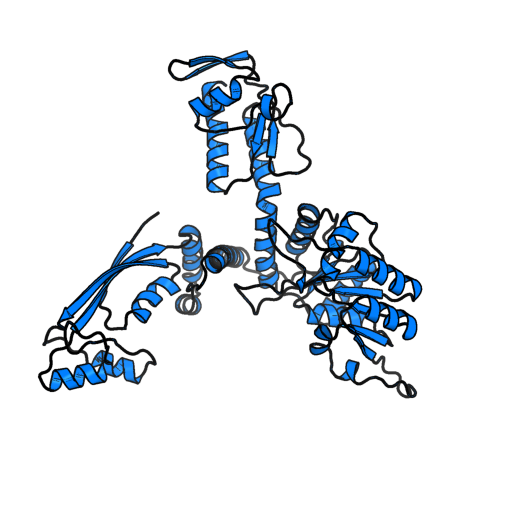GLN A O 1
ATOM 2555 N N . VAL A 1 330 ? 4.321 -5.237 -5.039 1.00 89.38 330 VAL A N 1
ATOM 2556 C CA . VAL A 1 330 ? 5.734 -4.886 -5.233 1.00 89.38 330 VAL A CA 1
ATOM 2557 C C . VAL A 1 330 ? 6.653 -5.824 -4.453 1.00 89.38 330 VAL A C 1
ATOM 2559 O O . VAL A 1 330 ? 7.660 -6.288 -4.987 1.00 89.38 330 VAL A O 1
ATOM 2562 N N . TYR A 1 331 ? 6.297 -6.111 -3.200 1.00 88.81 331 TYR A N 1
ATOM 2563 C CA . TYR A 1 331 ? 7.036 -6.991 -2.294 1.00 88.81 331 TYR A CA 1
ATOM 2564 C C . TYR A 1 331 ? 6.072 -7.938 -1.557 1.00 88.81 331 TYR A C 1
ATOM 2566 O O . TYR A 1 331 ? 5.720 -7.686 -0.402 1.00 88.81 331 TYR A O 1
ATOM 2574 N N . PRO A 1 332 ? 5.601 -9.021 -2.205 1.00 85.94 332 PRO A N 1
ATOM 2575 C CA . PRO A 1 332 ? 4.596 -9.925 -1.631 1.00 85.94 332 PRO A CA 1
ATOM 2576 C C . PRO A 1 332 ? 5.019 -10.608 -0.319 1.00 85.94 332 PRO A C 1
ATOM 2578 O O . PRO A 1 332 ? 4.181 -11.110 0.424 1.00 85.94 332 PRO A O 1
ATOM 2581 N N . ASP A 1 333 ? 6.321 -10.648 -0.048 1.00 87.38 333 ASP A N 1
ATOM 2582 C CA . ASP A 1 333 ? 6.949 -11.169 1.163 1.00 87.38 333 ASP A CA 1
ATOM 2583 C C . ASP A 1 333 ? 6.996 -10.152 2.319 1.00 87.38 333 ASP A C 1
ATOM 2585 O O . ASP A 1 333 ? 7.132 -10.543 3.481 1.00 87.38 333 ASP A O 1
ATOM 2589 N N . LEU A 1 334 ? 6.858 -8.852 2.031 1.00 90.06 334 LEU A N 1
ATOM 2590 C CA . LEU A 1 334 ? 6.789 -7.810 3.051 1.00 90.06 334 LEU A CA 1
ATOM 2591 C C . LEU A 1 334 ? 5.366 -7.668 3.585 1.00 90.06 334 LEU A C 1
ATOM 2593 O O . LEU A 1 334 ? 4.501 -7.060 2.955 1.00 90.06 334 LEU A O 1
ATOM 2597 N N . GLU A 1 335 ? 5.152 -8.116 4.816 1.00 91.12 335 GLU A N 1
ATOM 2598 C CA . GLU A 1 335 ? 3.921 -7.868 5.561 1.00 91.12 335 GLU A CA 1
ATOM 2599 C C . GLU A 1 335 ? 4.160 -6.846 6.684 1.00 91.12 335 GLU A C 1
ATOM 2601 O O . GLU A 1 335 ? 5.241 -6.767 7.272 1.00 91.12 335 GLU A O 1
ATOM 2606 N N . VAL A 1 336 ? 3.143 -6.030 6.961 1.00 95.69 336 VAL A N 1
ATOM 2607 C CA . VAL A 1 336 ? 3.020 -5.244 8.192 1.00 95.69 336 VAL A CA 1
ATOM 2608 C C . VAL A 1 336 ? 1.556 -5.266 8.596 1.00 95.69 336 VAL A C 1
ATOM 2610 O O . VAL A 1 336 ? 0.674 -4.959 7.792 1.00 95.69 336 VAL A O 1
ATOM 2613 N N . ALA A 1 337 ? 1.305 -5.583 9.860 1.00 96.75 337 ALA A N 1
ATOM 2614 C CA . ALA A 1 337 ? -0.003 -5.443 10.471 1.00 96.75 337 ALA A CA 1
ATOM 2615 C C . ALA A 1 337 ? 0.016 -4.367 11.550 1.00 96.75 337 ALA A C 1
ATOM 2617 O O . ALA A 1 337 ? 1.056 -4.008 12.094 1.00 96.75 337 ALA A O 1
ATOM 2618 N N . PHE A 1 338 ? -1.149 -3.843 11.881 1.00 97.38 338 PHE A N 1
ATOM 2619 C CA . PHE A 1 338 ? -1.336 -2.950 13.002 1.00 97.38 338 PHE A CA 1
ATOM 2620 C C . PHE A 1 338 ? -2.701 -3.182 13.637 1.00 97.38 338 PHE A C 1
ATOM 2622 O O . PHE A 1 338 ? -3.680 -3.525 12.974 1.00 97.38 338 PHE A O 1
ATOM 2629 N N . VAL A 1 339 ? -2.749 -3.005 14.950 1.00 97.19 339 VAL A N 1
ATOM 2630 C CA . VAL A 1 339 ? -3.968 -3.079 15.746 1.00 97.19 339 VAL A CA 1
ATOM 2631 C C . VAL A 1 339 ? -4.348 -1.673 16.182 1.00 97.19 339 VAL A C 1
ATOM 2633 O O . VAL A 1 339 ? -3.497 -0.926 16.666 1.00 97.19 339 VAL A O 1
ATOM 2636 N N . ILE A 1 340 ? -5.623 -1.331 16.011 1.00 95.56 340 ILE A N 1
ATOM 2637 C CA . ILE A 1 340 ? -6.223 -0.091 16.501 1.00 95.56 340 ILE A CA 1
ATOM 2638 C C . ILE A 1 340 ? -7.088 -0.406 17.721 1.00 95.56 340 ILE A C 1
ATOM 2640 O O . ILE A 1 340 ? -7.988 -1.244 17.641 1.00 95.56 340 ILE A O 1
ATOM 2644 N N . SER A 1 341 ? -6.841 0.282 18.835 1.00 93.56 341 SER A N 1
ATOM 2645 C CA . SER A 1 341 ? -7.641 0.177 20.060 1.00 93.56 341 SER A CA 1
ATOM 2646 C C . SER A 1 341 ? -7.739 1.528 20.777 1.00 93.56 341 SER A C 1
ATOM 2648 O O . SER A 1 341 ? -6.783 2.304 20.816 1.00 93.56 341 SER A O 1
ATOM 2650 N N . GLU A 1 342 ? -8.897 1.802 21.385 1.00 86.44 342 GLU A N 1
ATOM 2651 C CA . GLU A 1 342 ? -9.056 2.939 22.307 1.00 86.44 342 GLU A CA 1
ATOM 2652 C C . GLU A 1 342 ? -8.620 2.626 23.727 1.00 86.44 342 GLU A C 1
ATOM 2654 O O . GLU A 1 342 ? -8.341 3.532 24.511 1.00 86.44 342 GLU A O 1
ATOM 2659 N N . ASP A 1 343 ? -8.588 1.344 24.080 1.00 89.31 343 ASP A N 1
ATOM 2660 C CA . ASP A 1 343 ? -8.112 0.934 25.385 1.00 89.31 343 ASP A CA 1
ATOM 2661 C C . ASP A 1 343 ? -6.584 1.051 25.396 1.00 89.31 343 ASP A C 1
ATOM 2663 O O . ASP A 1 343 ? -5.861 0.170 24.922 1.00 89.31 343 ASP A O 1
ATOM 2667 N N . GLY A 1 344 ? -6.095 2.171 25.935 1.00 89.94 344 GLY A N 1
ATOM 2668 C CA . GLY A 1 344 ? -4.667 2.435 26.082 1.00 89.94 344 GLY A CA 1
ATOM 2669 C C . GLY A 1 344 ? -3.946 1.386 26.935 1.00 89.94 344 GLY A C 1
ATOM 2670 O O . GLY A 1 344 ? -2.754 1.153 26.729 1.00 89.94 344 GLY A O 1
ATOM 2671 N N . ALA A 1 345 ? -4.650 0.697 27.844 1.00 92.44 345 ALA A N 1
ATOM 2672 C CA . ALA A 1 345 ? -4.086 -0.427 28.585 1.00 92.44 345 ALA A CA 1
ATOM 2673 C C . ALA A 1 345 ? -3.856 -1.633 27.663 1.00 92.44 345 ALA A C 1
ATOM 2675 O O . ALA A 1 345 ? -2.803 -2.260 27.755 1.00 92.44 345 ALA A O 1
ATOM 2676 N N . VAL A 1 346 ? -4.774 -1.911 26.730 1.00 92.88 346 VAL A N 1
ATOM 2677 C CA . VAL A 1 346 ? -4.586 -2.956 25.707 1.00 92.88 346 VAL A CA 1
ATOM 2678 C C . VAL A 1 346 ? -3.429 -2.605 24.773 1.00 92.88 346 VAL A C 1
ATOM 2680 O O . VAL A 1 346 ? -2.568 -3.453 24.559 1.00 92.88 346 VAL A O 1
ATOM 2683 N N . CYS A 1 347 ? -3.345 -1.368 24.267 1.00 93.94 347 CYS A N 1
ATOM 2684 C CA . CYS A 1 347 ? -2.222 -0.948 23.417 1.00 93.94 347 CYS A CA 1
ATOM 2685 C C . CYS A 1 347 ? -0.876 -1.108 24.134 1.00 93.94 347 CYS A C 1
ATOM 2687 O O . CYS A 1 347 ? 0.075 -1.669 23.585 1.00 93.94 347 CYS A O 1
ATOM 2689 N N . LYS A 1 348 ? -0.803 -0.655 25.392 1.00 94.62 348 LYS A N 1
ATOM 2690 C CA . LYS A 1 348 ? 0.400 -0.786 26.215 1.00 94.62 348 LYS A CA 1
ATOM 2691 C C . LYS A 1 348 ? 0.759 -2.249 26.457 1.00 94.62 348 LYS A C 1
ATOM 2693 O O . LYS A 1 348 ? 1.924 -2.610 26.316 1.00 94.62 348 LYS A O 1
ATOM 2698 N N . ALA A 1 349 ? -0.221 -3.082 26.795 1.00 94.81 349 ALA A N 1
ATOM 2699 C CA . ALA A 1 349 ? 0.012 -4.491 27.071 1.00 94.81 349 ALA A CA 1
ATOM 2700 C C . ALA A 1 349 ? 0.467 -5.247 25.813 1.00 94.81 349 ALA A C 1
ATOM 2702 O O . ALA A 1 349 ? 1.460 -5.961 25.873 1.00 94.81 349 ALA A O 1
ATOM 2703 N N . LEU A 1 350 ? -0.160 -5.002 24.656 1.00 94.81 350 LEU A N 1
ATOM 2704 C CA . LEU A 1 350 ? 0.282 -5.551 23.369 1.00 94.81 350 LEU A CA 1
ATOM 2705 C C . LEU A 1 350 ? 1.723 -5.140 23.040 1.00 94.81 350 LEU A C 1
ATOM 2707 O O . LEU A 1 350 ? 2.531 -5.984 22.660 1.00 94.81 350 LEU A O 1
ATOM 2711 N N . SER A 1 351 ? 2.071 -3.865 23.237 1.00 93.50 351 SER A N 1
ATOM 2712 C CA . SER A 1 351 ? 3.443 -3.379 23.056 1.00 93.50 351 SER A CA 1
ATOM 2713 C C . SER A 1 351 ? 4.440 -4.104 23.969 1.00 93.50 351 SER A C 1
ATOM 2715 O O . SER A 1 351 ? 5.549 -4.407 23.539 1.00 93.50 351 SER A O 1
ATOM 2717 N N . GLN A 1 352 ? 4.071 -4.385 25.221 1.00 93.25 352 GLN A N 1
ATOM 2718 C CA . GLN A 1 352 ? 4.920 -5.128 26.157 1.00 93.25 352 GLN A CA 1
ATOM 2719 C C . GLN A 1 352 ? 5.056 -6.602 25.758 1.00 93.25 352 GLN A C 1
ATOM 2721 O O . GLN A 1 352 ? 6.145 -7.160 25.852 1.00 93.25 352 GLN A O 1
ATOM 2726 N N . THR A 1 353 ? 3.985 -7.229 25.261 1.00 91.94 353 THR A N 1
ATOM 2727 C CA . THR A 1 353 ? 4.030 -8.604 24.745 1.00 91.94 353 THR A CA 1
ATOM 2728 C C . THR A 1 353 ? 4.973 -8.718 23.544 1.00 91.94 353 THR A C 1
ATOM 2730 O O . THR A 1 353 ? 5.777 -9.645 23.500 1.00 91.94 353 THR A O 1
ATOM 2733 N N . ILE A 1 354 ? 4.961 -7.745 22.623 1.00 91.38 354 ILE A N 1
ATOM 2734 C CA . ILE A 1 354 ? 5.909 -7.697 21.496 1.00 91.38 354 ILE A CA 1
ATOM 2735 C C . ILE A 1 354 ? 7.358 -7.682 21.992 1.00 91.38 354 ILE A C 1
ATOM 2737 O O . ILE A 1 354 ? 8.204 -8.381 21.436 1.00 91.38 354 ILE A O 1
ATOM 2741 N N . GLU A 1 355 ? 7.643 -6.880 23.021 1.00 90.25 355 GLU A N 1
ATOM 2742 C CA . GLU A 1 355 ? 8.983 -6.770 23.595 1.00 90.25 355 GLU A CA 1
ATOM 2743 C C . GLU A 1 355 ? 9.429 -8.074 24.257 1.00 90.25 355 GLU A C 1
ATOM 2745 O O . GLU A 1 355 ? 10.524 -8.548 23.973 1.00 90.25 355 GLU A O 1
ATOM 2750 N N . LEU A 1 356 ? 8.562 -8.684 25.069 1.00 90.88 356 LEU A N 1
ATOM 2751 C CA . LEU A 1 356 ? 8.842 -9.943 25.766 1.00 90.88 356 LEU A CA 1
ATOM 2752 C C . LEU A 1 356 ? 9.048 -11.125 24.815 1.00 90.88 356 LEU A C 1
ATOM 2754 O O . LEU A 1 356 ? 9.830 -12.021 25.113 1.00 90.88 356 LEU A O 1
ATOM 2758 N N . LEU A 1 357 ? 8.332 -11.140 23.691 1.00 88.12 357 LEU A N 1
ATOM 2759 C CA . LEU A 1 357 ? 8.433 -12.199 22.689 1.00 88.12 357 LEU A CA 1
ATOM 2760 C C . LEU A 1 357 ? 9.495 -11.914 21.616 1.00 88.12 357 LEU A C 1
ATOM 2762 O O . LEU A 1 357 ? 9.646 -12.721 20.703 1.00 88.12 357 LEU A O 1
ATOM 2766 N N . GLU A 1 358 ? 10.182 -10.768 21.687 1.00 85.75 358 GLU A N 1
ATOM 2767 C CA . GLU A 1 358 ? 11.151 -10.289 20.687 1.00 85.75 358 GLU A CA 1
ATOM 2768 C C . GLU A 1 358 ? 10.581 -10.203 19.253 1.00 85.75 358 GLU A C 1
ATOM 2770 O O . GLU A 1 358 ? 11.294 -10.305 18.256 1.00 85.75 358 GLU A O 1
ATOM 2775 N N . ARG A 1 359 ? 9.271 -9.957 19.118 1.00 86.38 359 ARG A N 1
ATOM 2776 C CA . ARG A 1 359 ? 8.537 -9.967 17.835 1.00 86.38 359 ARG A CA 1
ATOM 2777 C C . ARG A 1 359 ? 8.452 -8.584 17.183 1.00 86.38 359 ARG A C 1
ATOM 2779 O O . ARG A 1 359 ? 7.385 -8.171 16.728 1.00 86.38 359 ARG A O 1
ATOM 2786 N N . ARG A 1 360 ? 9.557 -7.836 17.176 1.00 87.44 360 ARG A N 1
ATOM 2787 C CA . ARG A 1 360 ? 9.580 -6.459 16.650 1.00 87.44 360 ARG A CA 1
ATOM 2788 C C . ARG A 1 360 ? 9.374 -6.430 15.135 1.00 87.44 360 ARG A C 1
ATOM 2790 O O . ARG A 1 360 ? 9.893 -7.268 14.402 1.00 87.44 360 ARG A O 1
ATOM 2797 N N . THR A 1 361 ? 8.648 -5.422 14.664 1.00 90.81 361 THR A N 1
ATOM 2798 C CA . THR A 1 361 ? 8.432 -5.180 13.232 1.00 90.81 361 THR A CA 1
ATOM 2799 C C . THR A 1 361 ? 9.691 -4.613 12.585 1.00 90.81 361 THR A C 1
ATOM 2801 O O . THR A 1 361 ? 10.302 -3.687 13.120 1.00 90.81 361 THR A O 1
ATOM 2804 N N . SER A 1 362 ? 10.050 -5.125 11.405 1.00 90.06 362 SER A N 1
ATOM 2805 C CA . SER A 1 362 ? 11.159 -4.598 10.603 1.00 90.06 362 SER A CA 1
ATOM 2806 C C . SER A 1 362 ? 11.004 -3.094 10.354 1.00 90.06 362 SER A C 1
ATOM 2808 O O . SER A 1 362 ? 9.932 -2.608 9.982 1.00 90.06 362 SER A O 1
ATOM 2810 N N . VAL A 1 363 ? 12.098 -2.358 10.551 1.00 89.06 363 VAL A N 1
ATOM 2811 C CA . VAL A 1 363 ? 12.174 -0.913 10.291 1.00 89.06 363 VAL A CA 1
ATOM 2812 C C . VAL A 1 363 ? 11.945 -0.646 8.803 1.00 89.06 363 VAL A C 1
ATOM 2814 O O . VAL A 1 363 ? 11.123 0.189 8.441 1.00 89.06 363 VAL A O 1
ATOM 2817 N N . ILE A 1 364 ? 12.575 -1.440 7.931 1.00 89.75 364 ILE A N 1
ATOM 2818 C CA . ILE A 1 364 ? 12.463 -1.303 6.472 1.00 89.75 364 ILE A CA 1
ATOM 2819 C C . ILE A 1 364 ? 11.011 -1.499 6.011 1.00 89.75 364 ILE A C 1
ATOM 2821 O O . ILE A 1 364 ? 10.521 -0.704 5.212 1.00 89.75 364 ILE A O 1
ATOM 2825 N N . SER A 1 365 ? 10.294 -2.488 6.558 1.00 92.62 365 SER A N 1
ATOM 2826 C CA . SER A 1 365 ? 8.887 -2.729 6.200 1.00 92.62 365 SER A CA 1
ATOM 2827 C C . SER A 1 365 ? 7.988 -1.557 6.600 1.00 92.62 365 SER A C 1
ATOM 2829 O O . SER A 1 365 ? 7.118 -1.146 5.835 1.00 92.62 365 SER A O 1
ATOM 2831 N N . GLN A 1 366 ? 8.223 -0.967 7.776 1.00 93.31 366 GLN A N 1
ATOM 2832 C CA . GLN A 1 366 ? 7.497 0.227 8.219 1.00 93.31 366 GLN A CA 1
ATOM 2833 C C . GLN A 1 366 ? 7.833 1.457 7.372 1.00 93.31 366 GLN A C 1
ATOM 2835 O O . GLN A 1 366 ? 6.953 2.272 7.115 1.00 93.31 366 GLN A O 1
ATOM 2840 N N . HIS A 1 367 ? 9.075 1.594 6.906 1.00 91.75 367 HIS A N 1
ATOM 2841 C CA . HIS A 1 367 ? 9.465 2.665 5.990 1.00 91.75 367 HIS A CA 1
ATOM 2842 C C . HIS A 1 367 ? 8.801 2.535 4.620 1.00 91.75 367 HIS A C 1
ATOM 2844 O O . HIS A 1 367 ? 8.343 3.540 4.085 1.00 91.75 367 HIS A O 1
ATOM 2850 N N . TYR A 1 368 ? 8.709 1.316 4.088 1.00 93.94 368 TYR A N 1
ATOM 2851 C CA . TYR A 1 368 ? 8.022 1.039 2.830 1.00 93.94 368 TYR A CA 1
ATOM 2852 C C . TYR A 1 368 ? 6.538 1.400 2.893 1.00 93.94 368 TYR A C 1
ATOM 2854 O O . TYR A 1 368 ? 6.074 2.283 2.178 1.00 93.94 368 TYR A O 1
ATOM 2862 N N . TYR A 1 369 ? 5.782 0.809 3.818 1.00 94.50 369 TYR A N 1
ATOM 2863 C CA . TYR A 1 369 ? 4.368 1.167 3.944 1.00 94.50 369 TYR A CA 1
ATOM 2864 C C . TYR A 1 369 ? 4.181 2.618 4.411 1.00 94.50 369 TYR A C 1
ATOM 2866 O O . TYR A 1 369 ? 3.202 3.272 4.057 1.00 94.50 369 TYR A O 1
ATOM 2874 N N . GLY A 1 370 ? 5.137 3.150 5.176 1.00 93.00 370 GLY A N 1
ATOM 2875 C CA . GLY A 1 370 ? 5.180 4.549 5.576 1.00 93.00 370 GLY A CA 1
ATOM 2876 C C . GLY A 1 370 ? 5.284 5.501 4.387 1.00 93.00 370 GLY A C 1
ATOM 2877 O O . GLY A 1 370 ? 4.582 6.510 4.382 1.00 93.00 370 GLY A O 1
ATOM 2878 N N . SER A 1 371 ? 6.084 5.193 3.360 1.00 89.94 371 SER A N 1
ATOM 2879 C CA . SER A 1 371 ? 6.127 6.026 2.153 1.00 89.94 371 SER A CA 1
ATOM 2880 C C . SER A 1 371 ? 4.785 6.022 1.425 1.00 89.94 371 SER A C 1
ATOM 2882 O O . SER A 1 371 ? 4.325 7.093 1.042 1.00 89.94 371 SER A O 1
ATOM 2884 N N . LEU A 1 372 ? 4.095 4.878 1.355 1.00 89.69 372 LEU A N 1
ATOM 2885 C CA . LEU A 1 372 ? 2.762 4.792 0.741 1.00 89.69 372 LEU A CA 1
ATOM 2886 C C . LEU A 1 372 ? 1.721 5.638 1.490 1.00 89.69 372 LEU A C 1
ATOM 2888 O O . LEU A 1 372 ? 1.000 6.433 0.886 1.00 89.69 372 LEU A O 1
ATOM 2892 N N . PHE A 1 373 ? 1.664 5.535 2.823 1.00 91.50 373 PHE A N 1
ATOM 2893 C CA . PHE A 1 373 ? 0.785 6.399 3.619 1.00 91.50 373 PHE A CA 1
ATOM 2894 C C . PHE A 1 373 ? 1.147 7.876 3.472 1.00 91.50 373 PHE A C 1
ATOM 2896 O O . PHE A 1 373 ? 0.261 8.727 3.392 1.00 91.50 373 PHE A O 1
ATOM 2903 N N . HIS A 1 374 ? 2.442 8.192 3.460 1.00 87.00 374 HIS A N 1
ATOM 2904 C CA . HIS A 1 374 ? 2.908 9.558 3.296 1.00 87.00 374 HIS A CA 1
ATOM 2905 C C . HIS A 1 374 ? 2.491 10.125 1.939 1.00 87.00 374 HIS A C 1
ATOM 2907 O O . HIS A 1 374 ? 2.009 11.248 1.900 1.00 87.00 374 HIS A O 1
ATOM 2913 N N . GLU A 1 375 ? 2.620 9.372 0.847 1.00 81.88 375 GLU A N 1
ATOM 2914 C CA . GLU A 1 375 ? 2.182 9.797 -0.487 1.00 81.88 375 GLU A CA 1
ATOM 2915 C C . GLU A 1 375 ? 0.674 10.064 -0.539 1.00 81.88 375 GLU A C 1
ATOM 2917 O O . GLU A 1 375 ? 0.261 11.133 -0.991 1.00 81.88 375 GLU A O 1
ATOM 2922 N N . LEU A 1 376 ? -0.142 9.169 0.031 1.00 84.00 376 LEU A N 1
ATOM 2923 C CA . LEU A 1 376 ? -1.591 9.376 0.151 1.00 84.00 376 LEU A CA 1
ATOM 2924 C C . LEU A 1 376 ? -1.928 10.651 0.946 1.00 84.00 376 LEU A C 1
ATOM 2926 O O . LEU A 1 376 ? -2.848 11.392 0.605 1.00 84.00 376 LEU A O 1
ATOM 2930 N N . LEU A 1 377 ? -1.169 10.945 2.001 1.00 82.19 377 LEU A N 1
ATOM 2931 C CA . LEU A 1 377 ? -1.393 12.117 2.852 1.00 82.19 377 LEU A CA 1
ATOM 2932 C C . LEU A 1 377 ? -0.784 13.416 2.304 1.00 82.19 377 LEU A C 1
ATOM 2934 O O . LEU A 1 377 ? -1.279 14.506 2.614 1.00 82.19 377 LEU A O 1
ATOM 2938 N N . ALA A 1 378 ? 0.278 13.327 1.503 1.00 72.44 378 ALA A N 1
ATOM 2939 C CA . ALA A 1 378 ? 1.058 14.468 1.027 1.00 72.44 378 ALA A CA 1
ATOM 2940 C C . ALA A 1 378 ? 0.203 15.439 0.205 1.00 72.44 378 ALA A C 1
ATOM 2942 O O . ALA A 1 378 ? 0.290 16.654 0.417 1.00 72.44 378 ALA A O 1
ATOM 2943 N N . PHE A 1 379 ? -0.686 14.893 -0.628 1.00 62.56 379 PHE A N 1
ATOM 2944 C CA . PHE A 1 379 ? -1.654 15.637 -1.436 1.00 62.56 379 PHE A CA 1
ATOM 2945 C C . PHE A 1 379 ? -2.602 16.512 -0.600 1.00 62.56 379 PHE A C 1
ATOM 2947 O O . PHE A 1 379 ? -3.038 17.581 -1.020 1.00 62.56 379 PHE A O 1
ATOM 2954 N N . GLN A 1 380 ? -2.925 16.092 0.626 1.00 61.53 380 GLN A N 1
ATOM 2955 C CA . GLN A 1 380 ? -3.879 16.814 1.472 1.00 61.53 380 GLN A CA 1
ATOM 2956 C C . GLN A 1 380 ? -3.216 17.838 2.405 1.00 61.53 380 GLN A C 1
ATOM 2958 O O . GLN A 1 380 ? -3.845 18.835 2.776 1.00 61.53 380 GLN A O 1
ATOM 2963 N N . ILE A 1 381 ? -1.966 17.604 2.820 1.00 61.22 381 ILE A N 1
ATOM 2964 C CA . ILE A 1 381 ? -1.331 18.364 3.913 1.00 61.22 381 ILE A CA 1
ATOM 2965 C C . ILE A 1 381 ? -0.178 19.245 3.415 1.00 61.22 381 ILE A C 1
ATOM 2967 O O . ILE A 1 381 ? -0.125 20.433 3.749 1.00 61.22 381 ILE A O 1
ATOM 2971 N N . GLY A 1 382 ? 0.742 18.698 2.618 1.00 64.06 382 GLY A N 1
ATOM 2972 C CA . GLY A 1 382 ? 1.959 19.403 2.201 1.00 64.06 382 GLY A CA 1
ATOM 2973 C C . GLY A 1 382 ? 1.672 20.512 1.192 1.00 64.06 382 GLY A C 1
ATOM 2974 O O . GLY A 1 382 ? 2.064 21.667 1.384 1.00 64.06 382 GLY A O 1
ATOM 2975 N N . GLU A 1 383 ? 0.927 20.177 0.143 1.00 72.12 383 GLU A N 1
ATOM 2976 C CA . GLU A 1 383 ? 0.556 21.109 -0.928 1.00 72.12 383 GLU A CA 1
ATOM 2977 C C . GLU A 1 383 ? -0.371 22.208 -0.417 1.00 72.12 383 GLU A C 1
ATOM 2979 O O . GLU A 1 383 ? -0.168 23.386 -0.708 1.00 72.12 383 GLU A O 1
ATOM 2984 N N . ARG A 1 384 ? -1.290 21.860 0.486 1.00 75.00 384 ARG A N 1
ATOM 2985 C CA . ARG A 1 384 ? -2.130 22.826 1.193 1.00 75.00 384 ARG A CA 1
ATOM 2986 C C . ARG A 1 384 ? -1.306 23.872 1.951 1.00 75.00 384 ARG A C 1
ATOM 2988 O O . ARG A 1 384 ? -1.569 25.068 1.837 1.00 75.00 384 ARG A O 1
ATOM 2995 N N . HIS A 1 385 ? -0.317 23.457 2.746 1.00 80.94 385 HIS A N 1
ATOM 2996 C CA . HIS A 1 385 ? 0.511 24.413 3.489 1.00 80.94 385 HIS A CA 1
ATOM 2997 C C . HIS A 1 385 ? 1.354 25.294 2.566 1.00 80.94 385 HIS A C 1
ATOM 2999 O O . HIS A 1 385 ? 1.486 26.491 2.826 1.00 80.94 385 HIS A O 1
ATOM 3005 N N . ARG A 1 386 ? 1.910 24.722 1.492 1.00 84.25 386 ARG A N 1
ATOM 3006 C CA . ARG A 1 386 ? 2.703 25.469 0.509 1.00 84.25 386 ARG A CA 1
ATOM 3007 C C . ARG A 1 386 ? 1.848 26.477 -0.253 1.00 84.25 386 ARG A C 1
ATOM 3009 O O . ARG A 1 386 ? 2.206 27.648 -0.267 1.00 84.25 386 ARG A O 1
ATOM 3016 N N . GLN A 1 387 ? 0.700 26.061 -0.789 1.00 87.44 387 GLN A N 1
ATOM 3017 C CA . GLN A 1 387 ? -0.201 26.951 -1.523 1.00 87.44 387 GLN A CA 1
ATOM 3018 C C . GLN A 1 387 ? -0.716 28.084 -0.637 1.00 87.44 387 GLN A C 1
ATOM 3020 O O . GLN A 1 387 ? -0.702 29.233 -1.068 1.00 87.44 387 GLN A O 1
ATOM 3025 N N . ARG A 1 388 ? -1.070 27.796 0.624 1.00 88.69 388 ARG A N 1
ATOM 3026 C CA . ARG A 1 388 ? -1.452 28.833 1.590 1.00 88.69 388 ARG A CA 1
ATOM 3027 C C . ARG A 1 388 ? -0.344 29.873 1.771 1.00 88.69 388 ARG A C 1
ATOM 3029 O O . ARG A 1 388 ? -0.609 31.058 1.612 1.00 88.69 388 ARG A O 1
ATOM 3036 N N . LYS A 1 389 ? 0.889 29.436 2.055 1.00 90.88 389 LYS A N 1
ATOM 3037 C CA . LYS A 1 389 ? 2.033 30.347 2.231 1.00 90.88 389 LYS A CA 1
ATOM 3038 C C . LYS A 1 389 ? 2.296 31.184 0.979 1.00 90.88 389 LYS A C 1
ATOM 3040 O O . LYS A 1 389 ? 2.527 32.383 1.094 1.00 90.88 389 LYS A O 1
ATOM 3045 N N . THR A 1 390 ? 2.253 30.568 -0.203 1.00 93.38 390 THR A N 1
ATOM 3046 C CA . THR A 1 390 ? 2.451 31.271 -1.477 1.00 93.38 390 THR A CA 1
ATOM 3047 C C . THR A 1 390 ? 1.372 32.329 -1.692 1.00 93.38 390 THR A C 1
ATOM 3049 O O . THR A 1 390 ? 1.710 33.482 -1.948 1.00 93.38 390 THR A O 1
ATOM 3052 N N . LEU A 1 391 ? 0.095 31.983 -1.512 1.00 93.94 391 LEU A N 1
ATOM 3053 C CA . LEU A 1 391 ? -1.025 32.918 -1.638 1.00 93.94 391 LEU A CA 1
ATOM 3054 C C . LEU A 1 391 ? -0.911 34.085 -0.646 1.00 93.94 391 LEU A C 1
ATOM 3056 O O . LEU A 1 391 ? -0.947 35.241 -1.068 1.00 93.94 391 LEU A O 1
ATOM 3060 N N . GLU A 1 392 ? -0.680 33.798 0.638 1.00 94.44 392 GLU A N 1
ATOM 3061 C CA . GLU A 1 392 ? -0.492 34.823 1.678 1.00 94.44 392 GLU A CA 1
ATOM 3062 C C . GLU A 1 392 ? 0.692 35.753 1.336 1.00 94.44 392 GLU A C 1
ATOM 3064 O O . GLU A 1 392 ? 0.566 36.975 1.396 1.00 94.44 392 GLU A O 1
ATOM 3069 N N . SER A 1 393 ? 1.823 35.207 0.868 1.00 94.38 393 SER A N 1
ATOM 3070 C CA . SER A 1 393 ? 2.990 36.005 0.441 1.00 94.38 393 SER A CA 1
ATOM 3071 C C . SER A 1 393 ? 2.765 36.835 -0.834 1.00 94.38 393 SER A C 1
ATOM 3073 O O . SER A 1 393 ? 3.505 37.791 -1.105 1.00 94.38 393 SER A O 1
ATOM 3075 N N . CYS A 1 394 ? 1.742 36.484 -1.615 1.00 95.06 394 CYS A N 1
ATOM 3076 C CA . CYS A 1 394 ? 1.326 37.200 -2.815 1.00 95.06 394 CYS A CA 1
ATOM 3077 C C . CYS A 1 394 ? 0.169 38.171 -2.546 1.00 95.06 394 CYS A C 1
ATOM 3079 O O . CYS A 1 394 ? -0.369 38.731 -3.484 1.00 95.06 394 CYS A O 1
ATOM 3081 N N . GLY A 1 395 ? -0.210 38.420 -1.289 1.00 92.81 395 GLY A N 1
ATOM 3082 C CA . GLY A 1 395 ? -1.242 39.412 -0.968 1.00 92.81 395 GLY A CA 1
ATOM 3083 C C . GLY A 1 395 ? -2.678 38.902 -1.124 1.00 92.81 395 GLY A C 1
ATOM 3084 O O . GLY A 1 395 ? -3.612 39.697 -1.253 1.00 92.81 395 GLY A O 1
ATOM 3085 N N . TRP A 1 396 ? -2.861 37.581 -1.099 1.00 94.62 396 TRP A N 1
ATOM 3086 C CA . TRP A 1 396 ? -4.174 36.959 -0.978 1.00 94.62 396 TRP A CA 1
ATOM 3087 C C . TRP A 1 396 ? -4.527 36.730 0.493 1.00 94.62 396 TRP A C 1
ATOM 3089 O O . TRP A 1 396 ? -3.704 36.260 1.275 1.00 94.62 396 TRP A O 1
ATOM 3099 N N . ASP A 1 397 ? -5.777 37.002 0.851 1.00 93.44 397 ASP A N 1
ATOM 3100 C CA . ASP A 1 397 ? -6.352 36.662 2.149 1.00 93.44 397 ASP A CA 1
ATOM 3101 C C . ASP A 1 397 ? -6.997 35.271 2.069 1.00 93.44 397 ASP A C 1
ATOM 3103 O O . ASP A 1 397 ? -8.038 35.079 1.432 1.00 93.44 397 ASP A O 1
ATOM 3107 N N . VAL A 1 398 ? -6.322 34.273 2.640 1.00 91.75 398 VAL A N 1
ATOM 3108 C CA . VAL A 1 398 ? -6.702 32.860 2.530 1.00 91.75 398 VAL A CA 1
ATOM 3109 C C . VAL A 1 398 ? -7.662 32.492 3.656 1.00 91.75 398 VAL A C 1
ATOM 3111 O O . VAL A 1 398 ? -7.309 32.542 4.836 1.00 91.75 398 VAL A O 1
ATOM 3114 N N . ALA A 1 399 ? -8.863 32.034 3.301 1.00 86.12 399 ALA A N 1
ATOM 3115 C CA . ALA A 1 399 ? -9.809 31.545 4.293 1.00 86.12 399 ALA A CA 1
ATOM 3116 C C . ALA A 1 399 ? -9.274 30.270 4.965 1.00 86.12 399 ALA A C 1
ATOM 3118 O O . ALA A 1 399 ? -8.651 29.411 4.333 1.00 86.12 399 ALA A O 1
ATOM 3119 N N . GLY A 1 400 ? -9.547 30.114 6.261 1.00 67.88 400 GLY A N 1
ATOM 3120 C CA . GLY A 1 400 ? -9.151 28.924 7.005 1.00 67.88 400 GLY A CA 1
ATOM 3121 C C . GLY A 1 400 ? -9.765 27.655 6.408 1.00 67.88 400 GLY A C 1
ATOM 3122 O O . GLY A 1 400 ? -10.955 27.402 6.562 1.00 67.88 400 GLY A O 1
ATOM 3123 N N . CYS A 1 401 ? -8.956 26.824 5.752 1.00 59.78 401 CYS A N 1
ATOM 3124 C CA . CYS A 1 401 ? -9.407 25.505 5.316 1.00 59.78 401 CYS A CA 1
ATOM 3125 C C . CYS A 1 401 ? -9.467 24.540 6.504 1.00 59.78 401 CYS A C 1
ATOM 3127 O O . CYS A 1 401 ? -8.538 24.469 7.306 1.00 59.78 401 CYS A O 1
ATOM 3129 N N . LEU A 1 402 ? -10.525 23.741 6.600 1.00 51.72 402 LEU A N 1
ATOM 3130 C CA . LEU A 1 402 ? -10.634 22.664 7.595 1.00 51.72 402 LEU A CA 1
ATOM 3131 C C . LEU A 1 402 ? -10.546 21.265 6.953 1.00 51.72 402 LEU A C 1
ATOM 3133 O O . LEU A 1 402 ? -10.485 20.273 7.670 1.00 51.72 402 LEU A O 1
ATOM 3137 N N . GLY A 1 403 ? -10.455 21.189 5.619 1.00 55.84 403 GLY A N 1
ATOM 3138 C CA . GLY A 1 403 ? -10.321 19.959 4.831 1.00 55.84 403 GLY A CA 1
ATOM 3139 C C . GLY A 1 403 ? -10.495 20.217 3.326 1.00 55.84 403 GLY A C 1
ATOM 3140 O O . GLY A 1 403 ? -10.664 21.367 2.921 1.00 55.84 403 GLY A O 1
ATOM 3141 N N . GLY A 1 404 ? -10.467 19.153 2.514 1.00 67.12 404 GLY A N 1
ATOM 3142 C CA . GLY A 1 404 ? -10.674 19.201 1.059 1.00 67.12 404 GLY A CA 1
ATOM 3143 C C . GLY A 1 404 ? -9.391 19.327 0.228 1.00 67.12 404 GLY A C 1
ATOM 3144 O O . GLY A 1 404 ? -8.290 19.347 0.767 1.00 67.12 404 GLY A O 1
ATOM 3145 N N . ILE A 1 405 ? -9.559 19.406 -1.096 1.00 76.00 405 ILE A N 1
ATOM 3146 C CA . ILE A 1 405 ? -8.484 19.463 -2.114 1.00 76.00 405 ILE A CA 1
ATOM 3147 C C . ILE A 1 405 ? -8.379 20.849 -2.787 1.00 76.00 405 ILE A C 1
ATOM 3149 O O . ILE A 1 405 ? -7.867 21.023 -3.898 1.00 76.00 405 ILE A O 1
ATOM 3153 N N . SER A 1 406 ? -8.979 21.846 -2.142 1.00 82.44 406 SER A N 1
ATOM 3154 C CA . SER A 1 406 ? -9.030 23.221 -2.617 1.00 82.44 406 SER A CA 1
ATOM 3155 C C . SER A 1 406 ? -9.118 24.198 -1.457 1.00 82.44 406 SER A C 1
ATOM 3157 O O . SER A 1 406 ? -9.673 23.867 -0.409 1.00 82.44 406 SER A O 1
ATOM 3159 N N . MET A 1 407 ? -8.636 25.414 -1.672 1.00 88.62 407 MET A N 1
ATOM 3160 C CA . MET A 1 407 ? -8.792 26.534 -0.753 1.00 88.62 407 MET A CA 1
ATOM 3161 C C . MET A 1 407 ? -9.427 27.727 -1.448 1.00 88.62 407 MET A C 1
ATOM 3163 O O . MET A 1 407 ? -9.344 27.857 -2.669 1.00 88.62 407 MET A O 1
ATOM 3167 N N . VAL A 1 408 ? -10.069 28.590 -0.665 1.00 90.81 408 VAL A N 1
ATOM 3168 C CA . VAL A 1 408 ? -10.618 29.853 -1.160 1.00 90.81 408 VAL A CA 1
ATOM 3169 C C . VAL A 1 408 ? -9.811 31.016 -0.607 1.00 90.81 408 VAL A C 1
ATOM 3171 O O . VAL A 1 408 ? -9.457 31.028 0.573 1.00 90.81 408 VAL A O 1
ATOM 3174 N N . ALA A 1 409 ? -9.501 31.979 -1.468 1.00 93.44 409 ALA A N 1
ATOM 3175 C CA . ALA A 1 409 ? -8.721 33.149 -1.104 1.00 93.44 409 ALA A CA 1
ATOM 3176 C C . ALA A 1 409 ? -9.249 34.400 -1.812 1.00 93.44 409 ALA A C 1
ATOM 3178 O O . ALA A 1 409 ? -9.657 34.345 -2.976 1.00 93.44 409 ALA A O 1
ATOM 3179 N N . LYS A 1 410 ? -9.236 35.524 -1.094 1.00 93.44 410 LYS A N 1
ATOM 3180 C CA . LYS A 1 410 ? -9.623 36.840 -1.601 1.00 93.44 410 LYS A CA 1
ATOM 3181 C C . LYS A 1 410 ? -8.375 37.587 -2.087 1.00 93.44 410 LYS A C 1
ATOM 3183 O O . LYS A 1 410 ? -7.393 37.625 -1.346 1.00 93.44 410 LYS A O 1
ATOM 3188 N N . PRO A 1 411 ? -8.371 38.209 -3.279 1.00 93.00 411 PRO A N 1
ATOM 3189 C CA . PRO A 1 411 ? -7.221 38.943 -3.811 1.00 93.00 411 PRO A CA 1
ATOM 3190 C C . PRO A 1 411 ? -7.084 40.327 -3.153 1.00 93.00 411 PRO A C 1
ATOM 3192 O O . PRO A 1 411 ? -7.096 41.355 -3.823 1.00 93.00 411 PRO A O 1
ATOM 3195 N N . ALA A 1 412 ? -6.992 40.369 -1.823 1.00 92.81 412 ALA A N 1
ATOM 3196 C CA . ALA A 1 412 ? -7.129 41.587 -1.026 1.00 92.81 412 ALA A CA 1
ATOM 3197 C C . ALA A 1 412 ? -6.142 42.699 -1.420 1.00 92.81 412 ALA A C 1
ATOM 3199 O O . ALA A 1 412 ? -6.523 43.865 -1.432 1.00 92.81 412 ALA A O 1
ATOM 3200 N N . ALA A 1 413 ? -4.902 42.354 -1.781 1.00 93.12 413 ALA A N 1
ATOM 3201 C CA . ALA A 1 413 ? -3.899 43.331 -2.205 1.00 93.12 413 ALA A CA 1
ATOM 3202 C C . ALA A 1 413 ? -4.082 43.840 -3.649 1.00 93.12 413 ALA A C 1
ATOM 3204 O O . ALA A 1 413 ? -3.520 44.877 -4.001 1.00 93.12 413 ALA A O 1
ATOM 3205 N N . TYR A 1 414 ? -4.843 43.120 -4.478 1.00 92.75 414 TYR A N 1
ATOM 3206 C CA . TYR A 1 414 ? -4.990 43.399 -5.908 1.00 92.75 414 TYR A CA 1
ATOM 3207 C C . TYR A 1 414 ? -6.238 44.221 -6.236 1.00 92.75 414 TYR A C 1
ATOM 3209 O O . TYR A 1 414 ? -6.246 44.912 -7.248 1.00 92.75 414 TYR A O 1
ATOM 3217 N N . ILE A 1 415 ? -7.288 44.153 -5.411 1.00 91.25 415 ILE A N 1
ATOM 3218 C CA . ILE A 1 415 ? -8.532 44.894 -5.663 1.00 91.25 415 ILE A CA 1
ATOM 3219 C C . ILE A 1 415 ? -8.242 46.401 -5.708 1.00 91.25 415 ILE A C 1
ATOM 3221 O O . ILE A 1 415 ? -7.600 46.948 -4.811 1.00 91.25 415 ILE A O 1
ATOM 3225 N N . GLY A 1 416 ? -8.725 47.061 -6.759 1.00 89.94 416 GLY A N 1
ATOM 3226 C CA . GLY A 1 416 ? -8.525 48.487 -7.008 1.00 89.94 416 GLY A CA 1
ATOM 3227 C C . GLY A 1 416 ? -7.161 48.849 -7.607 1.00 89.94 416 GLY A C 1
ATOM 3228 O O . GLY A 1 416 ? -6.789 50.021 -7.655 1.00 89.94 416 GLY A O 1
ATOM 3229 N N . LYS A 1 417 ? -6.357 47.858 -8.019 1.00 92.25 417 LYS A N 1
ATOM 3230 C CA . LYS A 1 417 ? -5.069 48.092 -8.688 1.00 92.25 417 LYS A CA 1
ATOM 3231 C C . LYS A 1 417 ? -5.241 48.093 -10.207 1.00 92.25 417 LYS A C 1
ATOM 3233 O O . LYS A 1 417 ? -5.960 47.239 -10.725 1.00 92.25 417 LYS A O 1
ATOM 3238 N N . PRO A 1 418 ? -4.560 48.994 -10.936 1.00 90.69 418 PRO A N 1
ATOM 3239 C CA . PRO A 1 418 ? -4.533 48.932 -12.389 1.00 90.69 418 PRO A CA 1
ATOM 3240 C C . PRO A 1 418 ? -3.730 47.707 -12.835 1.00 90.69 418 PRO A C 1
ATOM 3242 O O . PRO A 1 418 ? -2.650 47.435 -12.309 1.00 90.69 418 PRO A O 1
ATOM 3245 N N . PHE A 1 419 ? -4.240 46.986 -13.824 1.00 91.19 419 PHE A N 1
ATOM 3246 C CA . PHE A 1 419 ? -3.557 45.863 -14.449 1.00 91.19 419 PHE A CA 1
ATOM 3247 C C . PHE A 1 419 ? -3.487 46.078 -15.952 1.00 91.19 419 PHE A C 1
ATOM 3249 O O . PHE A 1 419 ? -4.494 46.384 -16.590 1.00 91.19 419 PHE A O 1
ATOM 3256 N N . LYS A 1 420 ? -2.286 45.903 -16.510 1.00 87.50 420 LYS A N 1
ATOM 3257 C CA . LYS A 1 420 ? -2.030 46.088 -17.935 1.00 87.50 420 LYS A CA 1
ATOM 3258 C C . LYS A 1 420 ? -1.184 44.958 -18.492 1.00 87.50 420 LYS A C 1
ATOM 3260 O O . LYS A 1 420 ? -0.010 44.830 -18.149 1.00 87.50 420 LYS A O 1
ATOM 3265 N N . VAL A 1 421 ? -1.773 44.174 -19.385 1.00 84.44 421 VAL A N 1
ATOM 3266 C CA . VAL A 1 421 ? -1.073 43.150 -20.169 1.00 84.44 421 VAL A CA 1
ATOM 3267 C C . VAL A 1 421 ? -1.625 43.191 -21.589 1.00 84.44 421 VAL A C 1
ATOM 3269 O O . VAL A 1 421 ? -2.837 43.163 -21.797 1.00 84.44 421 VAL A O 1
ATOM 3272 N N . ASP A 1 422 ? -0.729 43.290 -22.568 1.00 80.88 422 ASP A N 1
ATOM 3273 C CA . ASP A 1 422 ? -1.058 43.508 -23.980 1.00 80.88 422 ASP A CA 1
ATOM 3274 C C . ASP A 1 422 ? -1.967 44.741 -24.193 1.00 80.88 422 ASP A C 1
ATOM 3276 O O . ASP A 1 422 ? -1.625 45.851 -23.783 1.00 80.88 422 ASP A O 1
ATOM 3280 N N . SER A 1 423 ? -3.118 44.563 -24.853 1.00 76.25 423 SER A N 1
ATOM 3281 C CA . SER A 1 423 ? -4.148 45.584 -25.092 1.00 76.25 423 SER A CA 1
ATOM 3282 C C . SER A 1 423 ? -5.247 45.618 -24.021 1.00 76.25 423 SER A C 1
ATOM 3284 O O . SER A 1 423 ? -6.255 46.300 -24.205 1.00 76.25 423 SER A O 1
ATOM 3286 N N . PHE A 1 424 ? -5.081 44.878 -22.922 1.00 76.56 424 PHE A N 1
ATOM 3287 C CA . PHE A 1 424 ? -6.040 44.807 -21.824 1.00 76.56 424 PHE A CA 1
ATOM 3288 C C . PHE A 1 424 ? -5.571 45.696 -20.668 1.00 76.56 424 PHE A C 1
ATOM 3290 O O . PHE A 1 424 ? -4.505 45.458 -20.098 1.00 76.56 424 PHE A O 1
ATOM 3297 N N . GLU A 1 425 ? -6.355 46.726 -20.349 1.00 85.25 425 GLU A N 1
ATOM 3298 C CA . GLU A 1 425 ? -6.091 47.676 -19.268 1.00 85.25 425 GLU A CA 1
ATOM 3299 C C . GLU A 1 425 ? -7.380 47.888 -18.469 1.00 85.25 425 GLU A C 1
ATOM 3301 O O . GLU A 1 425 ? -8.328 48.496 -18.963 1.00 85.25 425 GLU A O 1
ATOM 3306 N N . GLU A 1 426 ? -7.423 47.349 -17.252 1.00 87.06 426 GLU A N 1
ATOM 3307 C CA . GLU A 1 426 ? -8.576 47.442 -16.350 1.00 87.06 426 GLU A CA 1
ATOM 3308 C C . GLU A 1 426 ? -8.120 47.593 -14.894 1.00 87.06 426 GLU A C 1
ATOM 3310 O O . GLU A 1 426 ? -7.002 47.225 -14.523 1.00 87.06 426 GLU A O 1
ATOM 3315 N N . GLU A 1 427 ? -9.001 48.129 -14.053 1.00 91.81 427 GLU A N 1
ATOM 3316 C CA . GLU A 1 427 ? -8.852 48.088 -12.599 1.00 91.81 427 GLU A CA 1
ATOM 3317 C C . GLU A 1 427 ? -9.332 46.724 -12.085 1.00 91.81 427 GLU A C 1
ATOM 3319 O O . GLU A 1 427 ? -10.405 46.248 -12.459 1.00 91.81 427 GLU A O 1
ATOM 3324 N N . LEU A 1 428 ? -8.520 46.059 -11.264 1.00 91.25 428 LEU A N 1
ATOM 3325 C CA . LEU A 1 428 ? -8.816 44.706 -10.805 1.00 91.25 428 LEU A CA 1
ATOM 3326 C C . LEU A 1 428 ? -9.920 44.685 -9.746 1.00 91.25 428 LEU A C 1
ATOM 3328 O O . LEU A 1 428 ? -9.870 45.410 -8.752 1.00 91.25 428 LEU A O 1
ATOM 3332 N N . ASP A 1 429 ? -10.861 43.763 -9.906 1.00 88.25 429 ASP A N 1
ATOM 3333 C CA . ASP A 1 429 ? -11.945 43.489 -8.972 1.00 88.25 429 ASP A CA 1
ATOM 3334 C C . ASP A 1 429 ? -12.176 41.974 -8.793 1.00 88.25 429 ASP A C 1
ATOM 3336 O O . ASP A 1 429 ? -11.490 41.124 -9.368 1.00 88.25 429 ASP A O 1
ATOM 3340 N N . GLY A 1 430 ? -13.149 41.604 -7.956 1.00 80.44 430 GLY A N 1
ATOM 3341 C CA . GLY A 1 430 ? -13.484 40.202 -7.691 1.00 80.44 430 GLY A CA 1
ATOM 3342 C C . GLY A 1 430 ? -14.073 39.432 -8.883 1.00 80.44 430 GLY A C 1
ATOM 3343 O O . GLY A 1 430 ? -14.218 38.208 -8.793 1.00 80.44 430 GLY A O 1
ATOM 3344 N N . CYS A 1 431 ? -14.421 40.111 -9.978 1.00 80.69 431 CYS A N 1
ATOM 3345 C CA . CYS A 1 431 ? -15.039 39.547 -11.175 1.00 80.69 431 CYS A CA 1
ATOM 3346 C C . CYS A 1 431 ? -14.012 39.323 -12.296 1.00 80.69 431 CYS A C 1
ATOM 3348 O O . CYS A 1 431 ? -14.054 38.276 -12.948 1.00 80.69 431 CYS A O 1
ATOM 3350 N N . ASN A 1 432 ? -13.076 40.254 -12.501 1.00 88.94 432 ASN A N 1
ATOM 3351 C CA . ASN A 1 432 ? -12.097 40.200 -13.592 1.00 88.94 432 ASN A CA 1
ATOM 3352 C C . ASN A 1 432 ? -10.748 39.567 -13.195 1.00 88.94 432 ASN A C 1
ATOM 3354 O O . ASN A 1 432 ? -10.033 39.081 -14.071 1.00 88.94 432 ASN A O 1
ATOM 3358 N N . ILE A 1 433 ? -10.430 39.444 -11.896 1.00 90.69 433 ILE A N 1
ATOM 3359 C CA . ILE A 1 433 ? -9.140 38.910 -11.413 1.00 90.69 433 ILE A CA 1
ATOM 3360 C C . ILE A 1 433 ? -8.775 37.543 -12.011 1.00 90.69 433 ILE A C 1
ATOM 3362 O O . ILE A 1 433 ? -7.623 37.288 -12.360 1.00 90.69 433 ILE A O 1
ATOM 3366 N N . ARG A 1 434 ? -9.764 36.658 -12.177 1.00 91.44 434 ARG A N 1
ATOM 3367 C CA . ARG A 1 434 ? -9.571 35.313 -12.736 1.00 91.44 434 ARG A CA 1
ATOM 3368 C C . ARG A 1 434 ? -9.138 35.373 -14.200 1.00 91.44 434 ARG A C 1
ATOM 3370 O O . ARG A 1 434 ? -8.260 34.617 -14.599 1.00 91.44 434 ARG A O 1
ATOM 3377 N N . GLU A 1 435 ? -9.737 36.262 -14.986 1.00 90.06 435 GLU A N 1
ATOM 3378 C CA . GLU A 1 435 ? -9.381 36.457 -16.394 1.00 90.06 435 GLU A CA 1
ATOM 3379 C C . GLU A 1 435 ? -7.987 37.090 -16.522 1.00 90.06 435 GLU A C 1
ATOM 3381 O O . GLU A 1 435 ? -7.170 36.625 -17.317 1.00 90.06 435 GLU A O 1
ATOM 3386 N N . SER A 1 436 ? -7.670 38.068 -15.670 1.00 91.50 436 SER A N 1
ATOM 3387 C CA . SER A 1 436 ? -6.354 38.716 -15.614 1.00 91.50 436 SER A CA 1
ATOM 3388 C C . SER A 1 436 ? -5.221 37.726 -15.314 1.00 91.50 436 SER A C 1
ATOM 3390 O O . SER A 1 436 ? -4.177 37.764 -15.970 1.00 91.50 436 SER A O 1
ATOM 3392 N N . ILE A 1 437 ? -5.429 36.790 -14.380 1.00 92.56 437 ILE A N 1
ATOM 3393 C CA . ILE A 1 437 ? -4.453 35.735 -14.046 1.00 92.56 437 ILE A CA 1
ATOM 3394 C C . ILE A 1 437 ? -4.257 34.765 -15.215 1.00 92.56 437 ILE A C 1
ATOM 3396 O O . ILE A 1 437 ? -3.115 34.450 -15.566 1.00 92.56 437 ILE A O 1
ATOM 3400 N N . VAL A 1 438 ? -5.350 34.311 -15.840 1.00 92.81 438 VAL A N 1
ATOM 3401 C CA . VAL A 1 438 ? -5.289 33.398 -16.993 1.00 92.81 438 VAL A CA 1
ATOM 3402 C C . VAL A 1 438 ? -4.524 34.044 -18.147 1.00 92.81 438 VAL A C 1
ATOM 3404 O O . VAL A 1 438 ? -3.657 33.401 -18.731 1.00 92.81 438 VAL A O 1
ATOM 3407 N N . ARG A 1 439 ? -4.792 35.318 -18.451 1.00 90.88 439 ARG A N 1
ATOM 3408 C CA . ARG A 1 439 ? -4.143 36.035 -19.561 1.00 90.88 439 ARG A CA 1
ATOM 3409 C C . ARG A 1 439 ? -2.654 36.267 -19.342 1.00 90.88 439 ARG A C 1
ATOM 3411 O O . ARG A 1 439 ? -1.870 36.088 -20.264 1.00 90.88 439 ARG A O 1
ATOM 3418 N N . SER A 1 440 ? -2.261 36.645 -18.131 1.00 91.75 440 SER A N 1
ATOM 3419 C CA . SER A 1 440 ? -0.862 36.972 -17.818 1.00 91.75 440 SER A CA 1
ATOM 3420 C C . SER A 1 440 ? 0.019 35.750 -17.572 1.00 91.75 440 SER A C 1
ATOM 3422 O O . SER A 1 440 ? 1.206 35.768 -17.896 1.00 91.75 440 SER A O 1
ATOM 3424 N N . THR A 1 441 ? -0.532 34.694 -16.971 1.00 93.44 441 THR A N 1
ATOM 3425 C CA . THR A 1 441 ? 0.272 33.565 -16.470 1.00 93.44 441 THR A CA 1
ATOM 3426 C C . THR A 1 441 ? -0.170 32.202 -16.988 1.00 93.44 441 THR A C 1
ATOM 3428 O O . THR A 1 441 ? 0.525 31.216 -16.751 1.00 93.44 441 THR A O 1
ATOM 3431 N N . GLY A 1 442 ? -1.310 32.116 -17.679 1.00 91.69 442 GLY A N 1
ATOM 3432 C CA . GLY A 1 442 ? -1.901 30.853 -18.129 1.00 91.69 442 GLY A CA 1
ATOM 3433 C C . GLY A 1 442 ? -2.565 30.036 -17.017 1.00 91.69 442 GLY A C 1
ATOM 3434 O O . GLY A 1 442 ? -3.093 28.958 -17.288 1.00 91.69 442 GLY A O 1
ATOM 3435 N N . LEU A 1 443 ? -2.560 30.516 -15.768 1.00 93.31 443 LEU A N 1
ATOM 3436 C CA . LEU A 1 443 ? -3.152 29.802 -14.641 1.00 93.31 443 LEU A CA 1
ATOM 3437 C C . LEU A 1 443 ? -4.670 29.987 -14.609 1.00 93.31 443 LEU A C 1
ATOM 3439 O O . LEU A 1 443 ? -5.170 31.097 -14.461 1.00 93.31 443 LEU A O 1
ATOM 3443 N N . CYS A 1 444 ? -5.409 28.881 -14.669 1.00 91.12 444 CYS A N 1
ATOM 3444 C CA . CYS A 1 444 ? -6.861 28.886 -14.526 1.00 91.12 444 CYS A CA 1
ATOM 3445 C C . CYS A 1 444 ? -7.280 28.576 -13.085 1.00 91.12 444 CYS A C 1
ATOM 3447 O O . CYS A 1 444 ? -6.908 27.546 -12.524 1.00 91.12 444 CYS A O 1
ATOM 3449 N N . ILE A 1 445 ? -8.102 29.453 -12.509 1.00 92.38 445 ILE A N 1
ATOM 3450 C CA . ILE A 1 445 ? -8.703 29.301 -11.177 1.00 92.38 445 ILE A CA 1
ATOM 3451 C C . ILE A 1 445 ? -10.228 29.429 -11.264 1.00 92.38 445 ILE A C 1
ATOM 3453 O O . ILE A 1 445 ? -10.760 29.899 -12.275 1.00 92.38 445 ILE A O 1
ATOM 3457 N N . SER A 1 446 ? -10.953 29.017 -10.216 1.00 89.88 446 SER A N 1
ATOM 3458 C CA . SER A 1 446 ? -12.408 29.247 -10.158 1.00 89.88 446 SER A CA 1
ATOM 3459 C C . SER A 1 446 ? -12.700 30.637 -9.582 1.00 89.88 446 SER A C 1
ATOM 3461 O O . SER A 1 446 ? -12.164 30.986 -8.531 1.00 89.88 446 SER A O 1
ATOM 3463 N N . SER A 1 447 ? -13.543 31.415 -10.260 1.00 86.94 447 SER A N 1
ATOM 3464 C CA . SER A 1 447 ? -13.937 32.778 -9.874 1.00 86.94 447 SER A CA 1
ATOM 3465 C C . SER A 1 447 ? -14.922 32.813 -8.699 1.00 86.94 447 SER A C 1
ATOM 3467 O O . SER A 1 447 ? -15.511 31.796 -8.330 1.00 86.94 447 SER A O 1
ATOM 3469 N N . SER A 1 448 ? -15.158 34.017 -8.176 1.00 84.31 448 SER A N 1
ATOM 3470 C CA . SER A 1 448 ? -16.196 34.336 -7.180 1.00 84.31 448 SER A CA 1
ATOM 3471 C C . SER A 1 448 ? -17.601 33.879 -7.588 1.00 84.31 448 SER A C 1
ATOM 3473 O O . SER A 1 448 ? -18.355 33.353 -6.771 1.00 84.31 448 SER A O 1
ATOM 3475 N N . SER A 1 449 ? -17.940 33.984 -8.876 1.00 81.25 449 SER A N 1
ATOM 3476 C CA . SER A 1 449 ? -19.208 33.480 -9.421 1.00 81.25 449 SER A CA 1
ATOM 3477 C C . SER A 1 449 ? -19.361 31.962 -9.301 1.00 81.25 449 SER A C 1
ATOM 3479 O O . SER A 1 449 ? -20.474 31.469 -9.146 1.00 81.25 449 SER A O 1
ATOM 3481 N N . TRP A 1 450 ? -18.253 31.217 -9.345 1.00 80.56 450 TRP A N 1
ATOM 3482 C CA . TRP A 1 450 ? -18.257 29.763 -9.208 1.00 80.56 450 TRP A CA 1
ATOM 3483 C C . TRP A 1 450 ? -18.314 29.332 -7.740 1.00 80.56 450 TRP A C 1
ATOM 3485 O O . TRP A 1 450 ? -18.968 28.349 -7.405 1.00 80.56 450 TRP A O 1
ATOM 3495 N N . THR A 1 451 ? -17.634 30.061 -6.851 1.00 79.94 451 THR A N 1
ATOM 3496 C CA . THR A 1 451 ? -17.639 29.776 -5.407 1.00 79.94 451 THR A CA 1
ATOM 3497 C C . THR A 1 451 ? -18.924 30.231 -4.717 1.00 79.94 451 THR A C 1
ATOM 3499 O O . THR A 1 451 ? -19.224 29.749 -3.627 1.00 79.94 451 THR A O 1
ATOM 3502 N N . GLY A 1 452 ? -19.668 31.165 -5.321 1.00 81.69 452 GLY A N 1
ATOM 3503 C CA . GLY A 1 452 ? -20.807 31.836 -4.692 1.00 81.69 452 GLY A CA 1
ATOM 3504 C C . GLY A 1 452 ? -20.396 32.796 -3.568 1.00 81.69 452 GLY A C 1
ATOM 3505 O O . GLY A 1 452 ? -21.255 33.304 -2.851 1.00 81.69 452 GLY A O 1
ATOM 3506 N N . MET A 1 453 ? -19.093 33.042 -3.399 1.00 82.75 453 MET A N 1
ATOM 3507 C CA . MET A 1 453 ? -18.526 33.898 -2.363 1.00 82.75 453 MET A CA 1
ATOM 3508 C C . MET A 1 453 ? -17.963 35.165 -3.010 1.00 82.75 453 MET A C 1
ATOM 3510 O O . MET A 1 453 ? -17.050 35.097 -3.835 1.00 82.75 453 MET A O 1
ATOM 3514 N N . GLN A 1 454 ? -18.494 36.326 -2.621 1.00 85.50 454 GLN A N 1
ATOM 3515 C CA . GLN A 1 454 ? -18.089 37.613 -3.188 1.00 85.50 454 GLN A CA 1
ATOM 3516 C C . GLN A 1 454 ? -16.579 37.839 -3.030 1.00 85.50 454 GLN A C 1
ATOM 3518 O O . GLN A 1 454 ? -16.045 37.755 -1.928 1.00 85.50 454 GLN A O 1
ATOM 3523 N N . ASP A 1 455 ? -15.903 38.122 -4.144 1.00 87.06 455 ASP A N 1
ATOM 3524 C CA . ASP A 1 455 ? -14.452 38.331 -4.257 1.00 87.06 455 ASP A CA 1
ATOM 3525 C C . ASP A 1 455 ? -13.554 37.134 -3.887 1.00 87.06 455 ASP A C 1
ATOM 3527 O O . ASP A 1 455 ? -12.333 37.272 -3.903 1.00 87.06 455 ASP A O 1
ATOM 3531 N N . TYR A 1 456 ? -14.095 35.952 -3.580 1.00 91.19 456 TYR A N 1
ATOM 3532 C CA . TYR A 1 456 ? -13.274 34.779 -3.255 1.00 91.19 456 TYR A CA 1
ATOM 3533 C C . TYR A 1 456 ? -13.088 33.872 -4.465 1.00 91.19 456 TYR A C 1
ATOM 3535 O O . TYR A 1 456 ? -14.044 33.306 -4.996 1.00 91.19 456 TYR A O 1
ATOM 3543 N N . CYS A 1 457 ? -11.834 33.648 -4.840 1.00 92.00 457 CYS A N 1
ATOM 3544 C CA . CYS A 1 457 ? -11.476 32.655 -5.845 1.00 92.00 457 CYS A CA 1
ATOM 3545 C C . CYS A 1 457 ? -11.124 31.320 -5.183 1.00 92.00 457 CYS A C 1
ATOM 3547 O O . CYS A 1 457 ? -10.604 31.292 -4.067 1.00 92.00 457 CYS A O 1
ATOM 3549 N N . ARG A 1 458 ? -11.372 30.207 -5.881 1.00 90.69 458 ARG A N 1
ATOM 3550 C CA . ARG A 1 458 ? -10.970 28.866 -5.436 1.00 90.69 458 ARG A CA 1
ATOM 3551 C C . ARG A 1 458 ? -9.742 28.385 -6.196 1.00 90.69 458 ARG A C 1
ATOM 3553 O O . ARG A 1 458 ? -9.744 28.319 -7.426 1.00 90.69 458 ARG A O 1
ATOM 3560 N N . PHE A 1 459 ? -8.756 27.946 -5.427 1.00 90.69 459 PHE A N 1
ATOM 3561 C CA . PHE A 1 459 ? -7.534 27.305 -5.881 1.00 90.69 459 PHE A CA 1
ATOM 3562 C C . PHE A 1 459 ? -7.612 25.823 -5.548 1.00 90.69 459 PHE A C 1
ATOM 3564 O O . PHE A 1 459 ? -7.814 25.458 -4.390 1.00 90.69 459 PHE A O 1
ATOM 3571 N N . SER A 1 460 ? -7.480 24.962 -6.553 1.00 86.50 460 SER A N 1
ATOM 3572 C CA . SER A 1 460 ? -7.256 23.545 -6.297 1.00 86.50 460 SER A CA 1
ATOM 3573 C C . SER A 1 460 ? -5.763 23.314 -6.107 1.00 86.50 460 SER A C 1
ATOM 3575 O O . SER A 1 460 ? -4.940 23.903 -6.806 1.00 86.50 460 SER A O 1
ATOM 3577 N N . PHE A 1 461 ? -5.424 22.480 -5.136 1.00 82.06 461 PHE A N 1
ATOM 3578 C CA . PHE A 1 461 ? -4.073 21.952 -4.960 1.00 82.06 461 PHE A CA 1
ATOM 3579 C C . PHE A 1 461 ? -4.034 20.462 -5.293 1.00 82.06 461 PHE A C 1
ATOM 3581 O O . PHE A 1 461 ? -3.099 19.775 -4.931 1.00 82.06 461 PHE A O 1
ATOM 3588 N N . ALA A 1 462 ? -5.064 19.977 -5.987 1.00 77.06 462 ALA A N 1
ATOM 3589 C CA . ALA A 1 462 ? -5.268 18.582 -6.313 1.00 77.06 462 ALA A CA 1
ATOM 3590 C C . ALA A 1 462 ? -4.489 18.163 -7.573 1.00 77.06 462 ALA A C 1
ATOM 3592 O O . ALA A 1 462 ? -5.081 17.645 -8.519 1.00 77.06 462 ALA A O 1
ATOM 3593 N N . LEU A 1 463 ? -3.202 18.490 -7.635 1.00 72.12 463 LEU A N 1
ATOM 3594 C CA . LEU A 1 463 ? -2.395 18.434 -8.855 1.00 72.12 463 LEU A CA 1
ATOM 3595 C C . LEU A 1 463 ? -1.211 17.483 -8.664 1.00 72.12 463 LEU A C 1
ATOM 3597 O O . LEU A 1 463 ? -0.817 17.210 -7.534 1.00 72.12 463 LEU A O 1
ATOM 3601 N N . ASP A 1 464 ? -0.616 16.986 -9.752 1.00 70.00 464 ASP A N 1
ATOM 3602 C CA . ASP A 1 464 ? 0.692 16.338 -9.629 1.00 70.00 464 ASP A CA 1
ATOM 3603 C C . ASP A 1 464 ? 1.747 17.361 -9.180 1.00 70.00 464 ASP A C 1
ATOM 3605 O O . ASP A 1 464 ? 1.608 18.563 -9.406 1.00 70.00 464 ASP A O 1
ATOM 3609 N N . SER A 1 465 ? 2.841 16.903 -8.568 1.00 69.94 465 SER A N 1
ATOM 3610 C CA . SER A 1 465 ? 3.829 17.812 -7.975 1.00 69.94 465 SER A CA 1
ATOM 3611 C C . SER A 1 465 ? 4.477 18.782 -8.977 1.00 69.94 465 SER A C 1
ATOM 3613 O O . SER A 1 465 ? 4.888 19.878 -8.585 1.00 69.94 465 SER A O 1
ATOM 3615 N N . GLY A 1 466 ? 4.590 18.403 -10.255 1.00 73.50 466 GLY A N 1
ATOM 3616 C CA . GLY A 1 466 ? 5.137 19.257 -11.309 1.00 73.50 466 GLY A CA 1
ATOM 3617 C C . GLY A 1 466 ? 4.153 20.348 -11.730 1.00 73.50 466 GLY A C 1
ATOM 3618 O O . GLY A 1 466 ? 4.527 21.520 -11.825 1.00 73.50 466 GLY A O 1
ATOM 3619 N N . GLU A 1 467 ? 2.888 19.987 -11.937 1.00 80.94 467 GLU A N 1
ATOM 3620 C CA . GLU A 1 467 ? 1.808 20.942 -12.205 1.00 80.94 467 GLU A CA 1
ATOM 3621 C C . GLU A 1 467 ? 1.514 21.846 -11.011 1.00 80.94 467 GLU A C 1
ATOM 3623 O O . GLU A 1 467 ? 1.325 23.051 -11.191 1.00 80.94 467 GLU A O 1
ATOM 3628 N N . PHE A 1 468 ? 1.557 21.305 -9.794 1.00 85.25 468 PHE A N 1
ATOM 3629 C CA . PHE A 1 468 ? 1.427 22.071 -8.563 1.00 85.25 468 PHE A CA 1
ATOM 3630 C C . PHE A 1 468 ? 2.519 23.140 -8.469 1.00 85.25 468 PHE A C 1
ATOM 3632 O O . PHE A 1 468 ? 2.216 24.310 -8.228 1.00 85.25 468 PHE A O 1
ATOM 3639 N N . GLN A 1 469 ? 3.784 22.775 -8.715 1.00 85.75 469 GLN A N 1
ATOM 3640 C CA . GLN A 1 469 ? 4.885 23.740 -8.704 1.00 85.75 469 GLN A CA 1
ATOM 3641 C C . GLN A 1 469 ? 4.695 24.825 -9.769 1.00 85.75 469 GLN A C 1
ATOM 3643 O O . GLN A 1 469 ? 4.781 26.007 -9.446 1.00 85.75 469 GLN A O 1
ATOM 3648 N N . ARG A 1 470 ? 4.347 24.445 -11.004 1.00 89.31 470 ARG A N 1
ATOM 3649 C CA . ARG A 1 470 ? 4.033 25.407 -12.072 1.00 89.31 470 ARG A CA 1
ATOM 3650 C C . ARG A 1 470 ? 2.911 26.362 -11.676 1.00 89.31 470 ARG A C 1
ATOM 3652 O O . ARG A 1 470 ? 3.010 27.556 -11.933 1.00 89.31 470 ARG A O 1
ATOM 3659 N N . ALA A 1 471 ? 1.853 25.858 -11.041 1.00 92.25 471 ALA A N 1
ATOM 3660 C CA . ALA A 1 471 ? 0.758 26.693 -10.568 1.00 92.25 471 ALA A CA 1
ATOM 3661 C C . ALA A 1 471 ? 1.233 27.699 -9.505 1.00 92.25 471 ALA A C 1
ATOM 3663 O O . ALA A 1 471 ? 0.822 28.858 -9.541 1.00 92.25 471 ALA A O 1
ATOM 3664 N N . MET A 1 472 ? 2.127 27.294 -8.593 1.00 93.88 472 MET A N 1
ATOM 3665 C CA . MET A 1 472 ? 2.707 28.199 -7.588 1.00 93.88 472 MET A CA 1
ATOM 3666 C C . MET A 1 472 ? 3.587 29.276 -8.229 1.00 93.88 472 MET A C 1
ATOM 3668 O O . MET A 1 472 ? 3.533 30.439 -7.819 1.00 93.88 472 MET A O 1
ATOM 3672 N N . ASP A 1 473 ? 4.351 28.907 -9.254 1.00 94.44 473 ASP A N 1
ATOM 3673 C CA . ASP A 1 473 ? 5.187 29.837 -10.012 1.00 94.44 473 ASP A CA 1
ATOM 3674 C C . ASP A 1 473 ? 4.316 30.854 -10.766 1.00 94.44 473 ASP A C 1
ATOM 3676 O O . ASP A 1 473 ? 4.605 32.048 -10.735 1.00 94.44 473 ASP A O 1
ATOM 3680 N N . CYS A 1 474 ? 3.195 30.425 -11.360 1.00 96.06 474 CYS A N 1
ATOM 3681 C CA . CYS A 1 474 ? 2.225 31.329 -11.985 1.00 96.06 474 CYS A CA 1
ATOM 3682 C C . CYS A 1 474 ? 1.617 32.320 -10.980 1.00 96.06 474 CYS A C 1
ATOM 3684 O O . CYS A 1 474 ? 1.555 33.509 -11.275 1.00 96.06 474 CYS A O 1
ATOM 3686 N N . ILE A 1 475 ? 1.210 31.873 -9.783 1.00 95.25 475 ILE A N 1
ATOM 3687 C CA . ILE A 1 475 ? 0.690 32.772 -8.730 1.00 95.25 475 ILE A CA 1
ATOM 3688 C C . ILE A 1 475 ? 1.746 33.813 -8.343 1.00 95.25 475 ILE A C 1
ATOM 3690 O O . ILE A 1 475 ? 1.447 35.003 -8.253 1.00 95.25 475 ILE A O 1
ATOM 3694 N N . THR A 1 476 ? 2.987 33.362 -8.153 1.00 95.50 476 THR A N 1
ATOM 3695 C CA . THR A 1 476 ? 4.113 34.232 -7.794 1.00 95.50 476 THR A CA 1
ATOM 3696 C C . THR A 1 476 ? 4.398 35.246 -8.898 1.00 95.50 476 THR A C 1
ATOM 3698 O O . THR A 1 476 ? 4.559 36.427 -8.618 1.00 95.50 476 THR A O 1
ATOM 3701 N N . ARG A 1 477 ? 4.374 34.818 -10.162 1.00 94.44 477 ARG A N 1
ATOM 3702 C CA . ARG A 1 477 ? 4.582 35.691 -11.318 1.00 94.44 477 ARG A CA 1
ATOM 3703 C C . ARG A 1 477 ? 3.446 36.695 -11.508 1.00 94.44 477 ARG A C 1
ATOM 3705 O O . ARG A 1 477 ? 3.698 37.824 -11.902 1.00 94.44 477 ARG A O 1
ATOM 3712 N N . PHE A 1 478 ? 2.199 36.322 -11.210 1.00 94.50 478 PHE A N 1
ATOM 3713 C CA . PHE A 1 478 ? 1.069 37.252 -11.298 1.00 94.50 478 PHE A CA 1
ATOM 3714 C C . PHE A 1 478 ? 1.250 38.466 -10.382 1.00 94.50 478 PHE A C 1
ATOM 3716 O O . PHE A 1 478 ? 0.905 39.581 -10.765 1.00 94.50 478 PHE A O 1
ATOM 3723 N N . LYS A 1 479 ? 1.840 38.259 -9.196 1.00 93.31 479 LYS A N 1
ATOM 3724 C CA . LYS A 1 479 ? 2.223 39.342 -8.286 1.00 93.31 479 LYS A CA 1
ATOM 3725 C C . LYS A 1 479 ? 3.036 40.417 -9.010 1.00 93.31 479 LYS A C 1
ATOM 3727 O O . LYS A 1 479 ? 2.662 41.573 -8.926 1.00 93.31 479 LYS A O 1
ATOM 3732 N N . GLU A 1 480 ? 4.048 40.026 -9.782 1.00 90.75 480 GLU A N 1
ATOM 3733 C CA . GLU A 1 480 ? 4.968 40.940 -10.479 1.00 90.75 480 GLU A CA 1
ATOM 3734 C C . GLU A 1 480 ? 4.283 41.830 -11.530 1.00 90.75 480 GLU A C 1
ATOM 3736 O O . GLU A 1 480 ? 4.820 42.871 -11.900 1.00 90.75 480 GLU A O 1
ATOM 3741 N N . PHE A 1 481 ? 3.098 41.446 -12.018 1.00 86.31 481 PHE A N 1
ATOM 3742 C CA . PHE A 1 481 ? 2.332 42.255 -12.969 1.00 86.31 481 PHE A CA 1
ATOM 3743 C C . PHE A 1 481 ? 1.487 43.355 -12.307 1.00 86.31 481 PHE A C 1
ATOM 3745 O O . PHE A 1 481 ? 0.972 44.215 -13.020 1.00 86.31 481 PHE A O 1
ATOM 3752 N N . VAL A 1 482 ? 1.297 43.323 -10.981 1.00 86.56 482 VAL A N 1
ATOM 3753 C CA . VAL A 1 482 ? 0.344 44.208 -10.278 1.00 86.56 482 VAL A CA 1
ATOM 3754 C C . VAL A 1 482 ? 0.928 44.871 -9.025 1.00 86.56 482 VAL A C 1
ATOM 3756 O O . VAL A 1 482 ? 0.611 46.030 -8.750 1.00 86.56 482 VAL 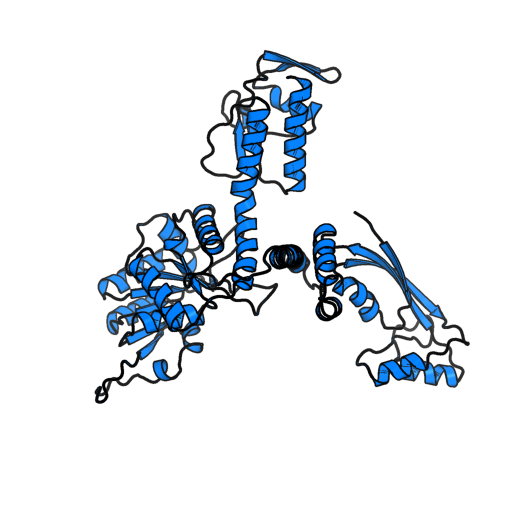A O 1
ATOM 3759 N N . LEU A 1 483 ? 1.716 44.132 -8.239 1.00 85.25 483 LEU A N 1
ATOM 3760 C CA . LEU A 1 483 ? 2.259 44.515 -6.929 1.00 85.25 483 LEU A CA 1
ATOM 3761 C C . LEU A 1 483 ? 3.774 44.667 -7.001 1.00 85.25 483 LEU A C 1
ATOM 3763 O O . LEU A 1 483 ? 4.260 45.682 -6.453 1.00 85.25 483 LEU A O 1
#

pLDDT: mean 88.16, std 9.26, range [43.06, 97.5]

InterPro domains:
  IPR015424 Pyridoxal phosphate-dependent transferase [SSF53383] (138-477)

Organism: Triticum turgidum subsp. durum (NCBI:txid4567)

Foldseek 3Di:
DDKDKDKDWQQLHPVVVVQVQQQLQKDKDWPDKFKDWDDLPDDLVVQVVCVVVDVGFTFKAQDRPDPDTDGSVVQVVCSVVVTIIITMIIMMIIDHDPVVLSVLLVVLCVVPVVVCVVVRGNHDPDVVLNVQVSNLSSVVSVVCVVCVDDDDAFLQGHQLLLQLVQLCLCFPLVFRDHSLQKGKFQALLRLVALLCVLQLWCEEEAEPVNCVSDDVQQDVPPCPDDDPDPDSRHHYDHDHQDLVRVLVCCQPVLTQEYEHEHDPVRQQAQPSVVSNVVSCVVSNHAYEYECQVQDDLDLDRHHGRVSNDSNPDDDDQSYKYKYKPCPDPNCNPGIMIMIGHPNSVSSVSSSVSSVVVVRGHDPSSSSSVSVSSCVSSCQWPVLVVVLVVLCVVLQWAWDDDPTDQKTKTANRVQQQFWFDDDPDTDRDAQACVQVSLCVQQVDHWAGCVRVVHGRIIMDGSNDPPVVSVSNSVSSNVSSVRTD

Sequence (483 aa):
MGIMVFNIGGRPGQGVCECVFLCRGFHIKKLWQTKIMQAADTDISALVEIEENSPHRSEFFMDLVGDQPVCARTAWAYMKSGGHISHSLSVYSCQLRNPNQVKKIFEFLKDGFHEVSSSLDLLFDDDSVADEKIPFLAYLASFLKDNKTNPCEPPAGCLNFRNLVAGFMKCYHHISLTSDNVVVFPSRAVALENALQLFSPALAIVDEHLTRHLPKQWLRSLAIEERADGKDTIGVIEAPRQSDLLIELIRKLKPQVVVAGMAQFEAITSAAVVNLLSATKDVGSRLLLDISEHLELSSLPRSNGVLKYLAGNSRPSHTAILCSLVKNQVYPDLEVAFVISEDGAVCKALSQTIELLERRTSVISQHYYGSLFHELLAFQIGERHRQRKTLESCGWDVAGCLGGISMVAKPAAYIGKPFKVDSFEEELDGCNIRESIVRSTGLCISSSSWTGMQDYCRFSFALDSGEFQRAMDCITRFKEFVL